Protein AF-A0A3D6DFX4-F1 (afdb_monomer)

Foldseek 3Di:
DDDDDDPPPPDDDPDDDQDDLVVLLVVLLVVVVVVVVVVPVNLCCLLVVLLVVLQVLLVVQQDFDPPDDTFLQRRQCVLVSLLVLLLVLLLSLQVLAQQVLLVCPVVCVVCVVVPRALLSNLVSVLVNSLVSSLSSLLSSLVNNCVSSLAADPSVLLSVLSSLSSSLSNLVSNVNNVPDNDPVVSVVVSVVLSVCLNAQLCRVAHQQRPDPVQRDLFAHTPSSLPRSSNLSSLLVLLCQQQVFPVNVLLVVLVLLLVVLCCLQPQVLVVLLVLLVVLQVVDPLSVLLNVVVVVVCVVVVLFDDPADDDRTAHPVSSVVSNVRSVVSSVVSVVSNVVSVVVNVVSCVVVVLVPPVNVVVCSSNRNHPSSQCSLQVVVDPDSQWDQDPSYIGGSGHQCSDDAEQLRPGGSNHQWHDDPPDIDGSSVSSSCSSVVSSVVSSVVSSVVVPPDPPPDDPDD

pLDDT: mean 88.02, std 13.43, range [30.34, 98.75]

Mean predicted aligned error: 7.62 Å

Nearest PDB structures (foldseek):
  7jr7-assembly1_B  TM=8.393E-01  e=8.675E-06  Homo sapiens
  6ffc-assembly1_A  TM=8.885E-01  e=1.510E-04  Homo sapiens
  8bht-assembly1_A  TM=8.818E-01  e=2.768E-04  Homo sapiens
  5njg-assembly1_B  TM=8.888E-01  e=3.291E-04  Homo sapiens
  7r8a-assembly1_B  TM=8.550E-01  e=2.538E-04  Homo sapiens

Radius of gyration: 28.62 Å; Cα contacts (8 Å, |Δi|>4): 619; chains: 1; bounding box: 65×38×113 Å

Solvent-accessible surface area (backbone atoms only — not comparable to full-atom values): 23968 Å² total; per-residue (Å²): 144,82,83,81,78,78,83,79,68,82,75,75,84,84,78,78,76,68,73,55,62,69,57,47,18,52,54,48,31,51,50,53,50,51,55,48,66,70,37,53,67,63,48,50,50,56,56,47,48,28,33,50,52,21,46,53,50,30,59,75,43,62,45,44,89,83,74,60,86,88,40,40,20,54,31,67,36,56,58,59,48,50,43,50,50,29,50,51,26,32,49,55,13,27,70,72,21,28,54,52,54,47,69,44,46,66,58,49,64,72,48,58,86,63,71,70,60,64,61,34,52,50,52,21,50,51,51,53,52,42,52,52,38,43,52,31,31,43,44,19,39,54,42,28,38,65,62,48,50,60,57,92,49,63,67,62,54,30,49,42,33,26,43,36,13,45,30,23,26,41,52,13,39,49,50,11,66,73,50,92,44,73,70,56,45,62,59,44,53,60,65,54,45,50,56,32,52,52,42,25,49,78,79,39,46,36,59,75,39,62,79,94,55,31,27,79,63,21,56,18,77,73,28,73,72,27,66,34,23,43,35,27,36,21,51,51,27,42,57,53,34,64,21,77,61,30,45,73,40,40,71,31,51,27,47,32,50,52,24,46,43,48,47,72,46,50,44,61,49,47,54,50,29,51,54,38,10,47,72,64,34,68,66,30,40,49,23,46,52,48,51,50,51,54,34,42,78,67,67,69,48,86,86,86,66,86,72,87,92,52,41,52,75,68,45,46,52,48,51,52,50,53,50,51,53,45,37,50,52,27,53,51,51,26,53,54,22,49,52,52,39,52,50,49,30,53,77,71,49,40,66,44,70,67,52,29,47,54,52,34,34,48,34,42,35,59,58,45,40,34,64,33,21,40,67,81,57,95,62,87,48,52,45,81,53,96,47,36,83,39,67,48,36,46,25,34,53,38,75,59,29,45,69,80,69,29,45,64,30,21,34,36,14,27,59,88,92,46,76,44,55,25,40,58,39,30,49,51,50,39,52,49,51,30,50,52,42,50,50,57,62,64,47,58,81,77,77,58,71,92,77,77,70,95,77,132

Secondary structure (DSSP, 8-state):
--------PPPP-TT-PPPPHHHHHHHHHHHHHHHHHH-HHHHHHHHHHHHHHHHHHHHHH--BTTS-S--GGGBTTHHHHHHHHHHHHHHHHHHHHTTHHHHTHHHHHHTGGG---HHHHHHHHHHHHHHHHHHHHHHHHHHHHHHTT--S-HHHHHHHHHHHHHHHHHHHHHHHHH-SSHHHHHHHHHHHHHHHHHTSSSSS-TTSS-TTT--SSS--TTGGG-HHHHHHHHHHHHHHHSSHHHHHHHHHHHHHHHHHHIIIIIHHHHHHHHHHHHTT-HHHHHHHHHHHHHHHHTTSS------SSS--HHHHHHHHHHHHHHHHHHHHHHHHHHHHHHHHHHHHT-SSHHHHHHHHHHH--HHHHHHHHTTTS-S-SEEEETTEEEE-S-GGGPPPB-TTTS-TT-SEEEETTEEEEHHHHHHHHHHHHHHHHHHHHHTTTTSS-TT-----

Structure (mmCIF, N/CA/C/O backbone):
data_AF-A0A3D6DFX4-F1
#
_entry.id   AF-A0A3D6DFX4-F1
#
loop_
_atom_site.group_PDB
_atom_site.id
_atom_site.type_symbol
_atom_site.label_atom_id
_atom_site.label_alt_id
_atom_site.label_comp_id
_atom_site.label_asym_id
_atom_site.label_entity_id
_atom_site.label_seq_id
_atom_site.pdbx_PDB_ins_code
_atom_site.Cartn_x
_atom_site.Cartn_y
_atom_site.Cartn_z
_atom_site.occupancy
_atom_site.B_iso_or_equiv
_atom_site.auth_seq_id
_atom_site.auth_comp_id
_atom_site.auth_asym_id
_atom_site.auth_atom_id
_atom_site.pdbx_PDB_model_num
ATOM 1 N N . SER A 1 1 ? 5.698 2.103 83.152 1.00 43.59 1 SER A N 1
ATOM 2 C CA . SER A 1 1 ? 4.818 2.672 82.112 1.00 43.59 1 SER A CA 1
ATOM 3 C C . SER A 1 1 ? 5.493 2.573 80.748 1.00 43.59 1 SER A C 1
ATOM 5 O O . SER A 1 1 ? 6.238 3.467 80.369 1.00 43.59 1 SER A O 1
ATOM 7 N N . ARG A 1 2 ? 5.315 1.446 80.047 1.00 37.97 2 ARG A N 1
ATOM 8 C CA . ARG A 1 2 ? 5.598 1.278 78.609 1.00 37.97 2 ARG A CA 1
ATOM 9 C C . ARG A 1 2 ? 4.638 0.204 78.108 1.00 37.97 2 ARG A C 1
ATOM 11 O O . ARG A 1 2 ? 4.894 -0.978 78.297 1.00 37.97 2 ARG A O 1
ATOM 18 N N . TYR A 1 3 ? 3.499 0.628 77.572 1.00 37.41 3 TYR A N 1
ATOM 19 C CA . TYR A 1 3 ? 2.576 -0.263 76.879 1.00 37.41 3 TYR A CA 1
ATOM 20 C C . TYR A 1 3 ? 3.058 -0.411 75.435 1.00 37.41 3 TYR A C 1
ATOM 22 O O . TYR A 1 3 ? 3.110 0.567 74.688 1.00 37.41 3 TYR A O 1
ATOM 30 N N . SER A 1 4 ? 3.448 -1.637 75.091 1.00 38.81 4 SER A N 1
ATOM 31 C CA . SER A 1 4 ? 3.591 -2.128 73.723 1.00 38.81 4 SER A CA 1
ATOM 32 C C . SER A 1 4 ? 2.264 -1.914 72.994 1.00 38.81 4 SER A C 1
ATOM 34 O O . SER A 1 4 ? 1.228 -2.374 73.470 1.00 38.81 4 SER A O 1
ATOM 36 N N . LYS A 1 5 ? 2.273 -1.173 71.883 1.00 42.34 5 LYS A N 1
ATOM 37 C CA . LYS A 1 5 ? 1.154 -1.166 70.939 1.00 42.34 5 LYS A CA 1
ATOM 38 C C . LYS A 1 5 ? 1.425 -2.278 69.943 1.00 42.34 5 LYS A C 1
ATOM 40 O O . LYS A 1 5 ? 2.327 -2.156 69.120 1.00 42.34 5 LYS A O 1
ATOM 45 N N . ASP A 1 6 ? 0.654 -3.345 70.086 1.00 37.56 6 ASP A N 1
ATOM 46 C CA . ASP A 1 6 ? 0.599 -4.471 69.170 1.00 37.56 6 ASP A CA 1
ATOM 47 C C . ASP A 1 6 ? 0.392 -3.987 67.735 1.00 37.56 6 ASP A C 1
ATOM 49 O O . ASP A 1 6 ? -0.601 -3.335 67.401 1.00 37.56 6 ASP A O 1
ATOM 53 N N . ASP A 1 7 ? 1.350 -4.339 66.886 1.00 42.38 7 ASP A N 1
ATOM 54 C CA . ASP A 1 7 ? 1.308 -4.175 65.441 1.00 42.38 7 ASP A CA 1
ATOM 55 C C . ASP A 1 7 ? 0.419 -5.284 64.850 1.00 42.38 7 ASP A C 1
ATOM 57 O O . ASP A 1 7 ? 0.868 -6.197 64.164 1.00 42.38 7 ASP A O 1
ATOM 61 N N . ASN A 1 8 ? -0.875 -5.254 65.183 1.00 41.25 8 ASN A N 1
ATOM 62 C CA . ASN A 1 8 ? -1.885 -6.138 64.602 1.00 41.25 8 ASN A CA 1
ATOM 63 C C . ASN A 1 8 ? -2.377 -5.549 63.272 1.00 41.25 8 ASN A C 1
ATOM 65 O O . ASN A 1 8 ? -3.530 -5.141 63.122 1.00 41.25 8 ASN A O 1
ATOM 69 N N . THR A 1 9 ? -1.492 -5.516 62.275 1.00 42.28 9 THR A N 1
ATOM 70 C CA . THR A 1 9 ? -1.946 -5.561 60.883 1.00 42.28 9 THR A CA 1
ATOM 71 C C . THR A 1 9 ? -2.288 -7.019 60.566 1.00 42.28 9 THR A C 1
ATOM 73 O O . THR A 1 9 ? -1.436 -7.891 60.738 1.00 42.28 9 THR A O 1
ATOM 76 N N . PRO A 1 10 ? -3.521 -7.347 60.133 1.00 42.38 10 PRO A N 1
ATOM 77 C CA . PRO A 1 10 ? -3.817 -8.708 59.722 1.00 42.38 10 PRO A CA 1
ATOM 78 C C . PRO A 1 10 ? -2.897 -9.066 58.553 1.00 42.38 10 PRO A C 1
ATOM 80 O O . PRO A 1 10 ? -2.954 -8.437 57.491 1.00 42.38 10 PRO A O 1
ATOM 83 N N . ALA A 1 11 ? -2.042 -10.069 58.752 1.00 49.56 11 ALA A N 1
ATOM 84 C CA . ALA A 1 11 ? -1.286 -10.680 57.674 1.00 49.56 11 ALA A CA 1
ATOM 85 C C . ALA A 1 11 ? -2.272 -11.098 56.572 1.00 49.56 11 ALA A C 1
ATOM 87 O O . ALA A 1 11 ? -3.276 -11.761 56.844 1.00 49.56 11 ALA A O 1
ATOM 88 N N . ALA A 1 12 ? -2.009 -10.672 55.333 1.00 47.56 12 ALA A N 1
ATOM 89 C CA . ALA A 1 12 ? -2.823 -11.049 54.183 1.00 47.56 12 ALA A CA 1
ATOM 90 C C . ALA A 1 12 ? -3.007 -12.579 54.171 1.00 47.56 12 ALA A C 1
ATOM 92 O O . ALA A 1 12 ? -2.013 -13.284 54.366 1.00 47.56 12 ALA A O 1
ATOM 93 N N . PRO A 1 13 ? -4.229 -13.105 53.954 1.00 50.72 13 PRO A N 1
ATOM 94 C CA . PRO A 1 13 ? -4.473 -14.540 54.010 1.00 50.72 13 PRO A CA 1
ATOM 95 C C . PRO A 1 13 ? -3.532 -15.258 53.038 1.00 50.72 13 PRO A C 1
ATOM 97 O O . PRO A 1 13 ? -3.630 -15.118 51.815 1.00 50.72 13 PRO A O 1
ATOM 100 N N . GLN A 1 14 ? -2.578 -16.000 53.599 1.00 49.84 14 GLN A N 1
ATOM 101 C CA . GLN A 1 14 ? -1.712 -16.901 52.856 1.00 49.84 14 GLN A CA 1
ATOM 102 C C . GLN A 1 14 ? -2.581 -18.047 52.332 1.00 49.84 14 GLN A C 1
ATOM 104 O O . GLN A 1 14 ? -3.219 -18.737 53.121 1.00 49.84 14 GLN A O 1
ATOM 109 N N . GLY A 1 15 ? -2.608 -18.270 51.013 1.00 50.59 15 GLY A N 1
ATOM 110 C CA . GLY A 1 15 ? -3.083 -19.562 50.499 1.00 50.59 15 GLY A CA 1
ATOM 111 C C . GLY A 1 15 ? -3.726 -19.609 49.117 1.00 50.59 15 GLY A C 1
ATOM 112 O O . GLY A 1 15 ? -3.823 -20.696 48.555 1.00 50.59 15 GLY A O 1
ATOM 113 N N . LEU A 1 16 ? -4.132 -18.496 48.506 1.00 60.72 16 LEU A N 1
ATOM 114 C CA . LEU A 1 16 ? -4.712 -18.564 47.159 1.00 60.72 16 LEU A CA 1
ATOM 115 C C . LEU A 1 16 ? -3.611 -18.449 46.101 1.00 60.72 16 LEU A C 1
ATOM 117 O O . LEU A 1 16 ? -3.102 -17.363 45.824 1.00 60.72 16 LEU A O 1
ATOM 121 N N . LYS A 1 17 ? -3.237 -19.589 45.499 1.00 67.00 17 LYS A N 1
ATOM 122 C CA . LYS A 1 17 ? -2.419 -19.596 44.277 1.00 67.00 17 LYS A CA 1
ATOM 123 C C . LYS A 1 17 ? -3.120 -18.719 43.230 1.00 67.00 17 LYS A C 1
ATOM 125 O O . LYS A 1 17 ? -4.325 -18.896 43.019 1.00 67.00 17 LYS A O 1
ATOM 130 N N . PRO A 1 18 ? -2.407 -17.788 42.571 1.00 71.81 18 PRO A N 1
ATOM 131 C CA . PRO A 1 18 ? -3.019 -16.983 41.530 1.00 71.81 18 PRO A CA 1
ATOM 132 C C . PRO A 1 18 ? -3.562 -17.914 40.433 1.00 71.81 18 PRO A C 1
ATOM 134 O O . PRO A 1 18 ? -2.917 -18.916 40.108 1.00 71.81 18 PRO A O 1
ATOM 137 N N . PRO A 1 19 ? -4.749 -17.624 39.871 1.00 79.56 19 PRO A N 1
ATOM 138 C CA . PRO A 1 19 ? -5.338 -18.458 38.830 1.00 79.56 19 PRO A CA 1
ATOM 139 C C . PRO A 1 19 ? -4.405 -18.570 37.618 1.00 79.56 19 PRO A C 1
ATOM 141 O O . PRO A 1 19 ? -3.579 -17.689 37.379 1.00 79.56 19 PRO A O 1
ATOM 144 N N . SER A 1 20 ? -4.541 -19.643 36.835 1.00 85.94 20 SER A N 1
ATOM 145 C CA . SER A 1 20 ? -3.740 -19.849 35.623 1.00 85.94 20 SER A CA 1
ATOM 146 C C . SER A 1 20 ? -3.906 -18.699 34.620 1.00 85.94 20 SER A C 1
ATOM 148 O O . SER A 1 20 ? -4.916 -17.990 34.626 1.00 85.94 20 SER A O 1
ATOM 150 N N . TRP A 1 21 ? -2.921 -18.529 33.731 1.00 87.62 21 TRP A N 1
ATOM 151 C CA . TRP A 1 21 ? -2.897 -17.451 32.733 1.00 87.62 21 TRP A CA 1
ATOM 152 C C . TRP A 1 21 ? -4.193 -17.379 31.906 1.00 87.62 21 TRP A C 1
ATOM 154 O O . TRP A 1 21 ? -4.809 -16.319 31.830 1.00 87.62 21 TRP A O 1
ATOM 164 N N . TRP A 1 22 ? -4.671 -18.517 31.391 1.00 87.81 22 TRP A N 1
ATOM 165 C CA . TRP A 1 22 ? -5.911 -18.606 30.606 1.00 87.81 22 TRP A CA 1
ATOM 166 C C . TRP A 1 22 ? -7.157 -18.207 31.396 1.00 87.81 22 TRP A C 1
ATOM 168 O O . TRP A 1 22 ? -8.027 -17.499 30.887 1.00 87.81 22 TRP A O 1
ATOM 178 N N . ARG A 1 23 ? -7.237 -18.615 32.667 1.00 86.81 23 ARG A N 1
ATOM 179 C CA . ARG A 1 23 ? -8.362 -18.258 33.535 1.00 86.81 23 ARG A CA 1
ATOM 180 C C . ARG A 1 23 ? -8.345 -16.765 33.858 1.00 86.81 23 ARG A C 1
ATOM 182 O O . ARG A 1 23 ? -9.390 -16.125 33.829 1.00 86.81 23 ARG A O 1
ATOM 189 N N . GLN A 1 24 ? -7.162 -16.198 34.101 1.00 86.69 24 GLN A N 1
ATOM 190 C CA . GLN A 1 24 ? -6.993 -14.754 34.267 1.00 86.69 24 GLN A CA 1
ATOM 191 C C . GLN A 1 24 ? -7.404 -13.986 33.012 1.00 86.69 24 GLN A C 1
ATOM 193 O O . GLN A 1 24 ? -8.120 -12.996 33.135 1.00 86.69 24 GLN A O 1
ATOM 198 N N . TRP A 1 25 ? -6.972 -14.435 31.835 1.00 91.06 25 TRP A N 1
ATOM 199 C CA . TRP A 1 25 ? -7.325 -13.831 30.553 1.00 91.06 25 TRP A CA 1
ATOM 200 C C . TRP A 1 25 ? -8.845 -13.832 30.343 1.00 91.06 25 TRP A C 1
ATOM 202 O O . TRP A 1 25 ? -9.441 -12.772 30.182 1.00 91.06 25 TRP A O 1
ATOM 212 N N . SER A 1 26 ? -9.497 -14.992 30.488 1.00 91.38 26 SER A N 1
ATOM 213 C CA . SER A 1 26 ? -10.946 -15.140 30.287 1.00 91.38 26 SER A CA 1
ATOM 214 C C . SER A 1 26 ? -11.768 -14.281 31.251 1.00 91.38 26 SER A C 1
ATOM 216 O O . SER A 1 26 ? -12.691 -13.585 30.821 1.00 91.38 26 SER A O 1
ATOM 218 N N . ILE A 1 27 ? -11.402 -14.248 32.540 1.00 88.94 27 ILE A N 1
ATOM 219 C CA . ILE A 1 27 ? -12.074 -13.403 33.539 1.00 88.94 27 ILE A CA 1
ATOM 220 C C . ILE A 1 27 ? -11.948 -11.926 33.154 1.00 88.94 27 ILE A C 1
ATOM 222 O O . ILE A 1 27 ? -12.917 -11.172 33.244 1.00 88.94 27 ILE A O 1
ATOM 226 N N . GLN A 1 28 ? -10.766 -11.501 32.713 1.00 88.06 28 GLN A N 1
ATOM 227 C CA . GLN A 1 28 ? -10.504 -10.106 32.376 1.00 88.06 28 GLN A CA 1
ATOM 228 C C . GLN A 1 28 ? -11.201 -9.681 31.086 1.00 88.06 28 GLN A C 1
ATOM 230 O O . GLN A 1 28 ? -11.843 -8.631 31.087 1.00 88.06 28 GLN A O 1
ATOM 235 N N . SER A 1 29 ? -11.163 -10.510 30.040 1.00 88.50 29 SER A N 1
ATOM 236 C CA . SER A 1 29 ? -11.912 -10.286 28.801 1.00 88.50 29 SER A CA 1
ATOM 237 C C . SER A 1 29 ? -13.413 -10.229 29.068 1.00 88.50 29 SER A C 1
ATOM 239 O O . SER A 1 29 ? -14.072 -9.280 28.654 1.00 88.50 29 SER A O 1
ATOM 241 N N . THR A 1 30 ? -13.953 -11.179 29.839 1.00 90.31 30 THR A N 1
ATOM 242 C CA . THR A 1 30 ? -15.380 -11.199 30.205 1.00 90.31 30 THR A CA 1
ATOM 243 C C . THR A 1 30 ? -15.769 -9.954 30.994 1.00 90.31 30 THR A C 1
ATOM 245 O O . THR A 1 30 ? -16.797 -9.336 30.716 1.00 90.31 30 THR A O 1
ATOM 248 N N . ARG A 1 31 ? -14.939 -9.540 31.961 1.00 88.62 31 ARG A N 1
ATOM 249 C CA . ARG A 1 31 ? -15.165 -8.327 32.758 1.00 88.62 31 ARG A CA 1
ATOM 250 C C . ARG A 1 31 ? -15.195 -7.080 31.883 1.00 88.62 31 ARG A C 1
ATOM 252 O O . ARG A 1 31 ? -16.083 -6.246 32.057 1.00 88.62 31 ARG A O 1
ATOM 259 N N . ASP A 1 32 ? -14.227 -6.942 30.984 1.00 87.62 32 ASP A N 1
ATOM 260 C CA . ASP A 1 32 ? -14.117 -5.774 30.114 1.00 87.62 32 ASP A CA 1
ATOM 261 C C . ASP A 1 32 ? -15.286 -5.707 29.127 1.00 87.62 32 ASP A C 1
ATOM 263 O O . ASP A 1 32 ? -15.969 -4.686 29.031 1.00 87.62 32 ASP A O 1
ATOM 267 N N . LEU A 1 33 ? -15.607 -6.841 28.499 1.00 88.81 33 LEU A N 1
ATOM 268 C CA . LEU A 1 33 ? -16.743 -6.959 27.596 1.00 88.81 33 LEU A CA 1
ATOM 269 C C . LEU A 1 33 ? -18.061 -6.645 28.313 1.00 88.81 33 LEU A C 1
ATOM 271 O O . LEU A 1 33 ? -18.831 -5.821 27.836 1.00 88.81 33 LEU A O 1
ATOM 275 N N . THR A 1 34 ? -18.291 -7.212 29.501 1.00 88.12 34 THR A N 1
ATOM 276 C CA . 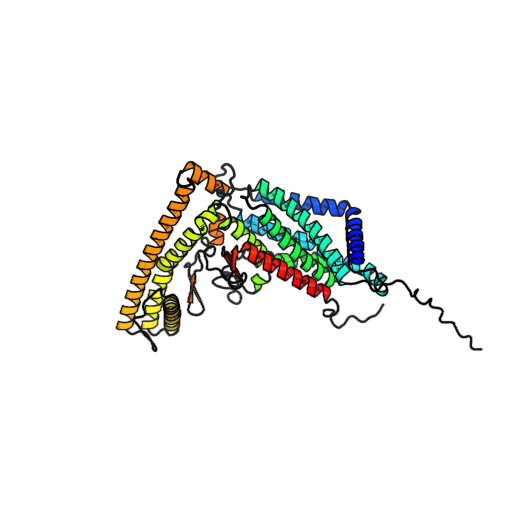THR A 1 34 ? -19.514 -6.971 30.287 1.00 88.12 34 THR A CA 1
ATOM 277 C C . THR A 1 34 ? -19.656 -5.500 30.682 1.00 88.12 34 THR A C 1
ATOM 279 O O . THR A 1 34 ? -20.758 -4.952 30.649 1.00 88.12 34 THR A O 1
ATOM 282 N N . ARG A 1 35 ? -18.554 -4.830 31.052 1.00 86.38 35 ARG A N 1
ATOM 283 C CA . ARG A 1 35 ? -18.563 -3.392 31.367 1.00 86.38 35 ARG A CA 1
ATOM 284 C C . ARG A 1 35 ? -18.973 -2.556 30.158 1.00 86.38 35 ARG A C 1
ATOM 286 O O . ARG A 1 35 ? -19.789 -1.650 30.310 1.00 86.38 35 ARG A O 1
ATOM 293 N N . LYS A 1 36 ? -18.437 -2.871 28.977 1.00 87.44 36 LYS A N 1
ATOM 294 C CA . LYS A 1 36 ? -18.776 -2.176 27.729 1.00 87.44 36 LYS A CA 1
ATOM 295 C C . LYS A 1 36 ? -20.212 -2.472 27.299 1.00 87.44 36 LYS A C 1
ATOM 297 O O . LYS A 1 36 ? -20.940 -1.542 26.985 1.00 87.44 36 LYS A O 1
ATOM 302 N N . TRP A 1 37 ? -20.658 -3.722 27.408 1.00 87.31 37 TRP A N 1
ATOM 303 C CA . TRP A 1 37 ? -22.020 -4.146 27.065 1.00 87.31 37 TRP A CA 1
ATOM 304 C C . TRP A 1 37 ? -23.105 -3.487 27.917 1.00 87.31 37 TRP A C 1
ATOM 306 O O . TRP A 1 37 ? -24.170 -3.128 27.418 1.00 87.31 37 TRP A O 1
ATOM 316 N N . LYS A 1 38 ? -22.814 -3.241 29.199 1.00 88.44 38 LYS A N 1
ATOM 317 C CA . LYS A 1 38 ? -23.701 -2.468 30.077 1.00 88.44 38 LYS A CA 1
ATOM 318 C C . LYS A 1 38 ? -23.763 -0.983 29.705 1.00 88.44 38 LYS A C 1
ATOM 320 O O . LYS A 1 38 ? -24.770 -0.339 29.983 1.00 88.44 38 LYS A O 1
ATOM 325 N N . ASN A 1 39 ? -22.735 -0.440 29.054 1.00 89.06 39 ASN A N 1
ATOM 326 C CA . ASN A 1 39 ? -22.734 0.933 28.561 1.00 89.06 39 ASN A CA 1
ATOM 327 C C . ASN A 1 39 ? -23.321 1.005 27.142 1.00 89.06 39 ASN A C 1
ATOM 329 O O . ASN A 1 39 ? -22.604 1.150 26.151 1.00 89.06 39 ASN A O 1
ATOM 333 N N . ARG A 1 40 ? -24.654 0.901 27.059 1.00 84.19 40 ARG A N 1
ATOM 334 C CA . ARG A 1 40 ? -25.385 0.895 25.782 1.00 84.19 40 ARG A CA 1
ATOM 335 C C . ARG A 1 40 ? -25.128 2.144 24.940 1.00 84.19 40 ARG A C 1
ATOM 337 O O . ARG A 1 40 ? -24.983 2.014 23.734 1.00 84.19 40 ARG A O 1
ATOM 344 N N . GLN A 1 41 ? -25.025 3.323 25.557 1.00 86.50 41 GLN A N 1
ATOM 345 C CA . GLN A 1 41 ? -24.772 4.574 24.835 1.00 86.50 41 GLN A CA 1
ATOM 346 C C . GLN A 1 41 ? -23.404 4.554 24.143 1.00 86.50 41 GLN A C 1
ATOM 348 O O . GLN A 1 41 ? -23.316 4.861 22.960 1.00 86.50 41 GLN A O 1
ATOM 353 N N . TYR A 1 42 ? -22.355 4.127 24.851 1.00 83.31 42 TYR A N 1
ATOM 354 C CA . TYR A 1 42 ? -21.017 3.989 24.269 1.00 83.31 42 TYR A CA 1
ATOM 355 C C . TYR A 1 42 ? -20.991 2.985 23.111 1.00 83.31 42 TYR A C 1
ATOM 357 O O . TYR A 1 42 ? -20.405 3.269 22.071 1.00 83.31 42 TYR A O 1
ATOM 365 N N . LEU A 1 43 ? -21.628 1.819 23.269 1.00 83.06 43 LEU A N 1
ATOM 366 C CA . LEU A 1 43 ? -21.674 0.828 22.193 1.00 83.06 43 LEU A CA 1
ATOM 367 C C . LEU A 1 43 ? -22.486 1.300 20.990 1.00 83.06 43 LEU A C 1
ATOM 369 O O . LEU A 1 43 ? -22.039 1.100 19.868 1.00 83.06 43 LEU A O 1
ATOM 373 N N . LEU A 1 44 ? -23.642 1.930 21.209 1.00 87.44 44 LEU A N 1
ATOM 374 C CA . LEU A 1 44 ? -24.474 2.454 20.128 1.00 87.44 44 LEU A CA 1
ATOM 375 C C . LEU A 1 44 ? -23.738 3.527 19.334 1.00 87.44 44 LEU A C 1
ATOM 377 O O . LEU A 1 44 ? -23.709 3.440 18.114 1.00 87.44 44 LEU A O 1
ATOM 381 N N . ILE A 1 45 ? -23.102 4.487 20.013 1.00 87.81 45 ILE A N 1
ATOM 382 C CA . ILE A 1 45 ? -22.322 5.534 19.344 1.00 87.81 45 ILE A CA 1
ATOM 383 C C . ILE A 1 45 ? -21.214 4.896 18.503 1.00 87.81 45 ILE A C 1
ATOM 385 O O . ILE A 1 45 ? -21.180 5.116 17.301 1.00 87.81 45 ILE A O 1
ATOM 389 N N . ASN A 1 46 ? -20.390 4.024 19.091 1.00 83.88 46 ASN A N 1
ATOM 390 C CA . ASN A 1 46 ? -19.281 3.387 18.375 1.00 83.88 46 ASN A CA 1
ATOM 391 C C . ASN A 1 46 ? -19.731 2.505 17.199 1.00 83.88 46 ASN A C 1
ATOM 393 O O . ASN A 1 46 ? -19.035 2.432 16.187 1.00 83.88 46 ASN A O 1
ATOM 397 N N . LEU A 1 47 ? -20.857 1.797 17.329 1.00 86.69 47 LEU A N 1
ATOM 398 C CA . LEU A 1 47 ? -21.371 0.921 16.273 1.00 86.69 47 LEU A CA 1
ATOM 399 C C . LEU A 1 47 ? -22.078 1.691 15.156 1.00 86.69 47 LEU A C 1
ATOM 401 O O . LEU A 1 47 ? -22.037 1.227 14.025 1.00 86.69 47 LEU A O 1
ATOM 405 N N . ILE A 1 48 ? -22.720 2.825 15.454 1.00 91.69 48 ILE A N 1
ATOM 406 C CA . ILE A 1 48 ? -23.425 3.661 14.465 1.00 91.69 48 ILE A CA 1
ATOM 407 C C . ILE A 1 48 ? -22.468 4.631 13.771 1.00 91.69 48 ILE A C 1
ATOM 409 O O . ILE A 1 48 ? -22.634 4.908 12.587 1.00 91.69 48 ILE A O 1
ATOM 413 N N . GLU A 1 49 ? -21.448 5.119 14.475 1.00 92.00 49 GLU A N 1
ATOM 414 C CA . GLU A 1 49 ? -20.438 6.030 13.932 1.00 92.00 49 GLU A CA 1
ATOM 415 C C . GLU A 1 49 ? -19.801 5.467 12.656 1.00 92.00 49 GLU A C 1
ATOM 417 O O . GLU A 1 49 ? -19.717 6.163 11.648 1.00 92.00 49 GLU A O 1
ATOM 422 N N . ALA A 1 50 ? -19.418 4.188 12.668 1.00 92.62 50 ALA A N 1
ATOM 423 C CA . ALA A 1 50 ? -18.769 3.547 11.531 1.00 92.62 50 ALA A CA 1
ATOM 424 C C . ALA A 1 50 ? -19.614 3.480 10.245 1.00 92.62 50 ALA A C 1
ATOM 426 O O . ALA A 1 50 ? -19.157 3.994 9.221 1.00 92.62 50 ALA A O 1
ATOM 427 N N . PRO A 1 51 ? -20.830 2.908 10.247 1.00 93.75 51 PRO A N 1
ATOM 428 C CA . PRO A 1 51 ? -21.690 2.915 9.072 1.00 93.75 51 PRO A CA 1
ATOM 429 C C . PRO A 1 51 ? -22.130 4.331 8.686 1.00 93.75 51 PRO A C 1
ATOM 431 O O . PRO A 1 51 ? -22.221 4.613 7.497 1.00 93.75 51 PRO A O 1
ATOM 434 N N . LEU A 1 52 ? -22.346 5.243 9.642 1.00 95.38 52 LEU A N 1
ATOM 435 C CA . LEU A 1 52 ? -22.700 6.630 9.328 1.00 95.38 52 LEU A CA 1
ATOM 436 C C . LEU A 1 52 ? -21.583 7.333 8.545 1.00 95.38 52 LEU A C 1
ATOM 438 O O . LEU A 1 52 ? -21.854 7.946 7.514 1.00 95.38 52 LEU A O 1
ATOM 442 N N . LEU A 1 53 ? -20.332 7.212 8.999 1.00 94.69 53 LEU A N 1
ATOM 443 C CA . LEU A 1 53 ? -19.172 7.761 8.293 1.00 94.69 53 LEU A CA 1
ATOM 444 C C . LEU A 1 53 ? -18.974 7.101 6.927 1.00 94.69 53 LEU A C 1
ATOM 446 O O . LEU A 1 53 ? -18.662 7.798 5.965 1.00 94.69 53 LEU A O 1
ATOM 450 N N . ALA A 1 54 ? -19.182 5.786 6.824 1.00 95.56 54 ALA A N 1
ATOM 451 C CA . ALA A 1 54 ? -19.098 5.073 5.553 1.00 95.56 54 ALA A CA 1
ATOM 452 C C . ALA A 1 54 ? -20.136 5.579 4.548 1.00 95.56 54 ALA A C 1
ATOM 454 O O . ALA A 1 54 ? -19.773 5.899 3.421 1.00 95.56 54 ALA A O 1
ATOM 455 N N . VAL A 1 55 ? -21.402 5.693 4.961 1.00 96.38 55 VAL A N 1
ATOM 456 C CA . VAL A 1 55 ? -22.494 6.200 4.117 1.00 96.38 55 VAL A CA 1
ATOM 457 C C . VAL A 1 55 ? -22.216 7.634 3.690 1.00 96.38 55 VAL A C 1
ATOM 459 O O . VAL A 1 55 ? -22.302 7.934 2.505 1.00 96.38 55 VAL A O 1
ATOM 462 N N . LEU A 1 56 ? -21.842 8.506 4.630 1.00 95.88 56 LEU A N 1
ATOM 463 C CA . LEU A 1 56 ? -21.540 9.907 4.343 1.00 95.88 56 LEU A CA 1
ATOM 464 C C . LEU A 1 56 ? -20.404 10.034 3.322 1.00 95.88 56 LEU A C 1
ATOM 466 O O . LEU A 1 56 ? -20.545 10.729 2.320 1.00 95.88 56 LEU A O 1
ATOM 470 N N . LEU A 1 57 ? -19.286 9.349 3.566 1.00 94.81 57 LEU A N 1
ATOM 471 C CA . LEU A 1 57 ? -18.107 9.430 2.713 1.00 94.81 57 LEU A CA 1
ATOM 472 C C . LEU A 1 57 ? -18.363 8.818 1.335 1.00 94.81 57 LEU A C 1
ATOM 474 O O . LEU A 1 57 ? -18.015 9.419 0.323 1.00 94.81 57 LEU A O 1
ATOM 478 N N . ALA A 1 58 ? -18.980 7.637 1.296 1.00 93.38 58 ALA A N 1
ATOM 479 C CA . ALA A 1 58 ? -19.295 6.960 0.051 1.00 93.38 58 ALA A CA 1
ATOM 480 C C . ALA A 1 58 ? -20.292 7.775 -0.779 1.00 93.38 58 ALA A C 1
ATOM 482 O O . ALA A 1 58 ? -20.091 7.915 -1.975 1.00 93.38 58 ALA A O 1
ATOM 483 N N . PHE A 1 59 ? -21.303 8.385 -0.154 1.00 93.19 59 PHE A N 1
ATOM 484 C CA . PHE A 1 59 ? -22.248 9.262 -0.842 1.00 93.19 59 PHE A CA 1
ATOM 485 C C . PHE A 1 59 ? -21.569 10.507 -1.428 1.00 93.19 59 PHE A C 1
ATOM 487 O O . PHE A 1 59 ? -21.784 10.819 -2.593 1.00 93.19 59 PHE A O 1
ATOM 494 N N . ILE A 1 60 ? -20.719 11.190 -0.652 1.00 93.19 60 ILE A N 1
ATOM 495 C CA . ILE A 1 60 ? -20.008 12.396 -1.112 1.00 93.19 60 ILE A CA 1
ATOM 496 C C . ILE A 1 60 ? -19.047 12.077 -2.264 1.00 93.19 60 ILE A C 1
ATOM 498 O O . ILE A 1 60 ? -18.892 12.881 -3.180 1.00 93.19 60 ILE A O 1
ATOM 502 N N . LEU A 1 61 ? -18.383 10.919 -2.218 1.00 93.12 61 LEU A N 1
ATOM 503 C CA . LEU A 1 61 ? -17.360 10.547 -3.196 1.00 93.12 61 LEU A CA 1
ATOM 504 C C . LEU A 1 61 ? -17.900 9.721 -4.373 1.00 93.12 61 LEU A C 1
ATOM 506 O O . LEU A 1 61 ? -17.167 9.515 -5.340 1.00 93.12 61 LEU A O 1
ATOM 510 N N . ARG A 1 62 ? -19.165 9.283 -4.347 1.00 92.56 62 ARG A N 1
ATOM 511 C CA . ARG A 1 62 ? -19.823 8.594 -5.467 1.00 92.56 62 ARG A CA 1
ATOM 512 C C . ARG A 1 62 ? -20.092 9.593 -6.599 1.00 92.56 62 ARG A C 1
ATOM 514 O O . ARG A 1 62 ? -21.160 10.189 -6.671 1.00 92.56 62 ARG A O 1
ATOM 521 N N . SER A 1 63 ? -19.103 9.773 -7.473 1.00 90.00 63 SER A N 1
ATOM 522 C CA . SER A 1 63 ? -19.145 10.706 -8.603 1.00 90.00 63 SER A CA 1
ATOM 523 C C . SER A 1 63 ? -18.458 10.127 -9.843 1.00 90.00 63 SER A C 1
ATOM 525 O O . SER A 1 63 ? -17.495 9.366 -9.721 1.00 90.00 63 SER A O 1
ATOM 527 N N . THR A 1 64 ? -18.959 10.509 -11.016 1.00 88.50 64 THR A N 1
ATOM 528 C CA . THR A 1 64 ? -18.470 10.174 -12.365 1.00 88.50 64 THR A CA 1
ATOM 529 C C . THR A 1 64 ? -18.398 11.458 -13.198 1.00 88.50 64 THR A C 1
ATOM 531 O O . THR A 1 64 ? -19.190 12.369 -12.961 1.00 88.50 64 THR A O 1
ATOM 534 N N . GLU A 1 65 ? -17.489 11.548 -14.174 1.00 79.25 65 GLU A N 1
ATOM 535 C CA . GLU A 1 65 ? -17.256 12.789 -14.947 1.00 79.25 65 GLU A CA 1
ATOM 536 C C . GLU A 1 65 ? -18.491 13.269 -15.729 1.00 79.25 65 GLU A C 1
ATOM 538 O O . GLU A 1 65 ? -18.833 14.448 -15.672 1.00 79.25 65 GLU A O 1
ATOM 543 N N . ASP A 1 66 ? -19.211 12.352 -16.380 1.00 76.06 66 ASP A N 1
ATOM 544 C CA . ASP A 1 66 ? -20.289 12.695 -17.321 1.00 76.06 66 ASP A CA 1
ATOM 545 C C . ASP A 1 66 ? -21.692 12.745 -16.685 1.00 76.06 66 ASP A C 1
ATOM 547 O O . ASP A 1 66 ? -22.697 12.889 -17.382 1.00 76.06 66 ASP A O 1
ATOM 551 N N . GLY A 1 67 ? -21.802 12.568 -15.362 1.00 67.81 67 GLY A N 1
ATOM 552 C CA . GLY A 1 67 ? -23.101 12.462 -14.675 1.00 67.81 67 GLY A CA 1
ATOM 553 C C . GLY A 1 67 ? -23.973 11.272 -15.122 1.00 67.81 67 GLY A C 1
ATOM 554 O O . GLY A 1 67 ? -25.161 11.224 -14.801 1.00 67.81 67 GLY A O 1
ATOM 555 N N . SER A 1 68 ? -23.400 10.320 -15.865 1.00 71.44 68 SER A N 1
ATOM 556 C CA . SER A 1 68 ? -24.012 9.049 -16.256 1.00 71.44 68 SER A CA 1
ATOM 557 C C . SER A 1 68 ? -24.224 8.115 -15.055 1.00 71.44 68 SER A C 1
ATOM 559 O O . SER A 1 68 ? -23.869 8.427 -13.919 1.00 71.44 68 SER A O 1
ATOM 561 N N . GLY A 1 69 ? -24.828 6.943 -15.293 1.00 83.00 69 GLY A N 1
ATOM 562 C CA . GLY A 1 69 ? -24.937 5.902 -14.269 1.00 83.00 69 GLY A CA 1
ATOM 563 C C . GLY A 1 69 ? -23.575 5.588 -13.641 1.00 83.00 69 GLY A C 1
ATOM 564 O O . GLY A 1 69 ? -22.569 5.493 -14.341 1.00 83.00 69 GLY A O 1
ATOM 565 N N . TYR A 1 70 ? -23.547 5.446 -12.316 1.00 92.06 70 TYR A N 1
ATOM 566 C CA . TYR A 1 70 ? -22.315 5.162 -11.587 1.00 92.06 70 TYR A CA 1
ATOM 567 C C . TYR A 1 70 ? -21.777 3.772 -11.936 1.00 92.06 70 TYR A C 1
ATOM 569 O O . TYR A 1 70 ? -22.530 2.802 -11.958 1.00 92.06 70 TYR A O 1
ATOM 577 N N . SER A 1 71 ? -20.467 3.687 -12.146 1.00 92.94 71 SER A N 1
ATOM 578 C CA . SER A 1 71 ? -19.717 2.435 -12.197 1.00 92.94 71 SER A CA 1
ATOM 579 C C . SER A 1 71 ? -18.358 2.639 -11.538 1.00 92.94 71 SER A C 1
ATOM 581 O O . SER A 1 71 ? -17.806 3.745 -11.562 1.00 92.94 71 SER A O 1
ATOM 583 N N . PHE A 1 72 ? -17.794 1.573 -10.968 1.00 94.56 72 PHE A N 1
ATOM 584 C CA . PHE A 1 72 ? -16.470 1.623 -10.349 1.00 94.56 72 PHE A CA 1
ATOM 585 C C . PHE A 1 72 ? -15.404 2.152 -11.318 1.00 94.56 72 PHE A C 1
ATOM 587 O O . PHE A 1 72 ? -14.563 2.955 -10.926 1.00 94.56 72 PHE A O 1
ATOM 594 N N . GLY A 1 73 ? -15.442 1.744 -12.587 1.00 93.00 73 GLY A N 1
ATOM 595 C CA . GLY A 1 73 ? -14.420 2.101 -13.567 1.00 93.00 73 GLY A CA 1
ATOM 596 C C . GLY A 1 73 ? -14.430 3.567 -13.998 1.00 93.00 73 GLY A C 1
ATOM 597 O O . GLY A 1 73 ? -13.372 4.107 -14.314 1.00 93.00 73 GLY A O 1
ATOM 598 N N . GLN A 1 74 ? -15.592 4.224 -13.946 1.00 92.38 74 GLN A N 1
ATOM 599 C CA . GLN A 1 74 ? -15.753 5.651 -14.258 1.00 92.38 74 GLN A CA 1
ATOM 600 C C . GLN A 1 74 ? -15.667 6.553 -13.015 1.00 92.38 74 GLN A C 1
ATOM 602 O O . GLN A 1 74 ? -15.744 7.777 -13.123 1.00 92.38 74 GLN A O 1
ATOM 607 N N . ALA A 1 75 ? -15.550 5.971 -11.819 1.00 93.88 75 ALA A N 1
ATOM 608 C CA . ALA A 1 75 ? -15.568 6.728 -10.576 1.00 93.88 75 ALA A CA 1
ATOM 609 C C . ALA A 1 75 ? -14.283 7.554 -10.392 1.00 93.88 75 ALA A C 1
ATOM 611 O O . ALA A 1 75 ? -13.178 7.016 -10.353 1.00 93.88 75 ALA A O 1
ATOM 612 N N . THR A 1 76 ? -14.413 8.863 -10.196 1.00 93.31 76 THR A N 1
ATOM 613 C CA . THR A 1 76 ? -13.251 9.772 -10.147 1.00 93.31 76 THR A CA 1
ATOM 614 C C . THR A 1 76 ? -12.557 9.811 -8.787 1.00 93.31 76 THR A C 1
ATOM 616 O O . THR A 1 76 ? -11.368 10.095 -8.690 1.00 93.31 76 THR A O 1
ATOM 619 N N . ASN A 1 77 ? -13.279 9.481 -7.714 1.00 95.12 77 ASN A N 1
ATOM 620 C CA . ASN A 1 77 ? -12.813 9.699 -6.342 1.00 95.12 77 ASN A CA 1
ATOM 621 C C . ASN A 1 77 ? -12.367 8.427 -5.605 1.00 95.12 77 ASN A C 1
ATOM 623 O O . ASN A 1 77 ? -12.172 8.467 -4.387 1.00 95.12 77 ASN A O 1
ATOM 627 N N . ILE A 1 78 ? -12.207 7.290 -6.294 1.00 95.94 78 ILE A N 1
ATOM 628 C CA . ILE A 1 78 ? -11.839 6.019 -5.646 1.00 95.94 78 ILE A CA 1
ATOM 629 C C . ILE A 1 78 ? -10.524 6.125 -4.855 1.00 95.94 78 ILE A C 1
ATOM 631 O O . ILE A 1 78 ? -10.533 5.746 -3.682 1.00 95.94 78 ILE A O 1
ATOM 635 N N . PRO A 1 79 ? -9.414 6.678 -5.388 1.00 95.12 79 PRO A N 1
ATOM 636 C CA . PRO A 1 79 ? -8.170 6.771 -4.617 1.00 95.12 79 PRO A CA 1
ATOM 637 C C . PRO A 1 79 ? -8.324 7.613 -3.345 1.00 95.12 79 PRO A C 1
ATOM 639 O O . PRO A 1 79 ? -7.881 7.210 -2.267 1.00 95.12 79 PRO A O 1
ATOM 642 N N . HIS A 1 80 ? -9.039 8.738 -3.439 1.00 95.38 80 HIS A N 1
ATOM 643 C CA . HIS A 1 80 ? -9.351 9.591 -2.292 1.00 95.38 80 HIS A CA 1
ATOM 644 C C . HIS A 1 80 ? -10.189 8.857 -1.243 1.00 95.38 80 HIS A C 1
ATOM 646 O O . HIS A 1 80 ? -9.883 8.928 -0.051 1.00 95.38 80 HIS A O 1
ATOM 652 N N . PHE A 1 81 ? -11.206 8.108 -1.675 1.00 97.31 81 PHE A N 1
ATOM 653 C CA . PHE A 1 81 ? -12.013 7.284 -0.785 1.00 97.31 81 PHE A CA 1
ATOM 654 C C . PHE A 1 81 ? -11.155 6.252 -0.043 1.00 97.31 81 PHE A C 1
ATOM 656 O O . PHE A 1 81 ? -11.243 6.160 1.182 1.00 97.31 81 PHE A O 1
ATOM 663 N N . LEU A 1 82 ? -10.306 5.503 -0.758 1.00 97.62 82 LEU A N 1
ATOM 664 C CA . LEU A 1 82 ? -9.444 4.481 -0.154 1.00 97.62 82 LEU A CA 1
ATOM 665 C C . LEU A 1 82 ? -8.508 5.092 0.893 1.00 97.62 82 LEU A C 1
ATOM 667 O O . LEU A 1 82 ? -8.340 4.524 1.973 1.00 97.62 82 LEU A O 1
ATOM 671 N N . PHE A 1 83 ? -7.947 6.272 0.616 1.00 97.44 83 PHE A N 1
ATOM 672 C CA . PHE A 1 83 ? -7.114 6.981 1.582 1.00 97.44 83 PHE A CA 1
ATOM 673 C C . PHE A 1 83 ? -7.900 7.402 2.826 1.00 97.44 83 PHE A C 1
ATOM 675 O O . PHE A 1 83 ? -7.500 7.095 3.950 1.00 97.44 83 PHE A O 1
ATOM 682 N N . ILE A 1 84 ? -9.044 8.065 2.648 1.00 96.88 84 ILE A N 1
ATOM 683 C CA . ILE A 1 84 ? -9.854 8.544 3.773 1.00 96.88 84 ILE A CA 1
ATOM 684 C C . ILE A 1 84 ? -10.391 7.362 4.593 1.00 96.88 84 ILE A C 1
ATOM 686 O O . ILE A 1 84 ? -10.396 7.436 5.819 1.00 96.88 84 ILE A O 1
ATOM 690 N N . ALA A 1 85 ? -10.755 6.241 3.966 1.00 98.19 85 ALA A N 1
ATOM 691 C CA . ALA A 1 85 ? -11.168 5.021 4.662 1.00 98.19 85 ALA A CA 1
ATOM 692 C C . ALA A 1 85 ? -10.085 4.504 5.628 1.00 98.19 85 ALA A C 1
ATOM 694 O O . ALA A 1 85 ? -10.392 4.118 6.758 1.00 98.19 85 ALA A O 1
ATOM 695 N N . VAL A 1 86 ? -8.811 4.553 5.226 1.00 98.44 86 VAL A N 1
ATOM 696 C CA . VAL A 1 86 ? -7.675 4.202 6.095 1.00 98.44 86 VAL A CA 1
ATOM 697 C C . VAL A 1 86 ? -7.565 5.172 7.271 1.00 98.44 86 VAL A C 1
ATOM 699 O O . VAL A 1 86 ? -7.387 4.739 8.408 1.00 98.44 86 VAL A O 1
ATOM 702 N N . ILE A 1 87 ? -7.720 6.477 7.036 1.00 97.88 87 ILE A N 1
ATOM 703 C CA . ILE A 1 87 ? -7.687 7.491 8.102 1.00 97.88 87 ILE A CA 1
ATOM 704 C C . ILE A 1 87 ? -8.837 7.294 9.093 1.00 97.88 87 ILE A C 1
ATOM 706 O O . ILE A 1 87 ? -8.624 7.367 10.304 1.00 97.88 87 ILE A O 1
ATOM 710 N N . VAL A 1 88 ? -10.036 6.987 8.600 1.00 97.19 88 VAL A N 1
ATOM 711 C CA . VAL A 1 88 ? -11.202 6.673 9.431 1.00 97.19 88 VAL A CA 1
ATOM 712 C C . VAL A 1 88 ? -10.939 5.428 10.286 1.00 97.19 88 VAL A C 1
ATOM 714 O O . VAL A 1 88 ? -11.210 5.449 11.485 1.00 97.19 88 VAL A O 1
ATOM 717 N N . ALA A 1 89 ? -10.328 4.380 9.726 1.00 98.12 89 ALA A N 1
ATOM 718 C CA . ALA A 1 89 ? -9.938 3.192 10.488 1.00 98.12 89 ALA A CA 1
ATOM 719 C C . ALA A 1 89 ? -8.900 3.501 11.587 1.00 98.12 89 ALA A C 1
ATOM 721 O O . ALA A 1 89 ? -9.009 2.980 12.701 1.00 98.12 89 ALA A O 1
ATOM 722 N N . ILE A 1 90 ? -7.926 4.383 11.317 1.00 98.12 90 ILE A N 1
ATOM 723 C CA . ILE A 1 90 ? -6.983 4.875 12.338 1.00 98.12 90 ILE A CA 1
ATOM 724 C C . ILE A 1 90 ? -7.739 5.624 13.436 1.00 98.12 90 ILE A C 1
ATOM 726 O O . ILE A 1 90 ? -7.537 5.339 14.616 1.00 98.12 90 ILE A O 1
ATOM 730 N N . PHE A 1 91 ? -8.615 6.562 13.065 1.00 96.06 91 PHE A N 1
ATOM 731 C CA . PHE A 1 91 ? -9.393 7.356 14.014 1.00 96.06 91 PHE A CA 1
ATOM 732 C C . PHE A 1 91 ? -10.225 6.464 14.940 1.00 96.06 91 PHE A C 1
ATOM 734 O O . PHE A 1 91 ? -10.091 6.585 16.155 1.00 96.06 91 PHE A O 1
ATOM 741 N N . MET A 1 92 ? -10.976 5.503 14.390 1.00 94.38 92 MET A N 1
ATOM 742 C CA . MET A 1 92 ? -11.759 4.531 15.168 1.00 94.38 92 MET A CA 1
ATOM 743 C C . MET A 1 92 ? -10.895 3.707 16.129 1.00 94.38 92 MET A C 1
ATOM 745 O O . MET A 1 92 ? -11.249 3.524 17.293 1.00 94.38 92 MET A O 1
ATOM 749 N N . GLY A 1 93 ? -9.737 3.218 15.670 1.00 95.75 93 GLY A N 1
ATOM 750 C CA . GLY A 1 93 ? -8.813 2.482 16.535 1.00 95.75 93 GLY A CA 1
ATOM 751 C C . GLY A 1 93 ? -8.280 3.344 17.685 1.00 95.75 93 GLY A C 1
ATOM 752 O O . GLY A 1 93 ? -8.192 2.889 18.827 1.00 95.75 93 GLY A O 1
ATOM 753 N N . LEU A 1 94 ? -7.965 4.616 17.430 1.00 95.19 94 LEU A N 1
ATOM 754 C CA . LEU A 1 94 ? -7.492 5.531 18.471 1.00 95.19 94 LEU A CA 1
ATOM 755 C C . LEU A 1 94 ? -8.592 5.897 19.466 1.00 95.19 94 LEU A C 1
ATOM 757 O O . LEU A 1 94 ? -8.349 5.838 20.670 1.00 95.19 94 LEU A O 1
ATOM 761 N N . THR A 1 95 ? -9.796 6.239 19.008 1.00 91.75 95 THR A N 1
ATOM 762 C CA . THR A 1 95 ? -10.893 6.664 19.893 1.00 91.75 95 THR A CA 1
ATOM 763 C C . THR A 1 95 ? -11.327 5.552 20.846 1.00 91.75 95 THR A C 1
ATOM 765 O O . THR A 1 95 ? -11.557 5.812 22.029 1.00 91.75 95 THR A O 1
ATOM 768 N N . VAL A 1 96 ? -11.359 4.298 20.382 1.00 92.06 96 VAL A N 1
ATOM 769 C CA . VAL A 1 96 ? -11.771 3.147 21.201 1.00 92.06 96 VAL A CA 1
ATOM 770 C C . VAL A 1 96 ? -10.710 2.740 22.231 1.00 92.06 96 VAL A C 1
ATOM 772 O O . VAL A 1 96 ? -11.060 2.212 23.289 1.00 92.06 96 VAL A O 1
ATOM 775 N N . SER A 1 97 ? -9.424 2.989 21.967 1.00 94.38 97 SER A N 1
ATOM 776 C CA . SER A 1 97 ? -8.315 2.477 22.788 1.00 94.38 97 SER A CA 1
ATOM 777 C C . SER A 1 97 ? -7.598 3.529 23.643 1.00 94.38 97 SER A C 1
ATOM 779 O O . SER A 1 97 ? -7.054 3.190 24.699 1.00 94.38 97 SER A O 1
ATOM 781 N N . ALA A 1 98 ? -7.604 4.805 23.243 1.00 92.00 98 ALA A N 1
ATOM 782 C CA . ALA A 1 98 ? -6.750 5.834 23.838 1.00 92.00 98 ALA A CA 1
ATOM 783 C C . ALA A 1 98 ? -7.063 6.153 25.309 1.00 92.00 98 ALA A C 1
ATOM 785 O O . ALA A 1 98 ? -6.180 6.578 26.055 1.00 92.00 98 ALA A O 1
ATOM 786 N N . GLU A 1 99 ? -8.280 5.899 25.786 1.00 90.69 99 GLU A N 1
ATOM 787 C CA . GLU A 1 99 ? -8.654 6.128 27.190 1.00 90.69 99 GLU A CA 1
ATOM 788 C C . GLU A 1 99 ? -8.562 4.863 28.064 1.00 90.69 99 GLU A C 1
ATOM 790 O O . GLU A 1 99 ? -8.554 4.930 29.294 1.00 90.69 99 GLU A O 1
ATOM 795 N N . GLU A 1 100 ? -8.456 3.688 27.453 1.00 91.25 100 GLU A N 1
ATOM 796 C CA . GLU A 1 100 ? -8.725 2.421 28.133 1.00 91.25 100 GLU A CA 1
ATOM 797 C C . GLU A 1 100 ? -7.768 2.152 29.295 1.00 91.25 100 GLU A C 1
ATOM 799 O O . GLU A 1 100 ? -8.179 1.809 30.409 1.00 91.25 100 GLU A O 1
ATOM 804 N N . LEU A 1 101 ? -6.472 2.356 29.067 1.00 88.06 101 LEU A N 1
ATOM 805 C CA . LEU A 1 101 ? -5.458 2.063 30.069 1.00 88.06 101 LEU A CA 1
ATOM 806 C C . LEU A 1 101 ? -5.348 3.152 31.137 1.00 88.06 101 LEU A C 1
ATOM 808 O O . LEU A 1 101 ? -4.938 2.863 32.270 1.00 88.06 101 LEU A O 1
ATOM 812 N N . PHE A 1 102 ? -5.723 4.381 30.781 1.00 87.38 102 PHE A N 1
ATOM 813 C CA . PHE A 1 102 ? -5.887 5.513 31.680 1.00 87.38 102 PHE A CA 1
ATOM 814 C C . PHE A 1 102 ? -7.022 5.253 32.676 1.00 87.38 102 PHE A C 1
ATOM 816 O O . PHE A 1 102 ? -6.802 5.332 33.888 1.00 87.38 102 PHE A O 1
ATOM 823 N N . ARG A 1 103 ? -8.196 4.843 32.187 1.00 86.25 103 ARG A N 1
ATOM 824 C CA . ARG A 1 103 ? -9.377 4.551 33.011 1.00 86.25 103 ARG A CA 1
ATOM 825 C C . ARG A 1 103 ? -9.146 3.391 33.984 1.00 86.25 103 ARG A C 1
ATOM 827 O O . ARG A 1 103 ? -9.578 3.439 35.135 1.00 86.25 103 ARG A O 1
ATOM 834 N N . ASP A 1 104 ? -8.366 2.394 33.572 1.00 86.69 104 ASP A N 1
ATOM 835 C CA . ASP A 1 104 ? -8.022 1.232 34.398 1.00 86.69 104 ASP A CA 1
ATOM 836 C C . ASP A 1 104 ? -6.915 1.501 35.445 1.00 86.69 104 ASP A C 1
ATOM 838 O O . ASP A 1 104 ? -6.542 0.596 36.201 1.00 86.69 104 ASP A O 1
ATOM 842 N N . ARG A 1 105 ? -6.345 2.716 35.534 1.00 84.75 105 ARG A N 1
ATOM 843 C CA . ARG A 1 105 ? -5.249 3.029 36.483 1.00 84.75 105 ARG A CA 1
ATOM 844 C C . ARG A 1 105 ? -5.644 2.812 37.945 1.00 84.75 105 ARG A C 1
ATOM 846 O O . ARG A 1 105 ? -4.897 2.161 38.674 1.00 84.75 105 ARG A O 1
ATOM 853 N N . LEU A 1 106 ? -6.807 3.314 38.369 1.00 83.88 106 LEU A N 1
ATOM 854 C CA . LEU A 1 106 ? -7.261 3.214 39.765 1.00 83.88 106 LEU A CA 1
ATOM 855 C C . LEU A 1 106 ? -7.557 1.768 40.170 1.00 83.88 106 LEU A C 1
ATOM 857 O O . LEU A 1 106 ? -7.142 1.326 41.240 1.00 83.88 106 LEU A O 1
ATOM 861 N N . MET A 1 107 ? -8.224 1.017 39.291 1.00 84.38 107 MET A N 1
ATOM 862 C CA . MET A 1 107 ? -8.506 -0.405 39.496 1.00 84.38 107 MET A CA 1
ATOM 863 C C . MET A 1 107 ? -7.208 -1.198 39.674 1.00 84.38 107 MET A C 1
ATOM 865 O O . MET A 1 107 ? -7.059 -1.929 40.648 1.00 84.38 107 MET A O 1
ATOM 869 N N . ARG A 1 108 ? -6.222 -0.988 38.796 1.00 80.00 108 ARG A N 1
ATOM 870 C CA . ARG A 1 108 ? -4.934 -1.690 38.883 1.00 80.00 108 ARG A CA 1
ATOM 871 C C . ARG A 1 108 ? -4.112 -1.303 40.111 1.00 80.00 108 ARG A C 1
ATOM 873 O O . ARG A 1 108 ? -3.361 -2.140 40.598 1.00 80.00 108 ARG A O 1
ATOM 880 N N . LYS A 1 109 ? -4.249 -0.074 40.629 1.00 81.44 109 LYS A N 1
ATOM 881 C CA . LYS A 1 109 ? -3.618 0.322 41.902 1.00 81.44 109 LYS A CA 1
ATOM 882 C C . LYS A 1 109 ? -4.177 -0.503 43.069 1.00 81.44 109 LYS A C 1
ATOM 884 O O . LYS A 1 109 ? -3.407 -0.935 43.916 1.00 81.44 109 LYS A O 1
ATOM 889 N N . ARG A 1 110 ? -5.487 -0.782 43.071 1.00 83.00 110 ARG A N 1
ATOM 890 C CA . ARG A 1 110 ? -6.150 -1.626 44.085 1.00 83.00 110 ARG A CA 1
ATOM 891 C C . ARG A 1 110 ? -5.781 -3.106 43.954 1.00 83.00 110 ARG A C 1
ATOM 893 O O . ARG A 1 110 ? -5.599 -3.783 44.954 1.00 83.00 110 ARG A O 1
ATOM 900 N N . GLU A 1 111 ? -5.635 -3.595 42.724 1.00 81.19 111 GLU A N 1
ATOM 901 C CA . GLU A 1 111 ? -5.323 -5.002 42.428 1.00 81.19 111 GLU A CA 1
ATOM 902 C C . GLU A 1 111 ? -3.811 -5.317 42.446 1.00 81.19 111 GLU A C 1
ATOM 904 O O . GLU A 1 111 ? -3.418 -6.455 42.196 1.00 81.19 111 GLU A O 1
ATOM 909 N N . HIS A 1 112 ? -2.945 -4.340 42.752 1.00 75.50 112 HIS A N 1
ATOM 910 C CA . HIS A 1 112 ? -1.487 -4.507 42.681 1.00 75.50 112 HIS A CA 1
ATOM 911 C C . HIS A 1 112 ? -0.969 -5.654 43.565 1.00 75.50 112 HIS A C 1
ATOM 913 O O . HIS A 1 112 ? -0.081 -6.401 43.154 1.00 75.50 112 HIS A O 1
ATOM 919 N N . ASN A 1 113 ? -1.583 -5.842 44.736 1.00 74.56 113 ASN A N 1
ATOM 920 C CA . ASN A 1 113 ? -1.181 -6.851 45.717 1.00 74.56 113 ASN A CA 1
ATOM 921 C C . ASN A 1 113 ? -1.628 -8.279 45.344 1.00 74.56 113 ASN A C 1
ATOM 923 O O . ASN A 1 113 ? -1.171 -9.239 45.957 1.00 74.56 113 ASN A O 1
ATOM 927 N N . LEU A 1 114 ? -2.478 -8.444 44.320 1.00 72.62 114 LEU A N 1
ATOM 928 C CA . LEU A 1 114 ? -3.066 -9.734 43.930 1.00 72.62 114 LEU A CA 1
ATOM 929 C C . LEU A 1 114 ? -2.180 -10.571 42.982 1.00 72.62 114 LEU A C 1
ATOM 931 O O . LEU A 1 114 ? -2.624 -11.609 42.499 1.00 72.62 114 LEU A O 1
ATOM 935 N N . ARG A 1 115 ? -0.936 -10.140 42.697 1.00 70.56 115 ARG A N 1
ATOM 936 C CA . ARG A 1 115 ? 0.035 -10.832 41.810 1.00 70.56 115 ARG A CA 1
ATOM 937 C C . ARG A 1 115 ? -0.562 -11.284 40.458 1.00 70.56 115 ARG A C 1
ATOM 939 O O . ARG A 1 115 ? -0.240 -12.357 39.950 1.00 70.56 115 ARG A O 1
ATOM 946 N N . LEU A 1 116 ? -1.435 -10.464 39.868 1.00 77.12 116 LEU A N 1
ATOM 947 C CA . LEU A 1 116 ? -2.041 -10.731 38.558 1.00 77.12 116 LEU A CA 1
ATOM 948 C C . LEU A 1 116 ? -1.005 -10.624 37.431 1.00 77.12 116 LEU A C 1
ATOM 950 O O . LEU A 1 116 ? -0.115 -9.772 37.458 1.00 77.12 116 LEU A O 1
ATOM 954 N N . ASN A 1 117 ? -1.140 -11.472 36.412 1.00 81.94 117 ASN A N 1
ATOM 955 C CA . ASN A 1 117 ? -0.230 -11.498 35.276 1.00 81.94 117 ASN A CA 1
ATOM 956 C C . ASN A 1 117 ? -0.534 -10.334 34.312 1.00 81.94 117 ASN A C 1
ATOM 958 O O . ASN A 1 117 ? -1.609 -10.257 33.715 1.00 81.94 117 ASN A O 1
ATOM 962 N N . TRP A 1 118 ? 0.445 -9.442 34.135 1.00 82.88 118 TRP A N 1
ATOM 963 C CA . TRP A 1 118 ? 0.345 -8.275 33.252 1.00 82.88 118 TRP A CA 1
ATOM 964 C C . TRP A 1 118 ? 0.108 -8.644 31.783 1.00 82.88 118 TRP A C 1
ATOM 966 O O . TRP A 1 118 ? -0.705 -8.004 31.118 1.00 82.88 118 TRP A O 1
ATOM 976 N N . ALA A 1 119 ? 0.780 -9.683 31.286 1.00 85.38 119 ALA A N 1
ATOM 977 C CA . ALA A 1 119 ? 0.617 -10.137 29.911 1.00 85.38 119 ALA A CA 1
ATOM 978 C C . ALA A 1 119 ? -0.787 -10.713 29.679 1.00 85.38 119 ALA A C 1
ATOM 980 O O . ALA A 1 119 ? -1.385 -10.437 28.642 1.00 85.38 119 ALA A O 1
ATOM 981 N N . ALA A 1 120 ? -1.348 -11.441 30.655 1.00 85.81 120 ALA A N 1
ATOM 982 C CA . ALA A 1 120 ? -2.731 -11.925 30.585 1.00 85.81 120 ALA A CA 1
ATOM 983 C C . ALA A 1 120 ? -3.734 -10.762 30.517 1.00 85.81 120 ALA A C 1
ATOM 985 O O . ALA A 1 120 ? -4.648 -10.792 29.701 1.00 85.81 120 ALA A O 1
ATOM 986 N N . TYR A 1 121 ? -3.531 -9.713 31.325 1.00 88.94 121 TYR A N 1
ATOM 987 C CA . TYR A 1 121 ? -4.349 -8.495 31.275 1.00 88.94 121 TYR A CA 1
ATOM 988 C C . TYR A 1 121 ? -4.261 -7.798 29.920 1.00 88.94 121 TYR A C 1
ATOM 990 O O . TYR A 1 121 ? -5.284 -7.483 29.315 1.00 88.94 121 TYR A O 1
ATOM 998 N N . LEU A 1 122 ? -3.038 -7.548 29.447 1.00 88.56 122 LEU A N 1
ATOM 999 C CA . LEU A 1 122 ? -2.816 -6.782 28.229 1.00 88.56 122 LEU A CA 1
ATOM 1000 C C . LEU A 1 122 ? -3.389 -7.517 27.016 1.00 88.56 122 LEU A C 1
ATOM 1002 O O . LEU A 1 122 ? -4.143 -6.928 26.256 1.00 88.56 122 LEU A O 1
ATOM 1006 N N . THR A 1 123 ? -3.105 -8.811 26.873 1.00 90.31 123 THR A N 1
ATOM 1007 C CA . THR A 1 123 ? -3.629 -9.620 25.761 1.00 90.31 123 THR A CA 1
ATOM 1008 C C . THR A 1 123 ? -5.149 -9.775 25.818 1.00 90.31 123 THR A C 1
ATOM 1010 O O . THR A 1 123 ? -5.798 -9.702 24.774 1.00 90.31 123 THR A O 1
ATOM 1013 N N . ALA A 1 124 ? -5.744 -9.915 27.010 1.00 91.62 124 ALA A N 1
ATOM 1014 C CA . ALA A 1 124 ? -7.199 -9.904 27.192 1.00 91.62 124 ALA A CA 1
ATOM 1015 C C . ALA A 1 124 ? -7.806 -8.584 26.712 1.00 91.62 124 ALA A C 1
ATOM 1017 O O . ALA A 1 124 ? -8.786 -8.585 25.966 1.00 91.62 124 ALA A O 1
ATOM 1018 N N . LYS A 1 125 ? -7.177 -7.466 27.087 1.00 92.94 125 LYS A N 1
ATOM 1019 C CA . LYS A 1 125 ? -7.586 -6.122 26.685 1.00 92.94 125 LYS A CA 1
ATOM 1020 C C . LYS A 1 125 ? -7.474 -5.919 25.176 1.00 92.94 125 LYS A C 1
ATOM 1022 O O . LYS A 1 125 ? -8.445 -5.512 24.547 1.00 92.94 125 LYS A O 1
ATOM 1027 N N . CYS A 1 126 ? -6.325 -6.249 24.588 1.00 94.44 126 CYS A N 1
ATOM 1028 C CA . CYS A 1 126 ? -6.107 -6.147 23.147 1.00 94.44 126 CYS A CA 1
ATOM 1029 C C . CYS A 1 126 ? -7.137 -6.971 22.368 1.00 94.44 126 CYS A C 1
ATOM 1031 O O . CYS A 1 126 ? -7.675 -6.479 21.386 1.00 94.44 126 CYS A O 1
ATOM 1033 N N . SER A 1 127 ? -7.473 -8.176 22.842 1.00 94.56 127 SER A N 1
ATOM 1034 C CA . SER A 1 127 ? -8.467 -9.041 22.191 1.00 94.56 127 SER A CA 1
ATOM 1035 C C . SER A 1 127 ? -9.857 -8.397 22.147 1.00 94.56 127 SER A C 1
ATOM 1037 O O . SER A 1 127 ? -10.526 -8.450 21.118 1.00 94.56 127 SER A O 1
ATOM 1039 N N . VAL A 1 128 ? -10.285 -7.743 23.235 1.00 94.19 128 VAL A N 1
ATOM 1040 C CA . VAL A 1 128 ? -11.573 -7.027 23.278 1.00 94.19 128 VAL A CA 1
ATOM 1041 C C . VAL A 1 128 ? -11.564 -5.819 22.338 1.00 94.19 128 VAL A C 1
ATOM 1043 O O . VAL A 1 128 ? -12.529 -5.619 21.604 1.00 94.19 128 VAL A O 1
ATOM 1046 N N . LEU A 1 129 ? -10.476 -5.041 22.312 1.00 94.88 129 LEU A N 1
ATOM 1047 C CA . LEU A 1 129 ? -10.348 -3.885 21.414 1.00 94.88 129 LEU A CA 1
ATOM 1048 C C . LEU A 1 129 ? -10.326 -4.302 19.942 1.00 94.88 129 LEU A C 1
ATOM 1050 O O . LEU A 1 129 ? -11.028 -3.709 19.129 1.00 94.88 129 LEU A O 1
ATOM 1054 N N . PHE A 1 130 ? -9.598 -5.367 19.611 1.00 96.75 130 PHE A N 1
ATOM 1055 C CA . PHE A 1 130 ? -9.589 -5.935 18.266 1.00 96.75 130 PHE A CA 1
ATOM 1056 C C . PHE A 1 130 ? -10.968 -6.436 17.857 1.00 96.75 130 PHE A C 1
ATOM 1058 O O . PHE A 1 130 ? -11.387 -6.155 16.743 1.00 96.75 130 PHE A O 1
ATOM 1065 N N . GLY A 1 131 ? -11.708 -7.095 18.753 1.00 95.25 131 GLY A N 1
ATOM 1066 C CA . GLY A 1 131 ? -13.085 -7.506 18.479 1.00 95.25 131 GLY A CA 1
ATOM 1067 C C . GLY A 1 131 ? -14.001 -6.323 18.145 1.00 95.25 131 GLY A C 1
ATOM 1068 O O . GLY A 1 131 ? -14.740 -6.376 17.166 1.00 95.25 131 GLY A O 1
ATOM 1069 N N . ILE A 1 132 ? -13.919 -5.231 18.913 1.00 93.62 132 ILE A N 1
ATOM 1070 C CA . ILE A 1 132 ? -14.716 -4.019 18.660 1.00 93.62 132 ILE A CA 1
ATOM 1071 C C . ILE A 1 132 ? -14.334 -3.389 17.317 1.00 93.62 132 ILE A C 1
ATOM 1073 O O . ILE A 1 132 ? -15.212 -3.142 16.490 1.00 93.62 132 ILE A O 1
ATOM 1077 N N . SER A 1 133 ? -13.040 -3.183 17.060 1.00 96.31 133 SER A N 1
ATOM 1078 C CA . SER A 1 133 ? -12.582 -2.591 15.801 1.00 96.31 133 SER A CA 1
ATOM 1079 C C . SER A 1 133 ? -12.847 -3.486 14.592 1.00 96.31 133 SER A C 1
ATOM 1081 O O . SER A 1 133 ? -13.133 -2.963 13.520 1.00 96.31 133 SER A O 1
ATOM 1083 N N . ALA A 1 134 ? -12.811 -4.813 14.740 1.00 97.62 134 ALA A N 1
ATOM 1084 C CA . ALA A 1 134 ? -13.186 -5.751 13.683 1.00 97.62 134 ALA A CA 1
ATOM 1085 C C . ALA A 1 134 ? -14.645 -5.548 13.262 1.00 97.62 134 ALA A C 1
ATOM 1087 O O . ALA A 1 134 ? -14.921 -5.434 12.072 1.00 97.62 134 ALA A O 1
ATOM 1088 N N . VAL A 1 135 ? -15.563 -5.429 14.228 1.00 96.69 135 VAL A N 1
ATOM 1089 C CA . VAL A 1 135 ? -16.983 -5.166 13.950 1.00 96.69 135 VAL A CA 1
ATOM 1090 C C . VAL A 1 135 ? -17.184 -3.774 13.347 1.00 96.69 135 VAL A C 1
ATOM 1092 O O . VAL A 1 135 ? -17.883 -3.652 12.347 1.00 96.69 135 VAL A O 1
ATOM 1095 N N . GLN A 1 136 ? -16.556 -2.728 13.896 1.00 96.62 136 GLN A N 1
ATOM 1096 C CA . GLN A 1 136 ? -16.679 -1.365 13.356 1.00 96.62 136 GLN A CA 1
ATOM 1097 C C . GLN A 1 136 ? -16.175 -1.267 11.913 1.00 96.62 136 GLN A C 1
ATOM 1099 O O . GLN A 1 136 ? -16.880 -0.764 11.042 1.00 96.62 136 GLN A O 1
ATOM 1104 N N . THR A 1 137 ? -14.976 -1.787 11.646 1.00 98.12 137 THR A N 1
ATOM 1105 C CA . THR A 1 137 ? -14.401 -1.784 10.294 1.00 98.12 137 THR A CA 1
ATOM 1106 C C . THR A 1 137 ? -15.184 -2.679 9.341 1.00 98.12 137 THR A C 1
ATOM 1108 O O . THR A 1 137 ? -15.267 -2.350 8.165 1.00 98.12 137 THR A O 1
ATOM 1111 N N . LEU A 1 138 ? -15.816 -3.758 9.822 1.00 98.25 138 LEU A N 1
ATOM 1112 C CA . LEU A 1 138 ? -16.716 -4.582 9.012 1.00 98.25 138 LEU A CA 1
ATOM 1113 C C . LEU A 1 138 ? -17.970 -3.811 8.605 1.00 98.25 138 LEU A C 1
ATOM 1115 O O . LEU A 1 138 ? -18.327 -3.814 7.433 1.00 98.25 138 LEU A O 1
ATOM 1119 N N . LEU A 1 139 ? -18.617 -3.123 9.548 1.00 97.56 139 LEU A N 1
ATOM 1120 C CA . LEU A 1 139 ? -19.790 -2.290 9.269 1.00 97.56 139 LEU A CA 1
ATOM 1121 C C . LEU A 1 139 ? -19.455 -1.156 8.296 1.00 97.56 139 LEU A C 1
ATOM 1123 O O . LEU A 1 139 ? -20.198 -0.937 7.340 1.00 97.56 139 LEU A O 1
ATOM 1127 N N . PHE A 1 140 ? -18.319 -0.483 8.510 1.00 98.00 140 PHE A N 1
ATOM 1128 C CA . PHE A 1 140 ? -17.813 0.530 7.587 1.00 98.00 140 PHE A CA 1
ATOM 1129 C C . PHE A 1 140 ? -17.593 -0.068 6.194 1.00 98.00 140 PHE A C 1
ATOM 1131 O O . PHE A 1 140 ? -18.128 0.447 5.217 1.00 98.00 140 PHE A O 1
ATOM 1138 N N . ALA A 1 141 ? -16.853 -1.180 6.116 1.00 98.12 141 ALA A N 1
ATOM 1139 C CA . ALA A 1 141 ? -16.505 -1.825 4.860 1.00 98.12 141 ALA A CA 1
ATOM 1140 C C . ALA A 1 141 ? -17.742 -2.306 4.099 1.00 98.12 141 ALA A C 1
ATOM 1142 O O . ALA A 1 141 ? -17.802 -2.124 2.895 1.00 98.12 141 ALA A O 1
ATOM 1143 N N . MET A 1 142 ? -18.735 -2.904 4.766 1.00 97.81 142 MET A N 1
ATOM 1144 C CA . MET A 1 142 ? -19.965 -3.355 4.104 1.00 97.81 142 MET A CA 1
ATOM 1145 C C . MET A 1 142 ? -20.726 -2.185 3.482 1.00 97.81 142 MET A C 1
ATOM 1147 O O . MET A 1 142 ? -21.116 -2.259 2.319 1.00 97.81 142 MET A O 1
ATOM 1151 N N . ALA A 1 143 ? -20.916 -1.102 4.240 1.00 97.50 143 ALA A N 1
ATOM 1152 C CA . ALA A 1 143 ? -21.640 0.067 3.756 1.00 97.50 143 ALA A CA 1
ATOM 1153 C C . ALA A 1 143 ? -20.922 0.716 2.563 1.00 97.50 143 ALA A C 1
ATOM 1155 O O . ALA A 1 143 ? -21.541 0.947 1.527 1.00 97.50 143 ALA A O 1
ATOM 1156 N N . SER A 1 144 ? -19.614 0.958 2.669 1.00 97.38 144 SER A N 1
ATOM 1157 C CA . SER A 1 144 ? -18.855 1.569 1.577 1.00 97.38 144 SER A CA 1
ATOM 1158 C C . SER A 1 144 ? -18.707 0.661 0.359 1.00 97.38 144 SER A C 1
ATOM 1160 O O . SER A 1 144 ? -18.788 1.146 -0.763 1.00 97.38 144 SER A O 1
ATOM 1162 N N . TYR A 1 145 ? -18.522 -0.646 0.557 1.00 96.94 145 TYR A N 1
ATOM 1163 C CA . TYR A 1 145 ? -18.367 -1.617 -0.526 1.00 96.94 145 TYR A CA 1
ATOM 1164 C C . TYR A 1 145 ? -19.613 -1.683 -1.408 1.00 96.94 145 TYR A C 1
ATOM 1166 O O . TYR A 1 145 ? -19.493 -1.701 -2.629 1.00 96.94 145 TYR A O 1
ATOM 1174 N N . VAL A 1 146 ? -20.802 -1.656 -0.796 1.00 95.56 146 VAL A N 1
ATOM 1175 C CA . VAL A 1 146 ? -22.078 -1.632 -1.524 1.00 95.56 146 VAL A CA 1
ATOM 1176 C C . VAL A 1 146 ? -22.302 -0.278 -2.202 1.00 95.56 146 VAL A C 1
ATOM 1178 O O . VAL A 1 146 ? -22.666 -0.240 -3.372 1.00 95.56 146 VAL A O 1
ATOM 1181 N N . ILE A 1 147 ? -22.057 0.837 -1.504 1.00 95.94 147 ILE A N 1
ATOM 1182 C CA . ILE A 1 147 ? -22.315 2.184 -2.044 1.00 95.94 147 ILE A CA 1
ATOM 1183 C C . ILE A 1 147 ? -21.290 2.594 -3.111 1.00 95.94 147 ILE A C 1
ATOM 1185 O O . ILE A 1 147 ? -21.599 3.449 -3.927 1.00 95.94 147 ILE A O 1
ATOM 1189 N N . LEU A 1 148 ? -20.085 2.027 -3.145 1.00 95.69 148 LEU A N 1
ATOM 1190 C CA . LEU A 1 148 ? -19.077 2.325 -4.177 1.00 95.69 148 LEU A CA 1
ATOM 1191 C C . LEU A 1 148 ? -18.858 1.173 -5.161 1.00 95.69 148 LEU A C 1
ATOM 1193 O O . LEU A 1 148 ? -17.949 1.245 -5.981 1.00 95.69 148 LEU A O 1
ATOM 1197 N N . GLU A 1 149 ? -19.672 0.116 -5.077 1.00 95.44 149 GLU A N 1
ATOM 1198 C CA . GLU A 1 149 ? -19.629 -1.041 -5.985 1.00 95.44 149 GLU A CA 1
ATOM 1199 C C . GLU A 1 149 ? -18.202 -1.591 -6.175 1.00 95.44 149 GLU A C 1
ATOM 1201 O O . GLU A 1 149 ? -17.759 -1.882 -7.285 1.00 95.44 149 GLU A O 1
ATOM 1206 N N . LEU A 1 150 ? -17.451 -1.703 -5.072 1.00 96.38 150 LEU A N 1
ATOM 1207 C CA . LEU A 1 150 ? -16.043 -2.098 -5.121 1.00 96.38 150 LEU A CA 1
ATOM 1208 C C . LEU A 1 150 ? -15.898 -3.558 -5.610 1.00 96.38 150 LEU A C 1
ATOM 1210 O O . LEU A 1 150 ? -16.641 -4.439 -5.171 1.00 96.38 150 LEU A O 1
ATOM 1214 N N . PRO A 1 151 ? -14.914 -3.880 -6.466 1.00 95.06 151 PRO A N 1
ATOM 1215 C CA . PRO A 1 151 ? -14.848 -5.195 -7.102 1.00 95.06 151 PRO A CA 1
ATOM 1216 C C . PRO A 1 151 ? -14.253 -6.302 -6.216 1.00 95.06 151 PRO A C 1
ATOM 1218 O O . PRO A 1 151 ? -13.126 -6.187 -5.743 1.00 95.06 151 PRO A O 1
ATOM 1221 N N . GLY A 1 152 ? -14.992 -7.414 -6.056 1.00 85.88 152 GLY A N 1
ATOM 1222 C CA . GLY A 1 152 ? -14.542 -8.795 -5.752 1.00 85.88 152 GLY A CA 1
ATOM 1223 C C . GLY A 1 152 ? -13.803 -9.106 -4.435 1.00 85.88 152 GLY A C 1
ATOM 1224 O O . GLY A 1 152 ? -13.938 -10.200 -3.895 1.00 85.88 152 GLY A O 1
ATOM 1225 N N . GLN A 1 153 ? -13.033 -8.173 -3.881 1.00 91.19 153 GLN A N 1
ATOM 1226 C CA . GLN A 1 153 ? -12.031 -8.434 -2.843 1.00 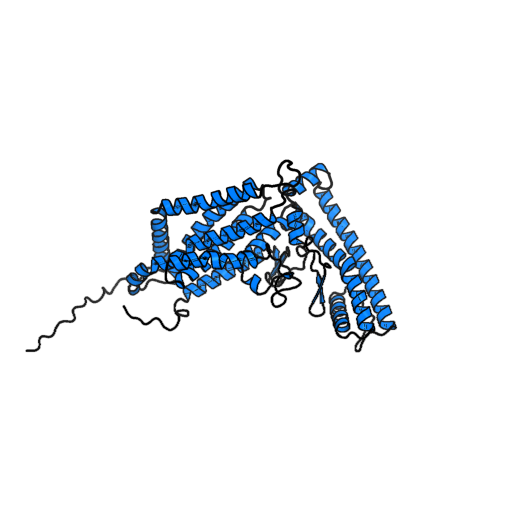91.19 153 GLN A CA 1
ATOM 1227 C C . GLN A 1 153 ? -12.452 -7.926 -1.459 1.00 91.19 153 GLN A C 1
ATOM 1229 O O . GLN A 1 153 ? -11.644 -7.392 -0.697 1.00 91.19 153 GLN A O 1
ATOM 1234 N N . PHE A 1 154 ? -13.728 -8.114 -1.109 1.00 97.31 154 PHE A N 1
ATOM 1235 C CA . PHE A 1 154 ? -14.309 -7.595 0.133 1.00 97.31 154 PHE A CA 1
ATOM 1236 C C . PHE A 1 154 ? -13.519 -7.996 1.389 1.00 97.31 154 PHE A C 1
ATOM 1238 O O . PHE A 1 154 ? -13.236 -7.153 2.239 1.00 97.31 154 PHE A O 1
ATOM 1245 N N . LEU A 1 155 ? -13.125 -9.271 1.504 1.00 97.81 155 LEU A N 1
ATOM 1246 C CA . LEU A 1 155 ? -12.400 -9.764 2.679 1.00 97.81 155 LEU A CA 1
ATOM 1247 C C . LEU A 1 155 ? -11.028 -9.103 2.838 1.00 97.81 155 LEU A C 1
ATOM 1249 O O . LEU A 1 155 ? -10.667 -8.734 3.950 1.00 97.81 155 LEU A O 1
ATOM 1253 N N . ALA A 1 156 ? -10.284 -8.922 1.746 1.00 97.75 156 ALA A N 1
ATOM 1254 C CA . ALA A 1 156 ? -8.982 -8.263 1.775 1.00 97.75 156 ALA A CA 1
ATOM 1255 C C . ALA A 1 156 ? -9.115 -6.756 2.061 1.00 97.75 156 ALA A C 1
ATOM 1257 O O . ALA A 1 156 ? -8.336 -6.197 2.837 1.00 97.75 156 ALA A O 1
ATOM 1258 N N . TYR A 1 157 ? -10.150 -6.112 1.513 1.00 98.44 157 TYR A N 1
ATOM 1259 C CA . TYR A 1 157 ? -10.502 -4.725 1.815 1.00 98.44 157 TYR A CA 1
ATOM 1260 C C . TYR A 1 157 ? -10.807 -4.529 3.305 1.00 98.44 157 TYR A C 1
ATOM 1262 O O . TYR A 1 157 ? -10.162 -3.718 3.976 1.00 98.44 157 TYR A O 1
ATOM 1270 N N . TRP A 1 158 ? -11.729 -5.326 3.849 1.00 98.62 158 TRP A N 1
ATOM 1271 C CA . TRP A 1 158 ? -12.068 -5.305 5.268 1.00 98.62 158 TRP A CA 1
ATOM 1272 C C . TRP A 1 158 ? -10.854 -5.616 6.148 1.00 98.62 158 TRP A C 1
ATOM 1274 O O . TRP A 1 158 ? -10.578 -4.884 7.097 1.00 98.62 158 TRP A O 1
ATOM 1284 N N . PHE A 1 159 ? -10.096 -6.666 5.821 1.00 98.62 159 PHE A N 1
ATOM 1285 C CA . PHE A 1 159 ? -8.938 -7.078 6.608 1.00 98.62 159 PHE A CA 1
ATOM 1286 C C . PHE A 1 159 ? -7.841 -6.008 6.634 1.00 98.62 159 PHE A C 1
ATOM 1288 O O . PHE A 1 159 ? -7.174 -5.835 7.656 1.00 98.62 159 PHE A O 1
ATOM 1295 N N . THR A 1 160 ? -7.690 -5.236 5.556 1.00 98.69 160 THR A N 1
ATOM 1296 C CA . THR A 1 160 ? -6.783 -4.082 5.524 1.00 98.69 160 THR A CA 1
ATOM 1297 C C . THR A 1 160 ? -7.225 -3.008 6.515 1.00 98.69 160 THR A C 1
ATOM 1299 O O . THR A 1 160 ? -6.425 -2.592 7.355 1.00 98.69 160 THR A O 1
ATOM 1302 N N . LEU A 1 161 ? -8.501 -2.605 6.487 1.00 98.75 161 LEU A N 1
ATOM 1303 C CA . LEU A 1 161 ? -9.046 -1.621 7.432 1.00 98.75 161 LEU A CA 1
ATOM 1304 C C . LEU A 1 161 ? -8.961 -2.116 8.879 1.00 98.75 161 LEU A C 1
ATOM 1306 O O . LEU A 1 161 ? -8.569 -1.366 9.773 1.00 98.75 161 LEU A O 1
ATOM 1310 N N . PHE A 1 162 ? -9.263 -3.393 9.110 1.00 98.69 162 PHE A N 1
ATOM 1311 C CA . PHE A 1 162 ? -9.119 -4.025 10.415 1.00 98.69 162 PHE A CA 1
ATOM 1312 C C . PHE A 1 162 ? -7.665 -4.011 10.900 1.00 98.69 162 PHE A C 1
ATOM 1314 O O . PHE A 1 162 ? -7.415 -3.639 12.044 1.00 98.69 162 PHE A O 1
ATOM 1321 N N . SER A 1 163 ? -6.699 -4.357 10.045 1.00 98.69 163 SER A N 1
ATOM 1322 C CA . SER A 1 163 ? -5.270 -4.366 10.393 1.00 98.69 163 SER A CA 1
ATOM 1323 C C . SER A 1 163 ? -4.764 -2.963 10.746 1.00 98.69 163 SER A C 1
ATOM 1325 O O . SER A 1 163 ? -4.028 -2.788 11.718 1.00 98.69 163 SER A O 1
ATOM 1327 N N . VAL A 1 164 ? -5.214 -1.947 10.005 1.00 98.69 164 VAL A N 1
ATOM 1328 C CA . VAL A 1 164 ? -4.950 -0.532 10.303 1.00 98.69 164 VAL A CA 1
ATOM 1329 C C . VAL A 1 164 ? -5.533 -0.143 11.665 1.00 98.69 164 VAL A C 1
ATOM 1331 O O . VAL A 1 164 ? -4.813 0.392 12.512 1.00 98.69 164 VAL A O 1
ATOM 1334 N N . ALA A 1 165 ? -6.807 -0.460 11.916 1.00 98.44 165 ALA A N 1
ATOM 1335 C CA . ALA A 1 165 ? -7.469 -0.164 13.186 1.00 98.44 165 ALA A CA 1
ATOM 1336 C C . ALA A 1 165 ? -6.837 -0.927 14.366 1.00 98.44 165 ALA A C 1
ATOM 1338 O O . ALA A 1 165 ? -6.708 -0.384 15.461 1.00 98.44 165 ALA A O 1
ATOM 1339 N N . ALA A 1 166 ? -6.383 -2.166 14.160 1.00 98.25 166 ALA A N 1
ATOM 1340 C CA . ALA A 1 166 ? -5.670 -2.965 15.155 1.00 98.25 166 ALA A CA 1
ATOM 1341 C C . ALA A 1 166 ? -4.307 -2.351 15.517 1.00 98.25 166 ALA A C 1
ATOM 1343 O O . ALA A 1 166 ? -3.975 -2.230 16.700 1.00 98.25 166 ALA A O 1
ATOM 1344 N N . CYS A 1 167 ? -3.548 -1.881 14.526 1.00 98.19 167 CYS A N 1
ATOM 1345 C CA . CYS A 1 167 ? -2.305 -1.155 14.771 1.00 98.19 167 CYS A CA 1
ATOM 1346 C C . CYS A 1 167 ? -2.571 0.165 15.522 1.00 98.19 167 CYS A C 1
ATOM 1348 O O . CYS A 1 167 ? -1.896 0.476 16.509 1.00 98.19 167 CYS A O 1
ATOM 1350 N N . ALA A 1 168 ? -3.611 0.904 15.122 1.00 98.06 168 ALA A N 1
ATOM 1351 C CA . ALA A 1 168 ? -4.039 2.134 15.784 1.00 98.06 168 ALA A CA 1
ATOM 1352 C C . ALA A 1 168 ? -4.529 1.898 17.225 1.00 98.06 168 ALA A C 1
ATOM 1354 O O . ALA A 1 168 ? -4.218 2.699 18.103 1.00 98.06 168 ALA A O 1
ATOM 1355 N N . ASN A 1 169 ? -5.194 0.773 17.511 1.00 97.75 169 ASN A N 1
ATOM 1356 C CA . ASN A 1 169 ? -5.560 0.374 18.873 1.00 97.75 169 ASN A CA 1
ATOM 1357 C C . ASN A 1 169 ? -4.330 0.275 19.782 1.00 97.75 169 ASN A C 1
ATOM 1359 O O . ASN A 1 169 ? -4.344 0.723 20.929 1.00 97.75 169 ASN A O 1
ATOM 1363 N N . MET A 1 170 ? -3.247 -0.328 19.287 1.00 96.75 170 MET A N 1
ATOM 1364 C CA . MET A 1 170 ? -2.019 -0.461 20.071 1.00 96.75 170 MET A CA 1
ATOM 1365 C C . MET A 1 170 ? -1.338 0.887 20.282 1.00 96.75 170 MET A C 1
ATOM 1367 O O . MET A 1 170 ? -0.881 1.176 21.390 1.00 96.75 170 MET A O 1
ATOM 1371 N N . PHE A 1 171 ? -1.339 1.744 19.261 1.00 96.06 171 PHE A N 1
ATOM 1372 C CA . PHE A 1 171 ? -0.849 3.111 19.398 1.00 96.06 171 PHE A CA 1
ATOM 1373 C C . PHE A 1 171 ? -1.680 3.919 20.413 1.00 96.06 171 PHE A C 1
ATOM 1375 O O . PHE A 1 171 ? -1.122 4.580 21.290 1.00 96.06 171 PHE A O 1
ATOM 1382 N N . GLY A 1 172 ? -3.008 3.786 20.394 1.00 95.75 172 GLY A N 1
ATOM 1383 C CA . GLY A 1 172 ? -3.891 4.405 21.380 1.00 95.75 172 GLY A CA 1
ATOM 1384 C C . GLY A 1 172 ? -3.652 3.886 22.801 1.00 95.75 172 GLY A C 1
ATOM 1385 O O . GLY A 1 172 ? -3.570 4.680 23.738 1.00 95.75 172 GLY A O 1
ATOM 1386 N N . LEU A 1 173 ? -3.406 2.588 22.999 1.00 94.50 173 LEU A N 1
ATOM 1387 C CA . LEU A 1 173 ? -3.002 2.066 24.313 1.00 94.50 173 LEU A CA 1
ATOM 1388 C C . LEU A 1 173 ? -1.684 2.676 24.824 1.00 94.50 173 LEU A C 1
ATOM 1390 O O . LEU A 1 173 ? -1.554 2.920 26.029 1.00 94.50 173 LEU A O 1
ATOM 1394 N N . ILE A 1 174 ? -0.724 2.949 23.934 1.00 93.56 174 ILE A N 1
ATOM 1395 C CA . ILE A 1 174 ? 0.518 3.660 24.278 1.00 93.56 174 ILE A CA 1
ATOM 1396 C C . ILE A 1 174 ? 0.199 5.097 24.715 1.00 93.56 174 ILE A C 1
ATOM 1398 O O . ILE A 1 174 ? 0.611 5.503 25.804 1.00 93.56 174 ILE A O 1
ATOM 1402 N N . ILE A 1 175 ? -0.605 5.837 23.943 1.00 92.19 175 ILE A N 1
ATOM 1403 C CA . ILE A 1 175 ? -1.104 7.183 24.300 1.00 92.19 175 ILE A CA 1
ATOM 1404 C C . ILE A 1 175 ? -1.753 7.159 25.695 1.00 92.19 175 ILE A C 1
ATOM 1406 O O . ILE A 1 175 ? -1.436 7.979 26.562 1.00 92.19 175 ILE A O 1
ATOM 1410 N N . SER A 1 176 ? -2.584 6.153 25.957 1.00 91.25 176 SER A N 1
ATOM 1411 C CA . SER A 1 176 ? -3.282 5.952 27.228 1.00 91.25 176 SER A CA 1
ATOM 1412 C C . SER A 1 176 ? -2.345 5.794 28.438 1.00 91.25 176 SER A C 1
ATOM 1414 O O . SER A 1 176 ? -2.700 6.121 29.580 1.00 91.25 176 SER A O 1
ATOM 1416 N N . LEU A 1 177 ? -1.119 5.302 28.227 1.00 88.31 177 LEU A N 1
ATOM 1417 C CA . LEU A 1 177 ? -0.076 5.240 29.257 1.00 88.31 177 LEU A CA 1
ATOM 1418 C C . LEU A 1 177 ? 0.723 6.530 29.395 1.00 88.31 177 LEU A C 1
ATOM 1420 O O . LEU A 1 177 ? 1.100 6.871 30.519 1.00 88.31 177 LEU A O 1
ATOM 1424 N N . LEU A 1 178 ? 0.999 7.211 28.285 1.00 87.81 178 LEU A N 1
ATOM 1425 C CA . LEU A 1 178 ? 1.869 8.384 28.253 1.00 87.81 178 LEU A CA 1
ATOM 1426 C C . LEU A 1 178 ? 1.211 9.605 28.902 1.00 87.81 178 LEU A C 1
ATOM 1428 O O . LEU A 1 178 ? 1.841 10.299 29.701 1.00 87.81 178 LEU A O 1
ATOM 1432 N N . PHE A 1 179 ? -0.069 9.845 28.621 1.00 87.25 179 PHE A N 1
ATOM 1433 C CA . PHE A 1 179 ? -0.752 11.057 29.073 1.00 87.25 179 PHE A CA 1
ATOM 1434 C C . PHE A 1 179 ? -1.410 10.904 30.450 1.00 87.25 179 PHE A C 1
ATOM 1436 O O . PHE A 1 179 ? -1.741 9.807 30.901 1.00 87.25 179 PHE A O 1
ATOM 1443 N N . ASN A 1 180 ? -1.582 12.023 31.162 1.00 85.62 180 ASN A N 1
ATOM 1444 C CA . ASN A 1 180 ? -2.066 12.046 32.552 1.00 85.62 180 ASN A CA 1
ATOM 1445 C C . ASN A 1 180 ? -3.469 12.643 32.726 1.00 85.62 180 ASN A C 1
ATOM 1447 O O . ASN A 1 180 ? -3.940 12.751 33.854 1.00 85.62 180 ASN A O 1
ATOM 1451 N N . SER A 1 181 ? -4.149 13.001 31.639 1.00 91.00 181 SER A N 1
ATOM 1452 C CA . SER A 1 181 ? -5.513 13.527 31.673 1.00 91.00 181 SER A CA 1
ATOM 1453 C C . SER A 1 181 ? -6.268 13.116 30.417 1.00 91.00 181 SER A C 1
ATOM 1455 O O . SER A 1 181 ? -5.696 13.133 29.327 1.00 91.00 181 SER A O 1
ATOM 1457 N N . VAL A 1 182 ? -7.559 12.812 30.572 1.00 89.38 182 VAL A N 1
ATOM 1458 C CA . VAL A 1 182 ? -8.478 12.503 29.463 1.00 89.38 182 VAL A CA 1
ATOM 1459 C C . VAL A 1 182 ? -8.515 13.648 28.447 1.00 89.38 182 VAL A C 1
ATOM 1461 O O . VAL A 1 182 ? -8.455 13.409 27.247 1.00 89.38 182 VAL A O 1
ATOM 1464 N N . ARG A 1 183 ? -8.492 14.905 28.915 1.00 91.50 183 ARG A N 1
ATOM 1465 C CA . ARG A 1 183 ? -8.453 16.081 28.031 1.00 91.50 183 ARG A CA 1
ATOM 1466 C C . ARG A 1 183 ? -7.223 16.068 27.123 1.00 91.50 183 ARG A C 1
ATOM 1468 O O . ARG A 1 183 ? -7.335 16.348 25.938 1.00 91.50 183 ARG A O 1
ATOM 1475 N N . VAL A 1 184 ? -6.056 15.734 27.675 1.00 91.94 184 VAL A N 1
ATOM 1476 C CA . VAL A 1 184 ? -4.801 15.700 26.908 1.00 91.94 184 VAL A CA 1
ATOM 1477 C C . VAL A 1 184 ? -4.804 14.537 25.916 1.00 91.94 184 VAL A C 1
ATOM 1479 O O . VAL A 1 184 ? -4.336 14.703 24.797 1.00 91.94 184 VAL A O 1
ATOM 1482 N N . ILE A 1 185 ? -5.384 13.392 26.291 1.00 91.12 185 ILE A N 1
ATOM 1483 C CA . ILE A 1 185 ? -5.553 12.247 25.386 1.00 91.12 185 ILE A CA 1
ATOM 1484 C C . ILE A 1 185 ? -6.369 12.656 24.152 1.00 91.12 185 ILE A C 1
ATOM 1486 O O . ILE A 1 185 ? -5.932 12.407 23.033 1.00 91.12 185 ILE A O 1
ATOM 1490 N N . TYR A 1 186 ? -7.504 13.337 24.334 1.00 90.75 186 TYR A N 1
ATOM 1491 C CA . TYR A 1 186 ? -8.327 13.771 23.201 1.00 90.75 186 TYR A CA 1
ATOM 1492 C C . TYR A 1 186 ? -7.664 14.856 22.347 1.00 90.75 186 TYR A C 1
ATOM 1494 O O . TYR A 1 186 ? -7.833 14.839 21.134 1.00 90.75 186 TYR A O 1
ATOM 1502 N N . LEU A 1 187 ? -6.862 15.751 22.936 1.00 91.88 187 LEU A N 1
ATOM 1503 C CA . LEU A 1 187 ? -6.058 16.713 22.168 1.00 91.88 187 LEU A CA 1
ATOM 1504 C C . LEU A 1 187 ? -4.947 16.035 21.351 1.00 91.88 187 LEU A C 1
ATOM 1506 O O . LEU A 1 187 ? -4.564 16.536 20.297 1.00 91.88 187 LEU A O 1
ATOM 1510 N N . ALA A 1 188 ? -4.433 14.896 21.819 1.00 90.94 188 ALA A N 1
ATOM 1511 C CA . ALA A 1 188 ? -3.369 14.173 21.137 1.00 90.94 188 ALA A CA 1
ATOM 1512 C C . ALA A 1 188 ? -3.860 13.445 19.875 1.00 90.94 188 ALA A C 1
ATOM 1514 O O . ALA A 1 188 ? -3.108 13.348 18.910 1.00 90.94 188 ALA A O 1
ATOM 1515 N N . ILE A 1 189 ? -5.107 12.953 19.849 1.00 92.00 189 ILE A N 1
ATOM 1516 C CA . ILE A 1 189 ? -5.629 12.168 18.716 1.00 92.00 189 ILE A CA 1
ATOM 1517 C C . ILE A 1 189 ? -5.554 12.958 17.389 1.00 92.00 189 ILE A C 1
ATOM 1519 O O . ILE A 1 189 ? -4.898 12.465 16.469 1.00 92.00 189 ILE A O 1
ATOM 1523 N N . PRO A 1 190 ? -6.113 14.183 17.261 1.00 93.00 190 PRO A N 1
ATOM 1524 C CA . PRO A 1 190 ? -5.989 14.964 16.028 1.00 93.00 190 PRO A CA 1
ATOM 1525 C C . PRO A 1 190 ? -4.540 15.318 15.682 1.00 93.00 190 PRO A C 1
ATOM 1527 O O . PRO A 1 190 ? -4.159 15.267 14.514 1.00 93.00 190 PRO A O 1
ATOM 1530 N N . LEU A 1 191 ? -3.713 15.619 16.693 1.00 93.69 191 LEU A N 1
ATOM 1531 C CA . LEU A 1 191 ? -2.297 15.938 16.498 1.00 93.69 191 LEU A CA 1
ATOM 1532 C C . LEU A 1 191 ? -1.532 14.776 15.856 1.00 93.69 191 LEU A C 1
ATOM 1534 O O . LEU A 1 191 ? -0.622 15.017 15.072 1.00 93.69 191 LEU A O 1
ATOM 1538 N N . PHE A 1 192 ? -1.905 13.528 16.150 1.00 93.00 192 PHE A N 1
ATOM 1539 C CA . PHE A 1 192 ? -1.329 12.359 15.489 1.00 93.00 192 PHE A CA 1
ATOM 1540 C C . PHE A 1 192 ? -1.936 12.080 14.116 1.00 93.00 192 PHE A C 1
ATOM 1542 O O . PHE A 1 192 ? -1.236 11.558 13.254 1.00 93.00 192 PHE A O 1
ATOM 1549 N N . ILE A 1 193 ? -3.198 12.437 13.881 1.00 94.25 193 ILE A N 1
ATOM 1550 C CA . ILE A 1 193 ? -3.860 12.222 12.587 1.00 94.25 193 ILE A CA 1
ATOM 1551 C C . ILE A 1 193 ? -3.317 13.156 11.505 1.00 94.25 193 ILE A C 1
ATOM 1553 O O . ILE A 1 193 ? -3.151 12.717 10.371 1.00 94.25 193 ILE A O 1
ATOM 1557 N N . ILE A 1 194 ? -2.980 14.407 11.835 1.00 93.94 194 ILE A N 1
ATOM 1558 C CA . ILE A 1 194 ? -2.435 15.364 10.855 1.00 93.94 194 ILE A CA 1
ATOM 1559 C C . ILE A 1 194 ? -1.159 14.820 10.166 1.00 93.94 194 ILE A C 1
ATOM 1561 O O . ILE A 1 194 ? -1.129 14.785 8.935 1.00 93.94 194 ILE A O 1
ATOM 1565 N N . PRO A 1 195 ? -0.134 14.314 10.885 1.00 92.75 195 PRO A N 1
ATOM 1566 C CA . PRO A 1 195 ? 1.004 13.638 10.265 1.00 92.75 195 PRO A CA 1
ATOM 1567 C C . PRO A 1 195 ? 0.616 12.420 9.423 1.00 92.75 195 PRO A C 1
ATOM 1569 O O . PRO A 1 195 ? 1.172 12.242 8.346 1.00 92.75 195 PRO A O 1
ATOM 1572 N N . GLN A 1 196 ? -0.351 11.608 9.868 1.00 95.44 196 GLN A N 1
ATOM 1573 C CA . GLN A 1 196 ? -0.822 10.448 9.094 1.00 95.44 196 GLN A CA 1
ATOM 1574 C C . GLN A 1 196 ? -1.467 10.881 7.767 1.00 95.44 196 GLN A C 1
ATOM 1576 O O . GLN A 1 196 ? -1.321 10.186 6.763 1.00 95.44 196 GLN A O 1
ATOM 1581 N N . LEU A 1 197 ? -2.144 12.033 7.741 1.00 93.44 197 LEU A N 1
ATOM 1582 C CA . LEU A 1 197 ? -2.716 12.618 6.527 1.00 93.44 197 LEU A CA 1
ATOM 1583 C C . LEU A 1 197 ? -1.633 13.132 5.568 1.00 93.44 197 LEU A C 1
ATOM 1585 O O . LEU A 1 197 ? -1.669 12.830 4.379 1.00 93.44 197 LEU A O 1
ATOM 1589 N N . MET A 1 198 ? -0.661 13.885 6.084 1.00 91.00 198 MET A N 1
ATOM 1590 C CA . MET A 1 198 ? 0.380 14.520 5.262 1.00 91.00 198 MET A CA 1
ATOM 1591 C C . MET A 1 198 ? 1.430 13.534 4.749 1.00 91.00 198 MET A C 1
ATOM 1593 O O . MET A 1 198 ? 1.919 13.678 3.636 1.00 91.00 198 MET A O 1
ATOM 1597 N N . LEU A 1 199 ? 1.776 12.524 5.546 1.00 90.94 199 LEU A N 1
ATOM 1598 C CA . LEU A 1 199 ? 2.880 11.598 5.272 1.00 90.94 199 LEU A CA 1
ATOM 1599 C C . LEU A 1 199 ? 2.394 10.207 4.832 1.00 90.94 199 LEU A C 1
ATOM 1601 O O . LEU A 1 199 ? 3.168 9.252 4.814 1.00 90.94 199 LEU A O 1
ATOM 1605 N N . GLY A 1 200 ? 1.108 10.089 4.486 1.00 88.75 200 GLY A N 1
ATOM 1606 C CA . GLY A 1 200 ? 0.501 8.862 3.970 1.00 88.75 200 GLY A CA 1
ATOM 1607 C C . GLY A 1 200 ? 0.697 8.635 2.465 1.00 88.75 200 GLY A C 1
ATOM 1608 O O . GLY A 1 200 ? 0.370 7.555 1.986 1.00 88.75 200 GLY A O 1
ATOM 1609 N N . GLY A 1 201 ? 1.216 9.626 1.728 1.00 87.25 201 GLY A N 1
ATOM 1610 C CA . GLY A 1 201 ? 1.524 9.532 0.293 1.00 87.25 201 GLY A CA 1
ATOM 1611 C C . GLY A 1 201 ? 0.367 9.848 -0.663 1.00 87.25 201 GLY A C 1
ATOM 1612 O O . GLY A 1 201 ? 0.576 9.829 -1.869 1.00 87.25 201 GLY A O 1
ATOM 1613 N N . ALA A 1 202 ? -0.836 10.133 -0.148 1.00 88.31 202 ALA A N 1
ATOM 1614 C CA . ALA A 1 202 ? -2.020 10.438 -0.961 1.00 88.31 202 ALA A CA 1
ATOM 1615 C C . ALA A 1 202 ? -2.240 11.939 -1.210 1.00 88.31 202 ALA A C 1
ATOM 1617 O O . ALA A 1 202 ? -2.612 12.329 -2.308 1.00 88.31 202 ALA A O 1
ATOM 1618 N N . ILE A 1 203 ? -2.065 12.780 -0.180 1.00 87.44 203 ILE A N 1
ATOM 1619 C CA . ILE A 1 203 ? -2.248 14.241 -0.296 1.00 87.44 203 ILE A CA 1
ATOM 1620 C C . ILE A 1 203 ? -0.968 14.902 -0.810 1.00 87.44 203 ILE A C 1
ATOM 1622 O O . ILE A 1 203 ? -1.022 15.799 -1.644 1.00 87.44 203 ILE A O 1
ATOM 1626 N N . VAL A 1 204 ? 0.179 14.456 -0.295 1.00 84.25 204 VAL A N 1
ATOM 1627 C CA . VAL A 1 204 ? 1.507 14.896 -0.724 1.00 84.25 204 VAL A CA 1
ATOM 1628 C C . VAL A 1 204 ? 2.293 13.650 -1.103 1.00 84.25 204 VAL A C 1
ATOM 1630 O O . VAL A 1 204 ? 2.455 12.745 -0.277 1.00 84.25 204 VAL A O 1
ATOM 1633 N N . THR A 1 205 ? 2.745 13.584 -2.352 1.00 83.62 205 THR A N 1
ATOM 1634 C CA . THR A 1 205 ? 3.548 12.465 -2.849 1.00 83.62 205 THR A CA 1
ATOM 1635 C C . THR A 1 205 ? 4.971 12.537 -2.281 1.00 83.62 205 THR A C 1
ATOM 1637 O O . THR A 1 205 ? 5.472 13.606 -1.923 1.00 83.62 205 THR A O 1
ATOM 1640 N N . PHE A 1 206 ? 5.634 11.387 -2.126 1.00 84.00 206 PHE A N 1
ATOM 1641 C CA . PHE A 1 206 ? 6.915 11.310 -1.405 1.00 84.00 206 PHE A CA 1
ATOM 1642 C C . PHE A 1 206 ? 8.090 11.999 -2.118 1.00 84.00 206 PHE A C 1
ATOM 1644 O O . PHE A 1 206 ? 9.054 12.390 -1.454 1.00 84.00 206 PHE A O 1
ATOM 1651 N N . ASP A 1 207 ? 7.996 12.174 -3.432 1.00 76.69 207 ASP A N 1
ATOM 1652 C CA . ASP A 1 207 ? 8.932 12.917 -4.280 1.00 76.69 207 ASP A CA 1
ATOM 1653 C C . ASP A 1 207 ? 8.796 14.441 -4.116 1.00 76.69 207 ASP A C 1
ATOM 1655 O O . ASP A 1 207 ? 9.767 15.166 -4.303 1.00 76.69 207 ASP A O 1
ATOM 1659 N N . GLN A 1 208 ? 7.622 14.923 -3.694 1.00 81.38 208 GLN A N 1
ATOM 1660 C CA . GLN A 1 208 ? 7.333 16.346 -3.471 1.00 81.38 208 GLN A CA 1
ATOM 1661 C C . GLN A 1 208 ? 7.567 16.798 -2.023 1.00 81.38 208 GLN A C 1
ATOM 1663 O O . GLN A 1 208 ? 7.340 17.959 -1.673 1.00 81.38 208 GLN A O 1
ATOM 1668 N N . LEU A 1 209 ? 8.010 15.890 -1.149 1.00 82.44 209 LEU A N 1
ATOM 1669 C CA . LEU A 1 209 ? 8.413 16.255 0.204 1.00 82.44 209 LEU A CA 1
ATOM 1670 C C . LEU A 1 209 ? 9.678 17.120 0.188 1.00 82.44 209 LEU A C 1
ATOM 1672 O O . LEU A 1 209 ? 10.378 17.240 -0.814 1.00 82.44 209 LEU A O 1
ATOM 1676 N N . ASN A 1 210 ? 10.004 17.706 1.342 1.00 82.94 210 ASN A N 1
ATOM 1677 C CA . ASN A 1 210 ? 11.253 18.443 1.504 1.00 82.94 210 ASN A CA 1
ATOM 1678 C C . ASN A 1 210 ? 12.447 17.580 1.024 1.00 82.94 210 ASN A C 1
ATOM 1680 O O . ASN A 1 210 ? 12.544 16.429 1.464 1.00 82.94 210 ASN A O 1
ATOM 1684 N N . PRO A 1 211 ? 13.371 18.115 0.196 1.00 80.25 211 PRO A N 1
ATOM 1685 C CA . PRO A 1 211 ? 14.491 17.360 -0.370 1.00 80.25 211 PRO A CA 1
ATOM 1686 C C . PRO A 1 211 ? 15.306 16.553 0.648 1.00 80.25 211 PRO A C 1
ATOM 1688 O O . PRO A 1 211 ? 15.769 15.461 0.337 1.00 80.25 211 PRO A O 1
ATOM 1691 N N . SER A 1 212 ? 15.419 17.040 1.891 1.00 82.50 212 SER A N 1
ATOM 1692 C CA . SER A 1 212 ? 16.118 16.350 2.989 1.00 82.50 212 SER A CA 1
ATOM 1693 C C . SER A 1 212 ? 15.480 15.023 3.427 1.00 82.50 212 SER A C 1
ATOM 1695 O O . SER A 1 212 ? 16.147 14.202 4.054 1.00 82.50 212 SER A O 1
ATOM 1697 N N . ILE A 1 213 ? 14.199 14.807 3.119 1.00 79.75 213 ILE A N 1
ATOM 1698 C CA . ILE A 1 213 ? 13.434 13.604 3.485 1.00 79.75 213 ILE A CA 1
ATOM 1699 C C . ILE A 1 213 ? 12.735 12.943 2.289 1.00 79.75 213 ILE A C 1
ATOM 1701 O O . ILE A 1 213 ? 12.149 11.873 2.451 1.00 79.75 213 ILE A O 1
ATOM 1705 N N . SER A 1 214 ? 12.767 13.569 1.112 1.00 79.19 214 SER A N 1
ATOM 1706 C CA . SER A 1 214 ? 12.186 13.039 -0.122 1.00 79.19 214 SER A CA 1
ATOM 1707 C C . SER A 1 214 ? 12.974 11.841 -0.654 1.00 79.19 214 SER A C 1
ATOM 1709 O O . SER A 1 214 ? 14.159 11.668 -0.354 1.00 79.19 214 SER A O 1
ATOM 1711 N N . ARG A 1 215 ? 12.318 11.013 -1.468 1.00 75.31 215 ARG A N 1
ATOM 1712 C CA . ARG A 1 215 ? 12.985 10.003 -2.296 1.00 75.31 215 ARG A CA 1
ATOM 1713 C C . ARG A 1 215 ? 12.428 10.078 -3.718 1.00 75.31 215 ARG A C 1
ATOM 1715 O O . ARG A 1 215 ? 11.208 10.134 -3.842 1.00 75.31 215 ARG A O 1
ATOM 1722 N N . PRO A 1 216 ? 13.277 10.049 -4.766 1.00 70.94 216 PRO A N 1
ATOM 1723 C CA . PRO A 1 216 ? 12.803 10.119 -6.151 1.00 70.94 216 PRO A CA 1
ATOM 1724 C C . PRO A 1 216 ? 11.914 8.938 -6.546 1.00 70.94 216 PRO A C 1
ATOM 1726 O O . PRO A 1 216 ? 10.972 9.096 -7.312 1.00 70.94 216 PRO A O 1
ATOM 1729 N N . SER A 1 217 ? 12.206 7.755 -6.001 1.00 70.56 217 SER A N 1
ATOM 1730 C CA . SER A 1 217 ? 11.380 6.560 -6.141 1.00 70.56 217 SER A CA 1
ATOM 1731 C C . SER A 1 217 ? 11.230 5.881 -4.781 1.00 70.56 217 SER A C 1
ATOM 1733 O O . SER A 1 217 ? 12.183 5.791 -4.000 1.00 70.56 217 SER A O 1
ATOM 1735 N N . GLY A 1 218 ? 10.011 5.439 -4.477 1.00 79.88 218 GLY A N 1
ATOM 1736 C CA . GLY A 1 218 ? 9.678 4.791 -3.210 1.00 79.88 218 GLY A CA 1
ATOM 1737 C C . GLY A 1 218 ? 9.302 5.750 -2.082 1.00 79.88 218 GLY A C 1
ATOM 1738 O O . GLY A 1 218 ? 8.942 6.907 -2.282 1.00 79.88 218 GLY A O 1
ATOM 1739 N N . VAL A 1 219 ? 9.307 5.216 -0.863 1.00 83.19 219 VAL A N 1
ATOM 1740 C CA . VAL A 1 219 ? 8.713 5.879 0.305 1.00 83.19 219 VAL A CA 1
ATOM 1741 C C . VAL A 1 219 ? 9.770 6.528 1.174 1.00 83.19 219 VAL A C 1
ATOM 1743 O O . VAL A 1 219 ? 10.795 5.915 1.488 1.00 83.19 219 VAL A O 1
ATOM 1746 N N . SER A 1 220 ? 9.497 7.761 1.606 1.00 85.94 220 SER A N 1
ATOM 1747 C CA . SER A 1 220 ? 10.379 8.488 2.517 1.00 85.94 220 SER A CA 1
ATOM 1748 C C . SER A 1 220 ? 10.586 7.717 3.828 1.00 85.94 220 SER A C 1
ATOM 1750 O O . SER A 1 220 ? 9.659 7.060 4.311 1.00 85.94 220 SER A O 1
ATOM 1752 N N . PRO A 1 221 ? 11.761 7.824 4.476 1.00 86.19 221 PRO A N 1
ATOM 1753 C CA . PRO A 1 221 ? 12.005 7.159 5.758 1.00 86.19 221 PRO A CA 1
ATOM 1754 C C . PRO A 1 221 ? 10.950 7.493 6.824 1.00 86.19 221 PRO A C 1
ATOM 1756 O O . PRO A 1 221 ? 10.550 6.630 7.600 1.00 86.19 221 PRO A O 1
ATOM 1759 N N . VAL A 1 222 ? 10.449 8.733 6.830 1.00 87.12 222 VAL A N 1
ATOM 1760 C CA . VAL A 1 222 ? 9.398 9.172 7.762 1.00 87.12 222 VAL A CA 1
ATOM 1761 C C . VAL A 1 222 ? 8.039 8.559 7.400 1.00 87.12 222 VAL A C 1
ATOM 1763 O O . VAL A 1 222 ? 7.288 8.161 8.290 1.00 87.12 222 VAL A O 1
ATOM 1766 N N . GLY A 1 223 ? 7.738 8.415 6.105 1.00 88.81 223 GLY A N 1
ATOM 1767 C CA . GLY A 1 223 ? 6.528 7.751 5.616 1.00 88.81 223 GLY A CA 1
ATOM 1768 C C . GLY A 1 223 ? 6.449 6.273 6.009 1.00 88.81 223 GLY A C 1
ATOM 1769 O O . GLY A 1 223 ? 5.358 5.763 6.250 1.00 88.81 223 GLY A O 1
ATOM 1770 N N . GLN A 1 224 ? 7.588 5.588 6.174 1.00 90.94 224 GLN A N 1
ATOM 1771 C CA . GLN A 1 224 ? 7.620 4.178 6.596 1.00 90.94 224 GLN A CA 1
ATOM 1772 C C . GLN A 1 224 ? 7.059 3.948 8.011 1.00 90.94 224 GLN A C 1
ATOM 1774 O O . GLN A 1 224 ? 6.619 2.842 8.322 1.00 90.94 224 GLN A O 1
ATOM 1779 N N . VAL A 1 225 ? 7.035 4.982 8.858 1.00 92.38 225 VAL A N 1
ATOM 1780 C CA . VAL A 1 225 ? 6.485 4.918 10.225 1.00 92.38 225 VAL A CA 1
ATOM 1781 C C . VAL A 1 225 ? 4.963 5.122 10.242 1.00 92.38 225 VAL A C 1
ATOM 1783 O O . VAL A 1 225 ? 4.293 4.768 11.213 1.00 92.38 225 VAL A O 1
ATOM 1786 N N . MET A 1 226 ? 4.388 5.692 9.181 1.00 95.56 226 MET A N 1
ATOM 1787 C CA . MET A 1 226 ? 2.971 6.049 9.143 1.00 95.56 226 MET A CA 1
ATOM 1788 C C . MET A 1 226 ? 2.095 4.821 8.906 1.00 95.56 226 MET A C 1
ATOM 1790 O O . MET A 1 226 ? 2.254 4.107 7.920 1.00 95.56 226 MET A O 1
ATOM 1794 N N . ILE A 1 227 ? 1.112 4.604 9.782 1.00 97.38 227 ILE A N 1
ATOM 1795 C CA . ILE A 1 227 ? 0.117 3.532 9.642 1.00 97.38 227 ILE A CA 1
ATOM 1796 C C . ILE A 1 227 ? -0.707 3.765 8.367 1.00 97.38 227 ILE A C 1
ATOM 1798 O O . ILE A 1 227 ? -1.006 2.816 7.639 1.00 97.38 227 ILE A O 1
ATOM 1802 N N . SER A 1 228 ? -1.029 5.031 8.074 1.00 97.00 228 SER A N 1
ATOM 1803 C CA . SER A 1 228 ? -1.809 5.421 6.898 1.00 97.00 228 SER A CA 1
ATOM 1804 C C . SER A 1 228 ? -1.142 5.009 5.591 1.00 97.00 228 SER A C 1
ATOM 1806 O O . SER A 1 228 ? -1.823 4.496 4.710 1.00 97.00 228 SER A O 1
ATOM 1808 N N . ARG A 1 229 ? 0.185 5.151 5.494 1.00 95.31 229 ARG A N 1
ATOM 1809 C CA . ARG A 1 229 ? 0.979 4.766 4.321 1.00 95.31 229 ARG A CA 1
ATOM 1810 C C . ARG A 1 229 ? 0.759 3.297 3.962 1.00 95.31 229 ARG A C 1
ATOM 1812 O O . ARG A 1 229 ? 0.456 2.983 2.815 1.00 95.31 229 ARG A O 1
ATOM 1819 N N . TRP A 1 230 ? 0.892 2.400 4.941 1.00 96.94 230 TRP A N 1
ATOM 1820 C CA . TRP A 1 230 ? 0.785 0.952 4.724 1.00 96.94 230 TRP A CA 1
ATOM 1821 C C . TRP A 1 230 ? -0.643 0.520 4.397 1.00 96.94 230 TRP A C 1
ATOM 1823 O O . TRP A 1 230 ? -0.851 -0.320 3.524 1.00 96.94 230 TRP A O 1
ATOM 1833 N N . GLY A 1 231 ? -1.630 1.107 5.081 1.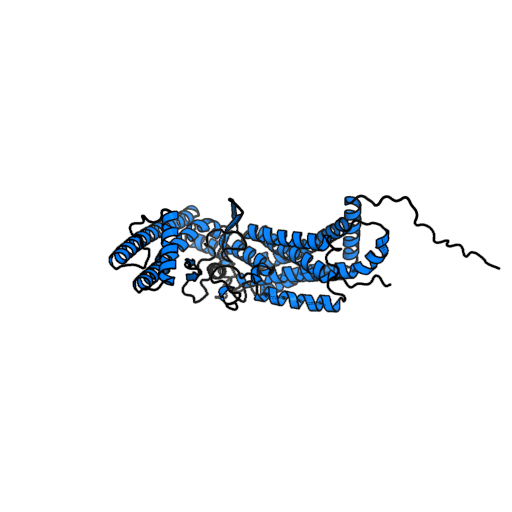00 97.81 231 GLY A N 1
ATOM 1834 C CA . GLY A 1 231 ? -3.041 0.860 4.791 1.00 97.81 231 GLY A CA 1
ATOM 1835 C C . GLY A 1 231 ? -3.435 1.343 3.397 1.00 97.81 231 GLY A C 1
ATOM 1836 O O . GLY A 1 231 ? -4.125 0.632 2.674 1.00 97.81 231 GLY A O 1
ATOM 1837 N N . PHE A 1 232 ? -2.967 2.529 3.006 1.00 97.19 232 PHE A N 1
ATOM 1838 C CA . PHE A 1 232 ? -3.306 3.124 1.721 1.00 97.19 232 PHE A CA 1
ATOM 1839 C C . PHE A 1 232 ? -2.694 2.349 0.555 1.00 97.19 232 PHE A C 1
ATOM 1841 O O . PHE A 1 232 ? -3.426 1.944 -0.339 1.00 97.19 232 PHE A O 1
ATOM 1848 N N . GLU A 1 233 ? -1.394 2.048 0.609 1.00 95.88 233 GLU A N 1
ATOM 1849 C CA . GLU A 1 233 ? -0.728 1.219 -0.403 1.00 95.88 233 GLU A CA 1
ATOM 1850 C C . GLU A 1 233 ? -1.350 -0.174 -0.512 1.00 95.88 233 GLU A C 1
ATOM 1852 O O . GLU A 1 233 ? -1.495 -0.692 -1.615 1.00 95.88 233 GLU A O 1
ATOM 1857 N N . ALA A 1 234 ? -1.753 -0.785 0.609 1.00 97.31 234 ALA A N 1
ATOM 1858 C CA . ALA A 1 234 ? -2.446 -2.070 0.577 1.00 97.31 234 ALA A CA 1
ATOM 1859 C C . ALA A 1 234 ? -3.771 -1.977 -0.191 1.00 97.31 234 ALA A C 1
ATOM 1861 O O . ALA A 1 234 ? -4.047 -2.847 -1.005 1.00 97.31 234 ALA A O 1
ATOM 1862 N N . LEU A 1 235 ? -4.567 -0.926 0.025 1.00 97.94 235 LEU A N 1
ATOM 1863 C CA . LEU A 1 235 ? -5.843 -0.759 -0.670 1.00 97.94 235 LEU A CA 1
ATOM 1864 C C . LEU A 1 235 ? -5.695 -0.361 -2.137 1.00 97.94 235 LEU A C 1
ATOM 1866 O O . LEU A 1 235 ? -6.448 -0.863 -2.969 1.00 97.94 235 LEU A O 1
ATOM 1870 N N . THR A 1 236 ? -4.760 0.531 -2.470 1.00 96.25 236 THR A N 1
ATOM 1871 C CA . THR A 1 236 ? -4.568 0.938 -3.866 1.00 96.25 236 THR A CA 1
ATOM 1872 C C . THR A 1 236 ? -4.081 -0.234 -4.701 1.00 96.25 236 THR A C 1
ATOM 1874 O O . THR A 1 236 ? -4.681 -0.507 -5.733 1.00 96.25 236 THR A O 1
ATOM 1877 N N . THR A 1 237 ? -3.086 -0.985 -4.217 1.00 95.38 237 THR A N 1
ATOM 1878 C CA . THR A 1 237 ? -2.569 -2.176 -4.915 1.00 95.38 237 THR A CA 1
ATOM 1879 C C . THR A 1 237 ? -3.596 -3.302 -5.013 1.00 95.38 237 THR A C 1
ATOM 1881 O O . THR A 1 237 ? -3.679 -3.953 -6.052 1.00 95.38 237 THR A O 1
ATOM 1884 N N . LEU A 1 238 ? -4.447 -3.481 -3.996 1.00 97.00 238 LEU A N 1
ATOM 1885 C CA . LEU A 1 238 ? -5.551 -4.442 -4.041 1.00 97.00 238 LEU A CA 1
ATOM 1886 C C . LEU A 1 238 ? -6.469 -4.185 -5.245 1.00 97.00 238 LEU A C 1
ATOM 1888 O O . LEU A 1 238 ? -6.764 -5.092 -6.022 1.00 97.00 238 LEU A O 1
ATOM 1892 N N . TYR A 1 239 ? -6.897 -2.936 -5.430 1.00 97.00 239 TYR A N 1
ATOM 1893 C CA . TYR A 1 239 ? -7.847 -2.575 -6.482 1.00 97.00 239 TYR A CA 1
ATOM 1894 C C . TYR A 1 239 ? -7.197 -2.245 -7.835 1.00 97.00 239 TYR A C 1
ATOM 1896 O O . TYR A 1 239 ? -7.891 -2.270 -8.849 1.00 97.00 239 TYR A O 1
ATOM 1904 N N . SER A 1 240 ? -5.889 -1.978 -7.884 1.00 95.94 240 SER A N 1
ATOM 1905 C CA . SER A 1 240 ? -5.165 -1.713 -9.134 1.00 95.94 240 SER A CA 1
ATOM 1906 C C . SER A 1 240 ? -4.456 -2.937 -9.720 1.00 95.94 240 SER A C 1
ATOM 1908 O O . SER A 1 240 ? -4.213 -2.955 -10.925 1.00 95.94 240 SER A O 1
ATOM 1910 N N . ALA A 1 241 ? -4.132 -3.955 -8.913 1.00 95.94 241 ALA A N 1
ATOM 1911 C CA . ALA A 1 241 ? -3.373 -5.131 -9.354 1.00 95.94 241 ALA A CA 1
ATOM 1912 C C . ALA A 1 241 ? -4.076 -6.475 -9.122 1.00 95.94 241 ALA A C 1
ATOM 1914 O O . ALA A 1 241 ? -3.791 -7.424 -9.850 1.00 95.94 241 ALA A O 1
ATOM 1915 N N . GLU A 1 242 ? -4.960 -6.584 -8.126 1.00 95.31 242 GLU A N 1
ATOM 1916 C CA . GLU A 1 242 ? -5.514 -7.881 -7.701 1.00 95.31 242 GLU A CA 1
ATOM 1917 C C . GLU A 1 242 ? -6.965 -8.120 -8.171 1.00 95.31 242 GLU A C 1
ATOM 1919 O O . GLU A 1 242 ? -7.521 -9.193 -7.936 1.00 95.31 242 GLU A O 1
ATOM 1924 N N . THR A 1 243 ? -7.599 -7.159 -8.864 1.00 95.88 243 THR A N 1
ATOM 1925 C CA . THR A 1 243 ? -8.934 -7.371 -9.467 1.00 95.88 243 THR A CA 1
ATOM 1926 C C . THR A 1 243 ? -8.864 -8.404 -10.588 1.00 95.88 243 THR A C 1
ATOM 1928 O O . THR A 1 243 ? -7.796 -8.619 -11.160 1.00 95.88 243 THR A O 1
ATOM 1931 N N . GLU A 1 244 ? -9.986 -9.041 -10.948 1.00 94.75 244 GLU A N 1
ATOM 1932 C CA . GLU A 1 244 ? -9.961 -10.099 -11.973 1.00 94.75 244 GLU A CA 1
ATOM 1933 C C . GLU A 1 244 ? -9.343 -9.595 -13.287 1.00 94.75 244 GLU A C 1
ATOM 1935 O O . GLU A 1 244 ? -8.502 -10.264 -13.893 1.00 94.75 244 GLU A O 1
ATOM 1940 N N . TYR A 1 245 ? -9.732 -8.387 -13.697 1.00 95.62 245 TYR A N 1
ATOM 1941 C CA . TYR A 1 245 ? -9.229 -7.758 -14.909 1.00 95.62 245 TYR A CA 1
ATOM 1942 C C . TYR A 1 245 ? -7.754 -7.355 -14.785 1.00 95.62 245 TYR A C 1
ATOM 1944 O O . TYR A 1 245 ? -6.949 -7.680 -15.662 1.00 95.62 245 TYR A O 1
ATOM 1952 N N . ALA A 1 246 ? -7.378 -6.675 -13.696 1.00 95.44 246 ALA A N 1
ATOM 1953 C CA . ALA A 1 246 ? -6.009 -6.208 -13.508 1.00 95.44 246 ALA A CA 1
ATOM 1954 C C . ALA A 1 246 ? -5.021 -7.372 -13.357 1.00 95.44 246 ALA A C 1
ATOM 1956 O O . ALA A 1 246 ? -4.006 -7.402 -14.051 1.00 95.44 246 ALA A O 1
ATOM 1957 N N . ALA A 1 247 ? -5.349 -8.368 -12.532 1.00 95.44 247 ALA A N 1
ATOM 1958 C CA . ALA A 1 247 ? -4.496 -9.521 -12.267 1.00 95.44 247 ALA A CA 1
ATOM 1959 C C . ALA A 1 247 ? -4.232 -10.348 -13.533 1.00 95.44 247 ALA A C 1
ATOM 1961 O O . ALA A 1 247 ? -3.108 -10.800 -13.757 1.00 95.44 247 ALA A O 1
ATOM 1962 N N . ALA A 1 248 ? -5.242 -10.507 -14.398 1.00 96.25 248 ALA A N 1
ATOM 1963 C CA . ALA A 1 248 ? -5.098 -11.229 -15.660 1.00 96.25 248 ALA A CA 1
ATOM 1964 C C . ALA A 1 248 ? -4.101 -10.555 -16.620 1.00 96.25 248 ALA A C 1
ATOM 1966 O O . ALA A 1 248 ? -3.395 -11.241 -17.359 1.00 96.25 248 ALA A O 1
ATOM 1967 N N . LEU A 1 249 ? -4.027 -9.221 -16.602 1.00 96.75 249 LEU A N 1
ATOM 1968 C CA . LEU A 1 249 ? -3.177 -8.437 -17.503 1.00 96.75 249 LEU A CA 1
ATOM 1969 C C . LEU A 1 249 ? -1.872 -7.961 -16.850 1.00 96.75 249 LEU A C 1
ATOM 1971 O O . LEU A 1 249 ? -1.014 -7.428 -17.552 1.00 96.75 249 LEU A O 1
ATOM 1975 N N . LEU A 1 250 ? -1.697 -8.172 -15.541 1.00 95.44 250 LEU A N 1
ATOM 1976 C CA . LEU A 1 250 ? -0.621 -7.591 -14.736 1.00 95.44 250 LEU A CA 1
ATOM 1977 C C . LEU A 1 250 ? 0.766 -7.886 -15.309 1.00 95.44 250 LEU A C 1
ATOM 1979 O O . LEU A 1 250 ? 1.511 -6.959 -15.596 1.00 95.44 250 LEU A O 1
ATOM 1983 N N . ASN A 1 251 ? 1.092 -9.160 -15.549 1.00 95.25 251 ASN A N 1
ATOM 1984 C CA . ASN A 1 251 ? 2.416 -9.547 -16.053 1.00 95.25 251 ASN A CA 1
ATOM 1985 C C . ASN A 1 251 ? 2.691 -8.993 -17.463 1.00 95.25 251 ASN A C 1
ATOM 1987 O O . ASN A 1 251 ? 3.818 -8.622 -17.775 1.00 95.25 251 ASN A O 1
ATOM 1991 N N . ALA A 1 252 ? 1.668 -8.934 -18.325 1.00 96.44 252 ALA A N 1
ATOM 1992 C CA . ALA A 1 252 ? 1.825 -8.394 -19.673 1.00 96.44 252 ALA A CA 1
ATOM 1993 C C . ALA A 1 252 ? 2.016 -6.870 -19.641 1.00 96.44 252 ALA A C 1
ATOM 1995 O O . ALA A 1 252 ? 2.878 -6.346 -20.343 1.00 96.44 252 ALA A O 1
ATOM 1996 N N . ASN A 1 253 ? 1.248 -6.168 -18.802 1.00 96.62 253 ASN A N 1
ATOM 1997 C CA . ASN A 1 253 ? 1.401 -4.731 -18.589 1.00 96.62 253 ASN A CA 1
ATOM 1998 C C . ASN A 1 253 ? 2.746 -4.392 -17.929 1.00 96.62 253 ASN A C 1
ATOM 2000 O O . ASN A 1 253 ? 3.361 -3.409 -18.321 1.00 96.62 253 ASN A O 1
ATOM 2004 N N . GLU A 1 254 ? 3.234 -5.225 -17.007 1.00 95.50 254 GLU A N 1
ATOM 2005 C CA . GLU A 1 254 ? 4.539 -5.061 -16.360 1.00 95.50 254 GLU A CA 1
ATOM 2006 C C . GLU A 1 254 ? 5.676 -5.093 -17.386 1.00 95.50 254 GLU A C 1
ATOM 2008 O O . GLU A 1 254 ? 6.459 -4.149 -17.480 1.00 95.50 254 GLU A O 1
ATOM 2013 N N . SER A 1 255 ? 5.708 -6.120 -18.243 1.00 95.56 255 SER A N 1
ATOM 2014 C CA . SER A 1 255 ? 6.702 -6.198 -19.320 1.00 95.56 255 SER A CA 1
ATOM 2015 C C . SER A 1 255 ? 6.553 -5.066 -20.345 1.00 95.56 255 SER A C 1
ATOM 2017 O O . SER A 1 255 ? 7.552 -4.556 -20.847 1.00 95.56 255 SER A O 1
ATOM 2019 N N . LEU A 1 256 ? 5.321 -4.636 -20.648 1.00 96.19 256 LEU A N 1
ATOM 2020 C CA . LEU A 1 256 ? 5.075 -3.494 -21.536 1.00 96.19 256 LEU A CA 1
ATOM 2021 C C . LEU A 1 256 ? 5.631 -2.189 -20.960 1.00 96.19 256 LEU A C 1
ATOM 2023 O O . LEU A 1 256 ? 6.311 -1.463 -21.685 1.00 96.19 256 LEU A O 1
ATOM 2027 N N . ALA A 1 257 ? 5.349 -1.904 -19.687 1.00 94.44 257 ALA A N 1
ATOM 2028 C CA . ALA A 1 257 ? 5.816 -0.711 -18.992 1.00 94.44 257 ALA A CA 1
ATOM 2029 C C . ALA A 1 257 ? 7.347 -0.695 -18.896 1.00 94.44 257 ALA A C 1
ATOM 2031 O O . ALA A 1 257 ? 7.977 0.300 -19.253 1.00 94.44 257 ALA A O 1
ATOM 2032 N N . GLN A 1 258 ? 7.958 -1.825 -18.528 1.00 94.44 258 GLN A N 1
ATOM 2033 C CA . GLN A 1 258 ? 9.411 -1.954 -18.446 1.00 94.44 258 GLN A CA 1
ATOM 2034 C C . GLN A 1 258 ? 10.088 -1.719 -19.804 1.00 94.44 258 GLN A C 1
ATOM 2036 O O . GLN A 1 258 ? 10.992 -0.891 -19.908 1.00 94.44 258 GLN A O 1
ATOM 2041 N N . SER A 1 259 ? 9.638 -2.392 -20.869 1.00 95.44 259 SER A N 1
ATOM 2042 C CA . SER A 1 259 ? 10.221 -2.198 -22.202 1.00 95.44 259 SER A CA 1
ATOM 2043 C C . SER A 1 259 ? 9.976 -0.790 -22.753 1.00 95.44 259 SER A C 1
ATOM 2045 O O . SER A 1 259 ? 10.837 -0.258 -23.452 1.00 95.44 259 SER A O 1
ATOM 2047 N N . ALA A 1 260 ? 8.831 -0.168 -22.448 1.00 95.12 260 ALA A N 1
ATOM 2048 C CA . ALA A 1 260 ? 8.558 1.216 -22.834 1.00 95.12 260 ALA A CA 1
ATOM 2049 C C . ALA A 1 260 ? 9.494 2.195 -22.111 1.00 95.12 260 ALA A C 1
ATOM 2051 O O . ALA A 1 260 ? 10.113 3.032 -22.761 1.00 95.12 260 ALA A O 1
ATOM 2052 N N . PHE A 1 261 ? 9.667 2.047 -20.794 1.00 94.50 261 PHE A N 1
ATOM 2053 C CA . PHE A 1 261 ? 10.610 2.848 -20.015 1.00 94.50 261 PHE A CA 1
ATOM 2054 C C . PHE A 1 261 ? 12.035 2.750 -20.571 1.00 94.50 261 PHE A C 1
ATOM 2056 O O . PHE A 1 261 ? 12.658 3.776 -20.853 1.00 94.50 261 PHE A O 1
ATOM 2063 N N . LEU A 1 262 ? 12.521 1.523 -20.791 1.00 94.62 262 LEU A N 1
ATOM 2064 C CA . LEU A 1 262 ? 13.879 1.287 -21.276 1.00 94.62 262 LEU A CA 1
ATOM 2065 C C . LEU A 1 262 ? 14.109 1.904 -22.665 1.00 94.62 262 LEU A C 1
ATOM 2067 O O . LEU A 1 262 ? 15.137 2.529 -22.916 1.00 94.62 262 LEU A O 1
ATOM 2071 N N . ARG A 1 263 ? 13.121 1.780 -23.557 1.00 94.81 263 ARG A N 1
ATOM 2072 C CA . ARG A 1 263 ? 13.189 2.269 -24.940 1.00 94.81 263 ARG A CA 1
ATOM 2073 C C . ARG A 1 263 ? 13.041 3.787 -25.065 1.00 94.81 263 ARG A C 1
ATOM 2075 O O . ARG A 1 263 ? 13.702 4.384 -25.916 1.00 94.81 263 ARG A O 1
ATOM 2082 N N . ASP A 1 264 ? 12.135 4.379 -24.289 1.00 93.69 264 ASP A N 1
ATOM 2083 C CA . ASP A 1 264 ? 11.650 5.747 -24.516 1.00 93.69 264 ASP A CA 1
ATOM 2084 C C . ASP A 1 264 ? 12.214 6.766 -23.523 1.00 93.69 264 ASP A C 1
ATOM 2086 O O . ASP A 1 264 ? 12.220 7.956 -23.828 1.00 93.69 264 ASP A O 1
ATOM 2090 N N . ARG A 1 265 ? 12.683 6.327 -22.346 1.00 93.12 265 ARG A N 1
ATOM 2091 C CA . ARG A 1 265 ? 13.195 7.215 -21.287 1.00 93.12 265 ARG A CA 1
ATOM 2092 C C . ARG A 1 265 ? 14.639 6.905 -20.922 1.00 93.12 265 ARG A C 1
ATOM 2094 O O . ARG A 1 265 ? 15.491 7.778 -21.045 1.00 93.12 265 ARG A O 1
ATOM 2101 N N . TRP A 1 266 ? 14.921 5.659 -20.546 1.00 95.31 266 TRP A N 1
ATOM 2102 C CA . TRP A 1 266 ? 16.264 5.242 -20.137 1.00 95.31 266 TRP A CA 1
ATOM 2103 C C . TRP A 1 266 ? 17.266 5.353 -21.290 1.00 95.31 266 TRP A C 1
ATOM 2105 O O . TRP A 1 266 ? 18.327 5.933 -21.109 1.00 95.31 266 TRP A O 1
ATOM 2115 N N . HIS A 1 267 ? 16.918 4.890 -22.496 1.00 96.12 267 HIS A N 1
ATOM 2116 C CA . HIS A 1 267 ? 17.823 4.958 -23.645 1.00 96.12 267 HIS A CA 1
ATOM 2117 C C . HIS A 1 267 ? 18.249 6.398 -24.000 1.00 96.12 267 HIS A C 1
ATOM 2119 O O . HIS A 1 267 ? 19.451 6.649 -24.061 1.00 96.12 267 HIS A O 1
ATOM 2125 N N . PRO A 1 268 ? 17.336 7.371 -24.229 1.00 95.94 268 PRO A N 1
ATOM 2126 C CA . PRO A 1 268 ? 17.743 8.759 -24.468 1.00 95.94 268 PRO A CA 1
ATOM 2127 C C . PRO A 1 268 ? 18.584 9.356 -23.335 1.00 95.94 268 PRO A C 1
ATOM 2129 O O . PRO A 1 268 ? 19.529 10.097 -23.600 1.00 95.94 268 PRO A O 1
ATOM 2132 N N . GLU A 1 269 ? 18.266 9.019 -22.084 1.00 95.69 269 GLU A N 1
ATOM 2133 C CA . GLU A 1 269 ? 19.050 9.467 -20.935 1.00 95.69 269 GLU A CA 1
ATOM 2134 C C . GLU A 1 269 ? 20.452 8.845 -20.930 1.00 95.69 269 GLU A C 1
ATOM 2136 O O . GLU A 1 269 ? 21.427 9.551 -20.701 1.00 95.69 269 GLU A O 1
ATOM 2141 N N . MET A 1 270 ? 20.600 7.568 -21.278 1.00 96.00 270 MET A N 1
ATOM 2142 C CA . MET A 1 270 ? 21.912 6.934 -21.406 1.00 96.00 270 MET A CA 1
ATOM 2143 C C . MET A 1 270 ? 22.754 7.543 -22.521 1.00 96.00 270 MET A C 1
ATOM 2145 O O . MET A 1 270 ? 23.935 7.794 -22.307 1.00 96.00 270 MET A O 1
ATOM 2149 N N . VAL A 1 271 ? 22.157 7.881 -23.670 1.00 96.75 271 VAL A N 1
ATOM 2150 C CA . VAL A 1 271 ? 22.855 8.640 -24.724 1.00 96.75 271 VAL A CA 1
ATOM 2151 C C . VAL A 1 271 ? 23.384 9.967 -24.169 1.00 96.75 271 VAL A C 1
ATOM 2153 O O . VAL A 1 271 ? 24.530 10.344 -24.431 1.00 96.75 271 VAL A O 1
ATOM 2156 N N . ARG A 1 272 ? 22.579 10.670 -23.359 1.00 96.69 272 ARG A N 1
ATOM 2157 C CA . ARG A 1 272 ? 22.991 11.909 -22.685 1.00 96.69 272 ARG A CA 1
ATOM 2158 C C . ARG A 1 272 ? 24.154 11.667 -21.717 1.00 96.69 272 ARG A C 1
ATOM 2160 O O . ARG A 1 272 ? 25.112 12.436 -21.741 1.00 96.69 272 ARG A O 1
ATOM 2167 N N . GLN A 1 273 ? 24.092 10.616 -20.900 1.00 96.12 273 GLN A N 1
ATOM 2168 C CA . GLN A 1 273 ? 25.139 10.267 -19.932 1.00 96.12 273 GLN A CA 1
ATOM 2169 C C . GLN A 1 273 ? 26.454 9.879 -20.624 1.00 96.12 273 GLN A C 1
ATOM 2171 O O . GLN A 1 273 ? 27.503 10.392 -20.247 1.00 96.12 273 GLN A O 1
ATOM 2176 N N . ILE A 1 274 ? 26.406 9.073 -21.690 1.00 95.69 274 ILE A N 1
ATOM 2177 C CA . ILE A 1 274 ? 27.581 8.720 -22.509 1.00 95.69 274 ILE A CA 1
ATOM 2178 C C . ILE A 1 274 ? 28.210 9.981 -23.107 1.00 95.69 274 ILE A C 1
ATOM 2180 O O . ILE A 1 274 ? 29.416 10.184 -23.004 1.00 95.69 274 ILE A O 1
ATOM 2184 N N . THR A 1 275 ? 27.389 10.876 -23.662 1.00 96.44 275 THR A N 1
ATOM 2185 C CA . THR A 1 275 ? 27.871 12.135 -24.251 1.00 96.44 275 THR A CA 1
ATOM 2186 C C . THR A 1 275 ? 28.552 13.019 -23.201 1.00 96.44 275 THR A C 1
ATOM 2188 O O . THR A 1 275 ? 29.595 13.611 -23.466 1.00 96.44 275 THR A O 1
ATOM 2191 N N . GLN A 1 276 ? 27.999 13.103 -21.988 1.00 95.81 276 GLN A N 1
ATOM 2192 C CA . GLN A 1 276 ? 28.604 13.872 -20.897 1.00 95.81 276 GLN A CA 1
ATOM 2193 C C . GLN A 1 276 ? 29.881 13.227 -20.357 1.00 95.81 276 GLN A C 1
ATOM 2195 O O . GLN A 1 276 ? 30.830 13.939 -20.034 1.00 95.81 276 GLN A O 1
ATOM 2200 N N . ALA A 1 277 ? 29.920 11.899 -20.267 1.00 95.06 277 ALA A N 1
ATOM 2201 C CA . ALA A 1 277 ? 31.106 11.153 -19.871 1.00 95.06 277 ALA A CA 1
ATOM 2202 C C . ALA A 1 277 ? 32.251 11.349 -20.879 1.00 95.06 277 ALA A C 1
ATOM 2204 O O . ALA A 1 277 ? 33.373 11.633 -20.466 1.00 95.06 277 ALA A O 1
ATOM 2205 N N . HIS A 1 278 ? 31.951 11.322 -22.182 1.00 94.94 278 HIS A N 1
ATOM 2206 C CA . HIS A 1 278 ? 32.899 11.665 -23.248 1.00 94.94 278 HIS A CA 1
ATOM 2207 C C . HIS A 1 278 ? 33.414 13.113 -23.133 1.00 94.94 278 HIS A C 1
ATOM 2209 O O . HIS A 1 278 ? 34.591 13.388 -23.345 1.00 94.94 278 HIS A O 1
ATOM 2215 N N . GLN A 1 279 ? 32.560 14.047 -22.701 1.00 95.19 279 GLN A N 1
ATOM 2216 C CA . GLN A 1 279 ? 32.938 15.440 -22.412 1.00 95.19 279 GLN A CA 1
ATOM 2217 C C . GLN A 1 279 ? 33.721 15.620 -21.093 1.00 95.19 279 GLN A C 1
ATOM 2219 O O . GLN A 1 279 ? 33.997 16.753 -20.696 1.00 95.19 279 GLN A O 1
ATOM 2224 N N . GLY A 1 280 ? 34.073 14.536 -20.394 1.00 93.44 280 GLY A N 1
ATOM 2225 C CA . GLY A 1 280 ? 34.870 14.567 -19.165 1.00 93.44 280 GLY A CA 1
ATOM 2226 C C . GLY A 1 280 ? 34.066 14.710 -17.867 1.00 93.44 280 GLY A C 1
ATOM 2227 O O . GLY A 1 280 ? 34.643 15.008 -16.820 1.00 93.44 280 GLY A O 1
ATOM 2228 N N . ASN A 1 281 ? 32.743 14.505 -17.884 1.00 94.75 281 ASN A N 1
ATOM 2229 C CA . ASN A 1 281 ? 31.944 14.507 -16.657 1.00 94.75 281 ASN A CA 1
ATOM 2230 C C . ASN A 1 281 ? 32.109 13.185 -15.883 1.00 94.75 281 ASN A C 1
ATOM 2232 O O . ASN A 1 281 ? 31.549 12.151 -16.250 1.00 94.75 281 ASN A O 1
ATOM 2236 N N . ALA A 1 282 ? 32.822 13.245 -14.756 1.00 93.06 282 ALA A N 1
ATOM 2237 C CA . ALA A 1 282 ? 33.088 12.089 -13.901 1.00 93.06 282 ALA A CA 1
ATOM 2238 C C . ALA A 1 282 ? 31.828 11.463 -13.263 1.00 93.06 282 ALA A C 1
ATOM 2240 O O . ALA A 1 282 ? 31.809 10.262 -13.001 1.00 93.06 282 ALA A O 1
ATOM 2241 N N . GLU A 1 283 ? 30.775 12.240 -12.989 1.00 93.00 283 GLU A N 1
ATOM 2242 C CA . GLU A 1 283 ? 29.516 11.707 -12.441 1.00 93.00 283 GLU A CA 1
ATOM 2243 C C . GLU A 1 283 ? 28.736 10.928 -13.506 1.00 93.00 283 GLU A C 1
ATOM 2245 O O . GLU A 1 283 ? 28.230 9.832 -13.246 1.00 93.00 283 GLU A O 1
ATOM 2250 N N . ALA A 1 284 ? 28.720 11.452 -14.733 1.00 93.62 284 ALA A N 1
ATOM 2251 C CA . ALA A 1 284 ? 28.131 10.765 -15.873 1.00 93.62 284 ALA A CA 1
ATOM 2252 C C . ALA A 1 284 ? 28.880 9.460 -16.177 1.00 93.62 284 ALA A C 1
ATOM 2254 O O . ALA A 1 284 ? 28.248 8.420 -16.326 1.00 93.62 284 ALA A O 1
ATOM 2255 N N . LEU A 1 285 ? 30.219 9.477 -16.149 1.00 94.00 285 LEU A N 1
ATOM 2256 C CA . LEU A 1 285 ? 31.049 8.280 -16.329 1.00 94.00 285 LEU A CA 1
ATOM 2257 C C . LEU A 1 285 ? 30.702 7.179 -15.316 1.00 94.00 285 LEU A C 1
ATOM 2259 O O . LEU A 1 285 ? 30.524 6.022 -15.690 1.00 94.00 285 LEU A O 1
ATOM 2263 N N . ARG A 1 286 ? 30.547 7.538 -14.034 1.00 93.75 286 ARG A N 1
ATOM 2264 C CA . ARG A 1 286 ? 30.139 6.593 -12.979 1.00 93.75 286 ARG A CA 1
ATOM 2265 C C . ARG A 1 286 ? 28.747 6.021 -13.219 1.00 93.75 286 ARG A C 1
ATOM 2267 O O . ARG A 1 286 ? 28.532 4.843 -12.950 1.00 93.75 286 ARG A O 1
ATOM 2274 N N . THR A 1 287 ? 27.822 6.845 -13.708 1.00 94.50 287 THR A N 1
ATOM 2275 C CA . THR A 1 287 ? 26.461 6.414 -14.056 1.00 94.50 287 THR A CA 1
ATOM 2276 C C . THR A 1 287 ? 26.487 5.439 -15.229 1.00 94.50 287 THR A C 1
ATOM 227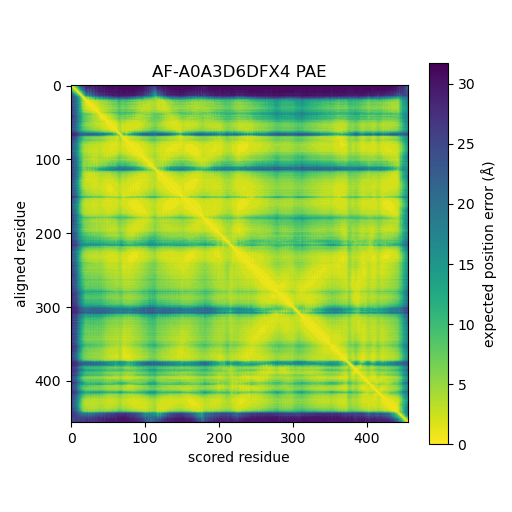8 O O . THR A 1 287 ? 25.902 4.364 -15.135 1.00 94.50 287 THR A O 1
ATOM 2281 N N . VAL A 1 288 ? 27.238 5.753 -16.291 1.00 94.25 288 VAL A N 1
ATOM 2282 C CA . VAL A 1 288 ? 27.402 4.858 -17.445 1.00 94.25 288 VAL A CA 1
ATOM 2283 C C . VAL A 1 288 ? 28.006 3.525 -17.012 1.00 94.25 288 VAL A C 1
ATOM 2285 O O . VAL A 1 288 ? 27.432 2.485 -17.315 1.00 94.25 288 VAL A O 1
ATOM 2288 N N . ALA A 1 289 ? 29.096 3.544 -16.240 1.00 92.38 289 ALA A N 1
ATOM 2289 C CA . ALA A 1 289 ? 29.737 2.331 -15.735 1.00 92.38 289 ALA A CA 1
ATOM 2290 C C . ALA A 1 289 ? 28.784 1.466 -14.893 1.00 92.38 289 ALA A C 1
ATOM 2292 O O . ALA A 1 289 ? 28.728 0.250 -15.070 1.00 92.38 289 ALA A O 1
ATOM 2293 N N . ALA A 1 290 ? 28.024 2.079 -13.980 1.00 92.81 290 ALA A N 1
ATOM 2294 C CA . ALA A 1 290 ? 27.085 1.362 -13.121 1.00 92.81 290 ALA A CA 1
ATOM 2295 C C . ALA A 1 290 ? 25.959 0.693 -13.927 1.00 92.81 290 ALA A C 1
ATOM 2297 O O . ALA A 1 290 ? 25.662 -0.482 -13.711 1.00 92.81 290 ALA A O 1
ATOM 2298 N N . GLU A 1 291 ? 25.365 1.418 -14.875 1.00 92.31 291 GLU A N 1
ATOM 2299 C CA . GLU A 1 291 ? 24.285 0.913 -15.728 1.00 92.31 291 GLU A CA 1
ATOM 2300 C C . GLU A 1 291 ? 24.774 -0.178 -16.696 1.00 92.31 291 GLU A C 1
ATOM 2302 O O . GLU A 1 291 ? 24.117 -1.213 -16.827 1.00 92.31 291 GLU A O 1
ATOM 2307 N N . TRP A 1 292 ? 25.951 -0.011 -17.317 1.00 91.69 292 TRP A N 1
ATOM 2308 C CA . TRP A 1 292 ? 26.535 -1.026 -18.208 1.00 91.69 292 TRP A CA 1
ATOM 2309 C C . TRP A 1 292 ? 26.869 -2.314 -17.462 1.00 91.69 292 TRP A C 1
ATOM 2311 O O . TRP A 1 292 ? 26.501 -3.399 -17.912 1.00 91.69 292 TRP A O 1
ATOM 2321 N N . ASN A 1 293 ? 27.496 -2.205 -16.285 1.00 90.19 293 ASN A N 1
ATOM 2322 C CA . ASN A 1 293 ? 27.773 -3.364 -15.437 1.00 90.19 293 ASN A CA 1
ATOM 2323 C C . ASN A 1 293 ? 26.478 -4.089 -15.057 1.00 90.19 293 ASN A C 1
ATOM 2325 O O . ASN A 1 293 ? 26.410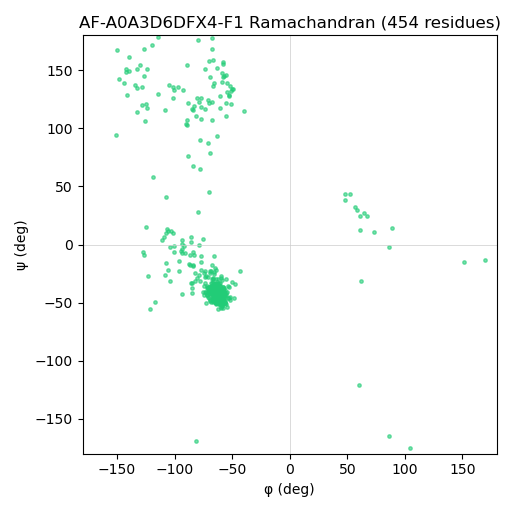 -5.313 -15.146 1.00 90.19 293 ASN A O 1
ATOM 2329 N N . ALA A 1 294 ? 25.420 -3.350 -14.710 1.00 89.75 294 ALA A N 1
ATOM 2330 C CA . ALA A 1 294 ? 24.128 -3.945 -14.389 1.00 89.75 294 ALA A CA 1
ATOM 2331 C C . ALA A 1 294 ? 23.488 -4.664 -15.590 1.00 89.75 294 ALA A C 1
ATOM 2333 O O . ALA A 1 294 ? 22.817 -5.679 -15.401 1.00 89.75 294 ALA A O 1
ATOM 2334 N N . LEU A 1 295 ? 23.635 -4.154 -16.817 1.00 89.94 295 LEU A N 1
ATOM 2335 C CA . LEU A 1 295 ? 23.161 -4.841 -18.026 1.00 89.94 295 LEU A CA 1
ATOM 2336 C C . LEU A 1 295 ? 23.983 -6.098 -18.332 1.00 89.94 295 LEU A C 1
ATOM 2338 O O . LEU A 1 295 ? 23.409 -7.139 -18.657 1.00 89.94 295 LEU A O 1
ATOM 2342 N N . PHE A 1 296 ? 25.303 -6.026 -18.170 1.00 89.50 296 PHE A N 1
ATOM 2343 C CA . PHE A 1 296 ? 26.205 -7.158 -18.364 1.00 89.50 296 PHE A CA 1
ATOM 2344 C C . PHE A 1 296 ? 25.942 -8.291 -17.366 1.00 89.50 296 PHE A C 1
ATOM 2346 O O . PHE A 1 296 ? 25.797 -9.443 -17.766 1.00 89.50 296 PHE A O 1
ATOM 2353 N N . GLU A 1 297 ? 25.794 -7.980 -16.075 1.00 89.25 297 GLU A N 1
ATOM 2354 C CA . GLU A 1 297 ? 25.467 -8.969 -15.036 1.00 89.25 297 GLU A CA 1
ATOM 2355 C C . GLU A 1 297 ? 24.130 -9.678 -15.297 1.00 89.25 297 GLU A C 1
ATOM 2357 O O . GLU A 1 297 ? 23.942 -10.833 -14.908 1.00 89.25 297 GLU A O 1
ATOM 2362 N N . ARG A 1 298 ? 23.200 -9.000 -15.979 1.00 87.56 298 ARG A N 1
ATOM 2363 C CA . ARG A 1 298 ? 21.914 -9.567 -16.406 1.00 87.56 298 ARG A CA 1
ATOM 2364 C C . ARG A 1 298 ? 21.993 -10.335 -17.729 1.00 87.56 298 ARG A C 1
ATOM 2366 O O . ARG A 1 298 ? 21.004 -10.960 -18.105 1.00 87.56 298 ARG A O 1
ATOM 2373 N N . GLY A 1 299 ? 23.138 -10.314 -18.415 1.00 85.81 299 GLY A N 1
ATOM 2374 C CA . GLY A 1 299 ? 23.316 -10.911 -19.741 1.00 85.81 299 GLY A CA 1
ATOM 2375 C C . GLY A 1 299 ? 22.466 -10.232 -20.816 1.00 85.81 299 GLY A C 1
ATOM 2376 O O . GLY A 1 299 ? 22.037 -10.882 -21.765 1.00 85.81 299 GLY A O 1
ATOM 2377 N N . GLU A 1 300 ? 22.149 -8.948 -20.630 1.00 85.94 300 GLU A N 1
ATOM 2378 C CA . GLU A 1 300 ? 21.309 -8.173 -21.549 1.00 85.94 300 GLU A CA 1
ATOM 2379 C C . GLU A 1 300 ? 22.113 -7.534 -22.694 1.00 85.94 300 GLU A C 1
ATOM 2381 O O . GLU A 1 300 ? 21.523 -7.148 -23.705 1.00 85.94 300 GLU A O 1
ATOM 2386 N N . ILE A 1 301 ? 23.436 -7.433 -22.534 1.00 85.25 301 ILE A N 1
ATOM 2387 C CA . ILE A 1 301 ? 24.387 -6.922 -23.525 1.00 85.25 301 ILE A CA 1
ATOM 2388 C C . ILE A 1 301 ? 25.664 -7.771 -23.517 1.00 85.25 301 ILE A C 1
ATOM 2390 O O . ILE A 1 301 ? 26.076 -8.266 -22.463 1.00 85.25 301 ILE A O 1
ATOM 2394 N N . ASP A 1 302 ? 26.311 -7.880 -24.674 1.00 78.88 302 ASP A N 1
ATOM 2395 C CA . ASP A 1 302 ? 27.697 -8.332 -24.781 1.00 78.88 302 ASP A CA 1
ATOM 2396 C C . ASP A 1 302 ? 28.602 -7.100 -24.649 1.00 78.88 302 ASP A C 1
ATOM 2398 O O . ASP A 1 302 ? 28.447 -6.148 -25.407 1.00 78.88 302 ASP A O 1
ATOM 2402 N N . VAL A 1 303 ? 29.511 -7.083 -23.669 1.00 76.50 303 VAL A N 1
ATOM 2403 C CA . VAL A 1 303 ? 30.381 -5.919 -23.417 1.00 76.50 303 VAL A CA 1
ATOM 2404 C C . VAL A 1 303 ? 31.564 -5.935 -24.377 1.00 76.50 303 VAL A C 1
ATOM 2406 O O . VAL A 1 303 ? 32.476 -6.753 -24.221 1.00 76.50 303 VAL A O 1
ATOM 2409 N N . ASN A 1 304 ? 31.584 -4.996 -25.322 1.00 80.31 304 ASN A N 1
ATOM 2410 C CA . ASN A 1 304 ? 32.677 -4.828 -26.282 1.00 80.31 304 ASN A CA 1
ATOM 2411 C C . ASN A 1 304 ? 33.536 -3.584 -26.005 1.00 80.31 304 ASN A C 1
ATOM 2413 O O . ASN A 1 304 ? 34.660 -3.509 -26.499 1.00 80.31 304 ASN A O 1
ATOM 2417 N N . ALA A 1 305 ? 33.058 -2.644 -25.184 1.00 77.06 305 ALA A N 1
ATOM 2418 C CA . ALA A 1 305 ? 33.818 -1.479 -24.728 1.00 77.06 305 ALA A CA 1
ATOM 2419 C C . ALA A 1 305 ? 34.274 -1.631 -23.265 1.00 77.06 305 ALA A C 1
ATOM 2421 O O . ALA A 1 305 ? 33.505 -2.049 -22.399 1.00 77.06 305 ALA A O 1
ATOM 2422 N N . ARG A 1 306 ? 35.527 -1.264 -22.973 1.00 80.88 306 ARG A N 1
ATOM 2423 C CA . ARG A 1 306 ? 36.070 -1.169 -21.609 1.00 80.88 306 ARG A CA 1
ATOM 2424 C C . ARG A 1 306 ? 36.703 0.195 -21.436 1.00 80.88 306 ARG A C 1
ATOM 2426 O O . ARG A 1 306 ? 37.653 0.488 -22.142 1.00 80.88 306 ARG A O 1
ATOM 2433 N N . PHE A 1 307 ? 36.206 0.957 -20.475 1.00 83.38 307 PHE A N 1
ATOM 2434 C CA . PHE A 1 307 ? 36.648 2.316 -20.206 1.00 83.38 307 PHE A CA 1
ATOM 2435 C C . PHE A 1 307 ? 36.989 2.467 -18.717 1.00 83.38 307 PHE A C 1
ATOM 2437 O O . PHE A 1 307 ? 36.250 1.986 -17.854 1.00 83.38 307 PHE A O 1
ATOM 2444 N N . GLU A 1 308 ? 38.120 3.109 -18.413 1.00 75.88 308 GLU A N 1
ATOM 2445 C CA . GLU A 1 308 ? 38.599 3.343 -17.037 1.00 75.88 308 GLU A CA 1
ATOM 2446 C C . GLU A 1 308 ? 38.672 4.846 -16.712 1.00 75.88 308 GLU A C 1
ATOM 2448 O O . GLU A 1 308 ? 38.083 5.283 -15.723 1.00 75.88 308 GLU A O 1
ATOM 2453 N N . ASP A 1 309 ? 39.297 5.648 -17.585 1.00 80.62 309 ASP A N 1
ATOM 2454 C CA . ASP A 1 309 ? 39.576 7.079 -17.375 1.00 80.62 309 ASP A CA 1
ATOM 2455 C C . ASP A 1 309 ? 38.884 7.981 -18.420 1.00 80.62 309 ASP A C 1
ATOM 2457 O O . ASP A 1 309 ? 39.515 8.762 -19.133 1.00 80.62 309 ASP A O 1
ATOM 2461 N N . GLY A 1 310 ? 37.555 7.891 -18.498 1.00 86.75 310 GLY A N 1
ATOM 2462 C CA . GLY A 1 310 ? 36.740 8.627 -19.475 1.00 86.75 310 GLY A CA 1
ATOM 2463 C C . GLY A 1 310 ? 36.259 7.733 -20.612 1.00 86.75 310 GLY A C 1
ATOM 2464 O O . GLY A 1 310 ? 36.431 6.527 -20.540 1.00 86.75 310 GLY A O 1
ATOM 2465 N N . ILE A 1 311 ? 35.601 8.319 -21.613 1.00 91.12 311 ILE A N 1
ATOM 2466 C CA . ILE A 1 311 ? 35.117 7.599 -22.800 1.00 91.12 311 ILE A CA 1
ATOM 2467 C C . ILE A 1 311 ? 35.702 8.288 -24.030 1.00 91.12 311 ILE A C 1
ATOM 2469 O O . ILE A 1 311 ? 35.410 9.465 -24.255 1.00 91.12 311 ILE A O 1
ATOM 2473 N N . ASP A 1 312 ? 36.518 7.593 -24.816 1.00 93.06 312 ASP A N 1
ATOM 2474 C CA . ASP A 1 312 ? 37.049 8.127 -26.074 1.00 93.06 312 ASP A CA 1
ATOM 2475 C C . ASP A 1 312 ? 36.027 8.049 -27.231 1.00 93.06 312 ASP A C 1
ATOM 2477 O O . ASP A 1 312 ? 34.900 7.578 -27.073 1.00 93.06 312 ASP A O 1
ATOM 2481 N N . GLU A 1 313 ? 36.374 8.584 -28.405 1.00 92.69 313 GLU A N 1
ATOM 2482 C CA . GLU A 1 313 ? 35.459 8.621 -29.557 1.00 92.69 313 GLU A CA 1
ATOM 2483 C C . GLU A 1 313 ? 35.124 7.217 -30.100 1.00 92.69 313 GLU A C 1
ATOM 2485 O O . GLU A 1 313 ? 33.994 6.970 -30.530 1.00 92.69 313 GLU A O 1
ATOM 2490 N N . ALA A 1 314 ? 36.074 6.277 -30.046 1.00 91.62 314 ALA A N 1
ATOM 2491 C CA . ALA A 1 314 ? 35.873 4.907 -30.508 1.00 91.62 314 ALA A CA 1
ATOM 2492 C C . ALA A 1 314 ? 35.015 4.107 -29.516 1.00 91.62 314 ALA A C 1
ATOM 2494 O O . ALA A 1 314 ? 34.079 3.418 -29.924 1.00 91.62 314 ALA A O 1
ATOM 2495 N N . GLU A 1 315 ? 35.280 4.244 -28.218 1.00 93.00 315 GLU A N 1
ATOM 2496 C CA . GLU A 1 315 ? 34.483 3.668 -27.137 1.00 93.00 315 GLU A CA 1
ATOM 2497 C C . GLU A 1 315 ? 33.052 4.206 -27.167 1.00 93.00 315 GLU A C 1
ATOM 2499 O O . GLU A 1 315 ? 32.101 3.430 -27.094 1.00 93.00 315 GLU A O 1
ATOM 2504 N N . MET A 1 316 ? 32.877 5.519 -27.352 1.00 94.06 316 MET A N 1
ATOM 2505 C CA . MET A 1 316 ? 31.556 6.133 -27.481 1.00 94.06 316 MET A CA 1
ATOM 2506 C C . MET A 1 316 ? 30.775 5.544 -28.661 1.00 94.06 316 MET A C 1
ATOM 2508 O O . MET A 1 316 ? 29.590 5.246 -28.511 1.00 94.06 316 MET A O 1
ATOM 2512 N N . ALA A 1 317 ? 31.416 5.344 -29.816 1.00 93.69 317 ALA A N 1
ATOM 2513 C CA . ALA A 1 317 ? 30.767 4.737 -30.975 1.00 93.69 317 ALA A CA 1
ATOM 2514 C C . ALA A 1 317 ? 30.294 3.300 -30.689 1.00 93.69 317 ALA A C 1
ATOM 2516 O O . ALA A 1 317 ? 29.168 2.951 -31.045 1.00 93.69 317 ALA A O 1
ATOM 2517 N N . ILE A 1 318 ? 31.114 2.495 -30.002 1.00 92.88 318 ILE A N 1
ATOM 2518 C CA . ILE A 1 318 ? 30.758 1.124 -29.599 1.00 92.88 318 ILE A CA 1
ATOM 2519 C C . ILE A 1 318 ? 29.585 1.140 -28.613 1.00 92.88 318 ILE A C 1
ATOM 2521 O O . ILE A 1 318 ? 28.598 0.438 -28.823 1.00 92.88 318 ILE A O 1
ATOM 2525 N N . LEU A 1 319 ? 29.652 1.977 -27.573 1.00 93.19 319 LEU A N 1
ATOM 2526 C CA . LEU A 1 319 ? 28.598 2.082 -26.561 1.00 93.19 319 LEU A CA 1
ATOM 2527 C C . LEU A 1 319 ? 27.261 2.511 -27.173 1.00 93.19 319 LEU A C 1
ATOM 2529 O O . LEU A 1 319 ? 26.214 1.992 -26.794 1.00 93.19 319 LEU A O 1
ATOM 2533 N N . LEU A 1 320 ? 27.274 3.451 -28.123 1.00 94.69 320 LEU A N 1
ATOM 2534 C CA . LEU A 1 320 ? 26.058 3.897 -28.803 1.00 94.69 320 LEU A CA 1
ATOM 2535 C C . LEU A 1 320 ? 25.468 2.821 -29.725 1.00 94.69 320 LEU A C 1
ATOM 2537 O O . LEU A 1 320 ? 24.242 2.713 -29.799 1.00 94.69 320 LEU A O 1
ATOM 2541 N N . ASP A 1 321 ? 26.300 2.021 -30.397 1.00 93.88 321 ASP A N 1
ATOM 2542 C CA . ASP A 1 321 ? 25.825 0.889 -31.201 1.00 93.88 321 ASP A CA 1
ATOM 2543 C C . ASP A 1 321 ? 25.201 -0.203 -30.317 1.00 93.88 321 ASP A C 1
ATOM 2545 O O . ASP A 1 321 ? 24.056 -0.599 -30.545 1.00 93.88 321 ASP A O 1
ATOM 2549 N N . GLU A 1 322 ? 25.886 -0.610 -29.241 1.00 92.88 322 GLU A N 1
ATOM 2550 C CA . GLU A 1 322 ? 25.359 -1.551 -28.238 1.00 92.88 322 GLU A CA 1
ATOM 2551 C C . GLU A 1 322 ? 24.022 -1.069 -27.656 1.00 92.88 322 GLU A C 1
ATOM 2553 O O . GLU A 1 322 ? 23.069 -1.840 -27.508 1.00 92.88 322 GLU A O 1
ATOM 2558 N N . LEU A 1 323 ? 23.921 0.230 -27.370 1.00 93.88 323 LEU A N 1
ATOM 2559 C CA . LEU A 1 323 ? 22.719 0.848 -26.824 1.00 93.88 323 LEU A CA 1
ATOM 2560 C C . LEU A 1 323 ? 21.538 0.807 -27.803 1.00 93.88 323 LEU A C 1
ATOM 2562 O O . LEU A 1 323 ? 20.406 0.526 -27.394 1.00 93.88 323 LEU A O 1
ATOM 2566 N N . GLU A 1 324 ? 21.774 1.048 -29.095 1.00 94.50 324 GLU A N 1
ATOM 2567 C CA . GLU A 1 324 ? 20.723 0.953 -30.111 1.00 94.50 324 GLU A CA 1
ATOM 2568 C C . GLU A 1 324 ? 20.325 -0.512 -30.356 1.00 94.50 324 GLU A C 1
ATOM 2570 O O . GLU A 1 324 ? 19.130 -0.804 -30.467 1.00 94.50 324 GLU A O 1
ATOM 2575 N N . GLN A 1 325 ? 21.269 -1.461 -30.334 1.00 93.31 325 GLN A N 1
ATOM 2576 C CA . GLN A 1 325 ? 20.947 -2.894 -30.363 1.00 93.31 325 GLN A CA 1
ATOM 2577 C C . GLN A 1 325 ? 20.048 -3.282 -29.178 1.00 93.31 325 GLN A C 1
ATOM 2579 O O . GLN A 1 325 ? 18.982 -3.883 -29.370 1.00 93.31 325 GLN A O 1
ATOM 2584 N N . TYR A 1 326 ? 20.404 -2.852 -27.965 1.00 93.50 326 TYR A N 1
ATOM 2585 C CA . TYR A 1 326 ? 19.592 -3.046 -26.766 1.00 93.50 326 TYR A CA 1
ATOM 2586 C C . TYR A 1 326 ? 18.187 -2.444 -26.922 1.00 93.50 326 TYR A C 1
ATOM 2588 O O . TYR A 1 326 ? 17.175 -3.087 -26.620 1.00 93.50 326 TYR A O 1
ATOM 2596 N N . ARG A 1 327 ? 18.078 -1.237 -27.487 1.00 95.69 327 ARG A N 1
ATOM 2597 C CA . ARG A 1 327 ? 16.788 -0.593 -27.775 1.00 95.69 327 ARG A CA 1
ATOM 2598 C C . ARG A 1 327 ? 15.914 -1.418 -28.718 1.00 95.69 327 ARG A C 1
ATOM 2600 O O . ARG A 1 327 ? 14.692 -1.479 -28.528 1.00 95.69 327 ARG A O 1
ATOM 2607 N N . GLN A 1 328 ? 16.503 -2.050 -29.733 1.00 95.38 328 GLN A N 1
ATOM 2608 C CA . GLN A 1 328 ? 15.774 -2.931 -30.649 1.00 95.38 328 GLN A CA 1
ATOM 2609 C C . GLN A 1 328 ? 15.301 -4.209 -29.952 1.00 95.38 328 GLN A C 1
ATOM 2611 O O . GLN A 1 328 ? 14.150 -4.615 -30.148 1.00 95.38 328 GLN A O 1
ATOM 2616 N N . VAL A 1 329 ? 16.119 -4.792 -29.070 1.00 95.06 329 VAL A N 1
ATOM 2617 C CA . VAL A 1 329 ? 15.702 -5.905 -28.199 1.00 95.06 329 VAL A CA 1
ATOM 2618 C C . VAL A 1 329 ? 14.484 -5.499 -27.366 1.00 95.06 329 VAL A C 1
ATOM 2620 O O . VAL A 1 329 ? 13.465 -6.194 -27.386 1.00 95.06 329 VAL A O 1
ATOM 2623 N N . GLN A 1 330 ? 14.505 -4.321 -26.733 1.00 95.94 330 GLN A N 1
ATOM 2624 C CA . GLN A 1 330 ? 13.361 -3.832 -25.953 1.00 95.94 330 GLN A CA 1
ATOM 2625 C C . GLN A 1 330 ? 12.118 -3.560 -26.811 1.00 95.94 330 GLN A C 1
ATOM 2627 O O . GLN A 1 330 ? 10.991 -3.822 -26.385 1.00 95.94 330 GLN A O 1
ATOM 2632 N N . ARG A 1 331 ? 12.281 -3.110 -28.060 1.00 96.81 331 ARG A N 1
ATOM 2633 C CA . ARG A 1 331 ? 11.166 -2.966 -29.011 1.00 96.81 331 ARG A CA 1
ATOM 2634 C C . ARG A 1 331 ? 10.518 -4.313 -29.341 1.00 96.81 331 ARG A C 1
ATOM 2636 O O . ARG A 1 331 ? 9.288 -4.392 -29.414 1.00 96.81 331 ARG A O 1
ATOM 2643 N N . ASN A 1 332 ? 11.317 -5.361 -29.518 1.00 96.44 332 ASN A N 1
ATOM 2644 C CA . ASN A 1 332 ? 10.822 -6.716 -29.756 1.00 96.44 332 ASN A CA 1
ATOM 2645 C C . ASN A 1 332 ? 10.133 -7.290 -28.511 1.00 96.44 332 ASN A C 1
ATOM 2647 O O . ASN A 1 332 ? 9.026 -7.822 -28.625 1.00 96.44 332 ASN A O 1
ATOM 2651 N N . ASN A 1 333 ? 10.711 -7.087 -27.324 1.00 95.88 333 ASN A N 1
ATOM 2652 C CA . ASN A 1 333 ? 10.105 -7.463 -26.042 1.00 95.88 333 ASN A CA 1
ATOM 2653 C C . ASN A 1 333 ? 8.748 -6.780 -25.830 1.00 95.88 333 ASN A C 1
ATOM 2655 O O . ASN A 1 333 ? 7.778 -7.428 -25.424 1.00 95.88 333 ASN A O 1
ATOM 2659 N N . TRP A 1 334 ? 8.643 -5.497 -26.182 1.00 97.38 334 TRP A N 1
ATOM 2660 C CA . TRP A 1 334 ? 7.387 -4.754 -26.130 1.00 97.38 334 TRP A CA 1
ATOM 2661 C C . TRP A 1 334 ? 6.331 -5.356 -27.066 1.00 97.38 334 TRP A C 1
ATOM 2663 O O . TRP A 1 334 ? 5.203 -5.606 -26.642 1.00 97.38 334 TRP A O 1
ATOM 2673 N N . ARG A 1 335 ? 6.687 -5.658 -28.326 1.00 97.81 335 ARG A N 1
ATOM 2674 C CA . ARG A 1 335 ? 5.768 -6.292 -29.296 1.00 97.81 335 ARG A CA 1
ATOM 2675 C C . ARG A 1 335 ? 5.298 -7.663 -28.815 1.00 97.81 335 ARG A C 1
ATOM 2677 O O . ARG A 1 335 ? 4.104 -7.948 -28.859 1.00 97.81 335 ARG A O 1
ATOM 2684 N N . ALA A 1 336 ? 6.215 -8.487 -28.312 1.00 96.94 336 ALA A N 1
ATOM 2685 C CA . ALA A 1 336 ? 5.885 -9.792 -27.749 1.00 96.94 336 ALA A CA 1
ATOM 2686 C C . ALA A 1 336 ? 4.932 -9.665 -26.549 1.00 96.94 336 ALA A C 1
ATOM 2688 O O .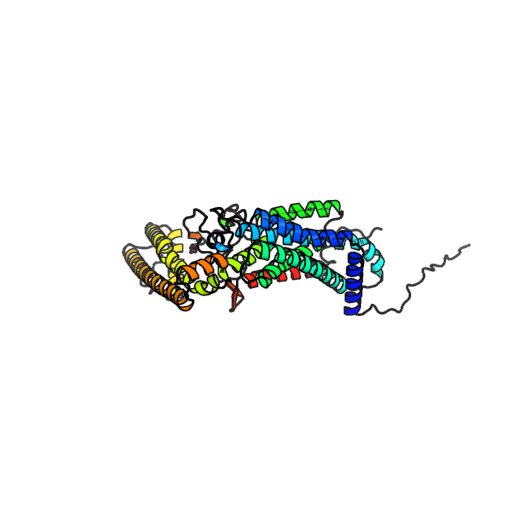 ALA A 1 336 ? 3.957 -10.408 -26.450 1.00 96.94 336 ALA A O 1
ATOM 2689 N N . SER A 1 337 ? 5.168 -8.694 -25.664 1.00 96.50 337 SER A N 1
ATOM 2690 C CA . SER A 1 337 ? 4.323 -8.444 -24.490 1.00 96.50 337 SER A CA 1
ATOM 2691 C C . SER A 1 337 ? 2.941 -7.909 -24.866 1.00 96.50 337 SER A C 1
ATOM 2693 O O . SER A 1 337 ? 1.946 -8.312 -24.263 1.00 96.50 337 SER A O 1
ATOM 2695 N N . LYS A 1 338 ? 2.850 -7.081 -25.915 1.00 97.50 338 LYS A N 1
ATOM 2696 C CA . LYS A 1 338 ? 1.571 -6.639 -26.482 1.00 97.50 338 LYS A CA 1
ATOM 2697 C C . LYS A 1 338 ? 0.770 -7.824 -27.022 1.00 97.50 338 LYS A C 1
ATOM 2699 O O . LYS A 1 338 ? -0.381 -7.987 -26.640 1.00 97.50 338 LYS A O 1
ATOM 2704 N N . ASN A 1 339 ? 1.398 -8.698 -27.807 1.00 97.50 339 ASN A N 1
ATOM 2705 C CA . ASN A 1 339 ? 0.735 -9.897 -28.323 1.00 97.50 339 ASN A CA 1
ATOM 2706 C C . ASN A 1 339 ? 0.238 -10.805 -27.185 1.00 97.50 339 ASN A C 1
ATOM 2708 O O . ASN A 1 339 ? -0.887 -11.289 -27.236 1.00 97.50 339 ASN A O 1
ATOM 2712 N N . ARG A 1 340 ? 1.030 -10.979 -26.113 1.00 96.50 340 ARG A N 1
ATOM 2713 C CA . ARG A 1 340 ? 0.592 -11.719 -24.913 1.00 96.50 340 ARG A CA 1
ATOM 2714 C C . ARG A 1 340 ? -0.632 -11.079 -24.253 1.00 96.50 340 ARG A C 1
ATOM 2716 O O . ARG A 1 340 ? -1.521 -11.802 -23.812 1.00 96.50 340 ARG A O 1
ATOM 2723 N N . LYS A 1 341 ? -0.684 -9.745 -24.167 1.00 97.00 341 LYS A N 1
ATOM 2724 C CA . LYS A 1 341 ? -1.845 -9.014 -23.637 1.00 97.00 341 LYS A CA 1
ATOM 2725 C C . LYS A 1 341 ? -3.088 -9.269 -24.490 1.00 97.00 341 LYS A C 1
ATOM 2727 O O . LYS A 1 341 ? -4.123 -9.645 -23.945 1.00 97.00 341 LYS A O 1
ATOM 2732 N N . ASP A 1 342 ? -2.965 -9.121 -25.805 1.00 97.06 342 ASP A N 1
ATOM 2733 C CA . ASP A 1 342 ? -4.060 -9.332 -26.758 1.00 97.06 342 ASP A CA 1
ATOM 2734 C C . ASP A 1 342 ? -4.555 -10.793 -26.725 1.00 97.06 342 ASP A C 1
ATOM 2736 O O . ASP A 1 342 ? -5.759 -11.051 -26.734 1.00 97.06 342 ASP A O 1
ATOM 2740 N N . ASP A 1 343 ? -3.646 -11.758 -26.561 1.00 97.25 343 ASP A N 1
ATOM 2741 C CA . ASP A 1 343 ? -3.984 -13.171 -26.367 1.00 97.25 343 ASP A CA 1
ATOM 2742 C C . ASP A 1 343 ? -4.803 -13.422 -25.098 1.00 97.25 343 ASP A C 1
ATOM 2744 O O . ASP A 1 343 ? -5.736 -14.229 -25.123 1.00 97.25 343 ASP A O 1
ATOM 2748 N N . VAL A 1 344 ? -4.464 -12.765 -23.984 1.00 96.75 344 VAL A N 1
ATOM 2749 C CA . VAL A 1 344 ? -5.235 -12.874 -22.735 1.00 96.75 344 VAL A CA 1
ATOM 2750 C C . VAL A 1 344 ? -6.630 -12.282 -22.917 1.00 96.75 344 VAL A C 1
ATOM 2752 O O . VAL A 1 344 ? -7.605 -12.927 -22.529 1.00 96.75 344 VAL A O 1
ATOM 2755 N N . LEU A 1 345 ? -6.735 -11.105 -23.546 1.00 96.94 345 LEU A N 1
ATOM 2756 C CA . LEU A 1 345 ? -8.019 -10.461 -23.836 1.00 96.94 345 LEU A CA 1
ATOM 2757 C C . LEU A 1 345 ? -8.917 -11.374 -24.679 1.00 96.94 345 LEU A C 1
ATOM 2759 O O . LEU A 1 345 ? -10.050 -11.641 -24.284 1.00 96.94 345 LEU A O 1
ATOM 2763 N N . ARG A 1 346 ? -8.380 -11.946 -25.762 1.00 97.12 346 ARG A N 1
ATOM 2764 C CA . ARG A 1 346 ? -9.097 -12.887 -26.634 1.00 97.12 346 ARG A CA 1
ATOM 2765 C C . ARG A 1 346 ? -9.521 -14.164 -25.911 1.00 97.12 346 ARG A C 1
ATOM 2767 O O . ARG A 1 346 ? -10.660 -14.600 -26.037 1.00 97.12 346 ARG A O 1
ATOM 2774 N N . LYS A 1 347 ? -8.634 -14.772 -25.114 1.00 96.69 347 LYS A N 1
ATOM 2775 C CA . LYS A 1 347 ? -8.957 -15.988 -24.336 1.00 96.69 347 LYS A CA 1
ATOM 2776 C C . LYS A 1 347 ? -10.083 -15.760 -23.329 1.00 96.69 347 LYS A C 1
ATOM 2778 O O . LYS A 1 347 ? -10.837 -16.684 -23.042 1.00 96.69 347 LYS A O 1
ATOM 2783 N N . LYS A 1 348 ? -10.175 -14.550 -22.776 1.00 96.00 348 LYS A N 1
ATOM 2784 C CA . LYS A 1 348 ? -11.230 -14.144 -21.842 1.00 96.00 348 LYS A CA 1
ATOM 2785 C C . LYS A 1 348 ? -12.491 -13.616 -22.543 1.00 96.00 348 LYS A C 1
ATOM 2787 O O . LYS A 1 348 ? -13.499 -13.419 -21.870 1.00 96.00 348 LYS A O 1
ATOM 2792 N N . GLY A 1 349 ? -12.455 -13.405 -23.862 1.00 96.19 349 GLY A N 1
ATOM 2793 C CA . GLY A 1 349 ? -13.537 -12.777 -24.626 1.00 96.19 349 GLY A CA 1
ATOM 2794 C C . GLY A 1 349 ? -13.739 -11.297 -24.288 1.00 96.19 349 GLY A C 1
ATOM 2795 O O . GLY A 1 349 ? -14.851 -10.792 -24.411 1.00 96.19 349 GLY A O 1
ATOM 2796 N N . TRP A 1 350 ? -12.696 -10.630 -23.781 1.00 96.56 350 TRP A N 1
ATOM 2797 C CA . TRP A 1 350 ? -12.681 -9.199 -23.442 1.00 96.56 350 TRP A CA 1
ATOM 2798 C C . TRP A 1 350 ? -12.191 -8.320 -24.602 1.00 96.56 350 TRP A C 1
ATOM 2800 O O . TRP A 1 350 ? -12.107 -7.102 -24.461 1.00 96.56 350 TRP A O 1
ATOM 2810 N N . ASP A 1 351 ? -11.823 -8.938 -25.723 1.00 94.75 351 ASP A N 1
ATOM 2811 C CA . ASP A 1 351 ? -11.589 -8.291 -27.014 1.00 94.75 351 ASP A CA 1
ATOM 2812 C C . ASP A 1 351 ? -12.897 -7.840 -27.683 1.00 94.75 351 ASP A C 1
ATOM 2814 O O . ASP A 1 351 ? -12.902 -6.854 -28.419 1.00 94.75 351 ASP A O 1
ATOM 2818 N N . ASP A 1 352 ? -14.006 -8.519 -27.379 1.00 96.25 352 ASP A N 1
ATOM 2819 C CA . ASP A 1 352 ? -15.351 -8.073 -27.730 1.00 96.25 352 ASP A CA 1
ATOM 2820 C C . ASP A 1 352 ? -15.669 -6.709 -27.072 1.00 96.25 352 ASP A C 1
ATOM 2822 O O . ASP A 1 352 ? -15.517 -6.577 -25.852 1.00 96.25 352 ASP A O 1
ATOM 2826 N N . PRO A 1 353 ? -16.118 -5.685 -27.828 1.00 94.19 353 PRO A N 1
ATOM 2827 C CA . PRO A 1 353 ? -16.316 -4.337 -27.295 1.00 94.19 353 PRO A CA 1
ATOM 2828 C C . PRO A 1 353 ? -17.313 -4.247 -26.136 1.00 94.19 353 PRO A C 1
ATOM 2830 O O . PRO A 1 353 ? -17.075 -3.488 -25.195 1.00 94.19 353 PRO A O 1
ATOM 2833 N N . GLU A 1 354 ? -18.410 -5.008 -26.173 1.00 94.38 354 GLU A N 1
ATOM 2834 C CA . GLU A 1 354 ? -19.438 -4.955 -25.129 1.00 94.38 354 GLU A CA 1
ATOM 2835 C C . GLU A 1 354 ? -18.940 -5.614 -23.843 1.00 94.38 354 GLU A C 1
ATOM 2837 O O . GLU A 1 354 ? -18.969 -5.002 -22.771 1.00 94.38 354 GLU A O 1
ATOM 2842 N N . LYS A 1 355 ? -18.400 -6.834 -23.947 1.00 94.06 355 LYS A N 1
ATOM 2843 C CA . LYS A 1 355 ? -17.839 -7.554 -22.793 1.00 94.06 355 LYS A CA 1
ATOM 2844 C C . LYS A 1 355 ? -16.622 -6.843 -22.213 1.00 94.06 355 LYS A C 1
ATOM 2846 O O . LYS A 1 355 ? -16.491 -6.747 -20.993 1.00 94.06 355 LYS A O 1
ATOM 2851 N N . GLY A 1 356 ? -15.749 -6.327 -23.077 1.00 93.94 356 GLY A N 1
ATOM 2852 C CA . GLY A 1 356 ? -14.559 -5.569 -22.708 1.00 93.94 356 GLY A CA 1
ATOM 2853 C C . GLY A 1 356 ? -14.895 -4.262 -21.992 1.00 93.94 356 GLY A C 1
ATOM 2854 O O . GLY A 1 356 ? -14.232 -3.909 -21.015 1.00 93.94 356 GLY A O 1
ATOM 2855 N N . LYS A 1 357 ? -15.946 -3.555 -22.424 1.00 93.62 357 LYS A N 1
ATOM 2856 C CA . LYS A 1 357 ? -16.444 -2.365 -21.726 1.00 93.62 357 LYS A CA 1
ATOM 2857 C C . LYS A 1 357 ? -17.031 -2.728 -20.361 1.00 93.62 357 LYS A C 1
ATOM 2859 O O . LYS A 1 357 ? -16.611 -2.147 -19.364 1.00 93.62 357 LYS A O 1
ATOM 2864 N N . ALA A 1 358 ? -17.912 -3.727 -20.300 1.00 94.50 358 ALA A N 1
ATOM 2865 C CA . ALA A 1 358 ? -18.569 -4.137 -19.060 1.00 94.50 358 ALA A CA 1
ATOM 2866 C C . ALA A 1 358 ? -17.569 -4.583 -17.978 1.00 94.50 358 ALA A C 1
ATOM 2868 O O . ALA A 1 358 ? -17.672 -4.169 -16.823 1.00 94.50 358 ALA A O 1
ATOM 2869 N N . ILE A 1 359 ? -16.558 -5.387 -18.338 1.00 95.50 359 ILE A N 1
ATOM 2870 C CA . ILE A 1 359 ? -15.548 -5.825 -17.364 1.00 95.50 359 ILE A CA 1
ATOM 2871 C C . ILE A 1 359 ? -14.673 -4.662 -16.885 1.00 95.50 359 ILE A C 1
ATOM 2873 O O . ILE A 1 359 ? -14.326 -4.609 -15.706 1.00 95.50 359 ILE A O 1
ATOM 2877 N N . LYS A 1 360 ? -14.345 -3.704 -17.762 1.00 94.31 360 LYS A N 1
ATOM 2878 C CA . LYS A 1 360 ? -13.583 -2.509 -17.379 1.00 94.31 360 LYS A CA 1
ATOM 2879 C C . LYS A 1 360 ? -14.380 -1.630 -16.423 1.00 94.31 360 LYS A C 1
ATOM 2881 O O . LYS A 1 360 ? -13.865 -1.291 -15.365 1.00 94.31 360 LYS A O 1
ATOM 2886 N N . GLU A 1 361 ? -15.639 -1.336 -16.741 1.00 93.88 361 GLU A N 1
ATOM 2887 C CA . GLU A 1 361 ? -16.528 -0.550 -15.875 1.00 93.88 361 GLU A CA 1
ATOM 2888 C C . GLU A 1 361 ? -16.714 -1.191 -14.492 1.00 93.88 361 GLU A C 1
ATOM 2890 O O . GLU A 1 361 ? -16.848 -0.480 -13.499 1.00 93.88 361 GLU A O 1
ATOM 2895 N N . ALA A 1 362 ? -16.654 -2.522 -14.398 1.00 95.00 362 ALA A N 1
ATOM 2896 C CA . ALA A 1 362 ? -16.775 -3.232 -13.129 1.00 95.00 362 ALA A CA 1
ATOM 2897 C C . ALA A 1 362 ? -15.452 -3.386 -12.351 1.00 95.00 362 ALA A C 1
ATOM 2899 O O . ALA A 1 362 ? -15.482 -3.435 -11.126 1.00 95.00 362 ALA A O 1
ATOM 2900 N N . GLN A 1 363 ? -14.301 -3.533 -13.019 1.00 95.88 363 GLN A N 1
ATOM 2901 C CA . GLN A 1 363 ? -13.062 -4.033 -12.388 1.00 95.88 363 GLN A CA 1
ATOM 2902 C C . GLN A 1 363 ? -11.832 -3.132 -12.566 1.00 95.88 363 GLN A C 1
ATOM 2904 O O . GLN A 1 363 ? -10.791 -3.414 -11.967 1.00 95.88 363 GLN A O 1
ATOM 2909 N N . TYR A 1 364 ? -11.907 -2.093 -13.399 1.00 95.62 364 TYR A N 1
ATOM 2910 C CA . TYR A 1 364 ? -10.758 -1.278 -13.786 1.00 95.62 364 TYR A CA 1
ATOM 2911 C C . TYR A 1 364 ? -11.072 0.211 -13.684 1.00 95.62 364 TYR A C 1
ATOM 2913 O O . TYR A 1 364 ? -11.871 0.736 -14.451 1.00 95.62 364 TYR A O 1
ATOM 2921 N N . ASN A 1 365 ? -10.395 0.898 -12.768 1.00 96.06 365 ASN A N 1
ATOM 2922 C CA . ASN A 1 365 ? -10.543 2.333 -12.565 1.00 96.06 365 ASN A CA 1
ATOM 2923 C C . ASN A 1 365 ? -9.293 3.068 -13.064 1.00 96.06 365 ASN A C 1
ATOM 2925 O O . ASN A 1 365 ? -8.210 2.880 -12.509 1.00 96.06 365 ASN A O 1
ATOM 2929 N N . GLN A 1 366 ? -9.441 3.900 -14.099 1.00 94.25 366 GLN A N 1
ATOM 2930 C CA . GLN A 1 366 ? -8.308 4.601 -14.716 1.00 94.25 366 GLN A CA 1
ATOM 2931 C C . GLN A 1 366 ? -7.630 5.568 -13.736 1.00 94.25 366 GLN A C 1
ATOM 2933 O O . GLN A 1 366 ? -6.411 5.548 -13.624 1.00 94.25 366 GLN A O 1
ATOM 2938 N N . VAL A 1 367 ? -8.402 6.339 -12.962 1.00 93.88 367 VAL A N 1
ATOM 2939 C CA . VAL A 1 367 ? -7.853 7.314 -12.001 1.00 93.88 367 VAL A CA 1
ATOM 2940 C C . VAL A 1 367 ? -6.978 6.628 -10.950 1.00 93.88 367 VAL A C 1
ATOM 2942 O O . VAL A 1 367 ? -5.904 7.114 -10.602 1.00 93.88 367 VAL A O 1
ATOM 2945 N N . LEU A 1 368 ? -7.403 5.461 -10.465 1.00 95.12 368 LEU A N 1
ATOM 2946 C CA . LEU A 1 368 ? -6.620 4.643 -9.547 1.00 95.12 368 LEU A CA 1
ATOM 2947 C C . LEU A 1 368 ? -5.340 4.118 -10.197 1.00 95.12 368 LEU A C 1
ATOM 2949 O O . LEU A 1 368 ? -4.296 4.104 -9.545 1.00 95.12 368 LEU A O 1
ATOM 2953 N N . ILE A 1 369 ? -5.405 3.703 -11.461 1.00 94.94 369 ILE A N 1
ATOM 2954 C CA . ILE A 1 369 ? -4.218 3.259 -12.190 1.00 94.94 369 ILE A CA 1
ATOM 2955 C C . ILE A 1 369 ? -3.232 4.412 -12.316 1.00 94.94 369 ILE A C 1
ATOM 2957 O O . ILE A 1 369 ? -2.098 4.232 -11.883 1.00 94.94 369 ILE A O 1
ATOM 2961 N N . ASP A 1 370 ? -3.682 5.588 -12.752 1.00 91.88 370 ASP A N 1
ATOM 2962 C CA . ASP A 1 370 ? -2.843 6.779 -12.912 1.00 91.88 370 ASP A CA 1
ATOM 2963 C C . ASP A 1 370 ? -2.165 7.195 -11.596 1.00 91.88 370 ASP A C 1
ATOM 2965 O O . ASP A 1 370 ? -1.008 7.616 -11.587 1.00 91.88 370 ASP A O 1
ATOM 2969 N N . TRP A 1 371 ? -2.857 7.042 -10.460 1.00 90.56 371 TRP A N 1
ATOM 2970 C CA . TRP A 1 371 ? -2.272 7.239 -9.129 1.00 90.56 371 TRP A CA 1
ATOM 2971 C C . TRP A 1 371 ? -1.156 6.234 -8.842 1.00 90.56 371 TRP A C 1
ATOM 2973 O O . TRP A 1 371 ? -0.081 6.598 -8.366 1.00 90.56 371 TRP A O 1
ATOM 2983 N N . THR A 1 372 ? -1.396 4.958 -9.140 1.00 92.25 372 THR A N 1
ATOM 2984 C CA . THR A 1 372 ? -0.429 3.886 -8.872 1.00 92.25 372 THR A CA 1
ATOM 2985 C C . THR A 1 372 ?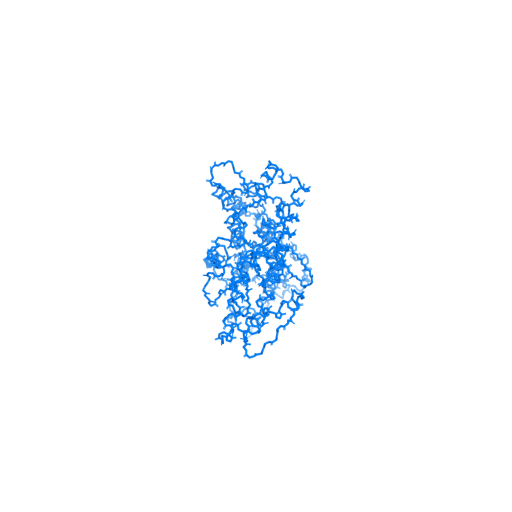 0.730 3.827 -9.865 1.00 92.25 372 THR A C 1
ATOM 2987 O O . THR A 1 372 ? 1.788 3.306 -9.520 1.00 92.25 372 THR A O 1
ATOM 2990 N N . THR A 1 373 ? 0.578 4.381 -11.067 1.00 89.19 373 THR A N 1
ATOM 2991 C CA . THR A 1 373 ? 1.647 4.543 -12.063 1.00 89.19 373 THR A CA 1
ATOM 2992 C C . THR A 1 373 ? 2.312 5.918 -11.992 1.00 89.19 373 THR A C 1
ATOM 2994 O O . THR A 1 373 ? 3.328 6.124 -12.648 1.00 89.19 373 THR A O 1
ATOM 2997 N N . GLN A 1 374 ? 1.804 6.836 -11.159 1.00 81.06 374 GLN A N 1
ATOM 2998 C CA . GLN A 1 374 ? 2.270 8.225 -11.045 1.00 81.06 374 GLN A CA 1
ATOM 2999 C C . GLN A 1 374 ? 2.178 9.004 -12.369 1.00 81.06 374 GLN A C 1
ATOM 3001 O O . GLN A 1 374 ? 2.939 9.942 -12.609 1.00 81.06 374 GLN A O 1
ATOM 3006 N N . ASP A 1 375 ? 1.218 8.654 -13.229 1.00 63.62 375 ASP A N 1
ATOM 3007 C CA . ASP A 1 375 ? 1.058 9.288 -14.541 1.00 63.62 375 ASP A CA 1
ATOM 3008 C C . ASP A 1 375 ? 0.587 10.743 -14.461 1.00 63.62 375 ASP A C 1
ATOM 3010 O O . ASP A 1 375 ? 0.874 11.528 -15.366 1.00 63.62 375 ASP A O 1
ATOM 3014 N N . GLN A 1 376 ? -0.061 11.124 -13.356 1.00 58.31 376 GLN A N 1
ATOM 3015 C CA . GLN A 1 376 ? -0.555 12.486 -13.125 1.00 58.31 376 GLN A CA 1
ATOM 3016 C C . GLN A 1 376 ? 0.546 13.484 -12.732 1.00 58.31 376 GLN A C 1
ATOM 3018 O O . GLN A 1 376 ? 0.324 14.695 -12.775 1.00 58.31 376 GLN A O 1
ATOM 3023 N N . VAL A 1 377 ? 1.736 13.009 -12.347 1.00 62.47 377 VAL A N 1
ATOM 3024 C CA . VAL A 1 377 ? 2.845 13.892 -11.975 1.00 62.47 377 VAL A CA 1
ATOM 3025 C C . VAL A 1 377 ? 3.561 14.339 -13.249 1.00 62.47 377 VAL A C 1
ATOM 3027 O O . VAL A 1 377 ? 4.100 13.523 -14.000 1.00 62.47 377 VAL A O 1
ATOM 3030 N N . LEU A 1 378 ? 3.581 15.653 -13.497 1.00 59.25 378 LEU A N 1
ATOM 3031 C CA . LEU A 1 378 ? 4.364 16.274 -14.570 1.00 59.25 378 LEU A CA 1
ATOM 3032 C C . LEU A 1 378 ? 5.861 16.171 -14.239 1.00 59.25 378 LEU A C 1
ATOM 3034 O O . LEU A 1 378 ? 6.477 17.116 -13.754 1.00 59.25 378 LEU A O 1
ATOM 3038 N N . ASN A 1 379 ? 6.440 14.997 -14.471 1.00 67.31 379 ASN A N 1
ATOM 3039 C CA . ASN A 1 379 ? 7.860 14.720 -14.308 1.00 67.31 379 ASN A CA 1
ATOM 3040 C C . ASN A 1 379 ? 8.446 14.105 -15.592 1.00 67.31 379 ASN A C 1
ATOM 3042 O O . ASN A 1 379 ? 7.723 13.692 -16.502 1.00 67.31 379 ASN A O 1
ATOM 3046 N N . GLN A 1 380 ? 9.777 14.033 -15.669 1.00 71.94 380 GLN A N 1
ATOM 3047 C CA . GLN A 1 380 ? 10.488 13.423 -16.803 1.00 71.94 380 GLN A CA 1
ATOM 3048 C C . GLN A 1 380 ? 10.242 11.901 -16.916 1.00 71.94 380 GLN A C 1
ATOM 3050 O O . GLN A 1 380 ? 10.585 11.282 -17.922 1.00 71.94 380 GLN A O 1
ATOM 3055 N N . GLY A 1 381 ? 9.619 11.285 -15.906 1.00 79.62 381 GLY A N 1
ATOM 3056 C CA . GLY A 1 381 ? 9.376 9.847 -15.824 1.00 79.62 381 GLY A CA 1
ATOM 3057 C C . GLY A 1 381 ? 10.616 9.006 -15.528 1.00 79.62 381 GLY A C 1
ATOM 3058 O O . GLY A 1 381 ? 10.563 7.786 -15.651 1.00 79.62 381 GLY A O 1
ATOM 3059 N N . PHE A 1 382 ? 11.724 9.647 -15.160 1.00 87.00 382 PHE A N 1
ATOM 3060 C CA . PHE A 1 382 ? 12.912 9.021 -14.595 1.00 87.00 382 PHE A CA 1
ATOM 3061 C C . PHE A 1 382 ? 13.616 10.000 -13.643 1.00 87.00 382 PHE A C 1
ATOM 3063 O O . PHE A 1 382 ? 13.311 11.194 -13.629 1.00 87.00 382 PHE A O 1
ATOM 3070 N N . SER A 1 383 ? 14.559 9.495 -12.850 1.00 86.12 383 SER A N 1
ATOM 3071 C CA . SER A 1 383 ? 15.492 10.295 -12.053 1.00 86.12 383 SER A CA 1
ATOM 3072 C C . SER A 1 383 ? 16.852 9.614 -12.021 1.00 86.12 383 SER A C 1
ATOM 3074 O O . SER A 1 383 ? 16.921 8.404 -11.825 1.00 86.12 383 SER A O 1
ATOM 3076 N N . VAL A 1 384 ? 17.931 10.389 -12.133 1.00 86.50 384 VAL A N 1
ATOM 3077 C CA . VAL A 1 384 ? 19.286 9.897 -11.850 1.00 86.50 384 VAL A CA 1
ATOM 3078 C C . VAL A 1 384 ? 19.526 10.032 -10.351 1.00 86.50 384 VAL A C 1
ATOM 3080 O O . VAL A 1 384 ? 19.466 11.133 -9.807 1.00 86.50 384 VAL A O 1
ATOM 3083 N N . TYR A 1 385 ? 19.723 8.918 -9.654 1.00 84.62 385 TYR A N 1
ATOM 3084 C CA . TYR A 1 385 ? 19.942 8.893 -8.210 1.00 84.62 385 TYR A CA 1
ATOM 3085 C C . TYR A 1 385 ? 20.984 7.833 -7.871 1.00 84.62 385 TYR A C 1
ATOM 3087 O O . TYR A 1 385 ? 20.859 6.692 -8.297 1.00 84.62 385 TYR A O 1
ATOM 3095 N N . GLN A 1 386 ? 22.017 8.210 -7.110 1.00 85.50 386 GLN A N 1
ATOM 3096 C CA . GLN A 1 386 ? 23.121 7.310 -6.742 1.00 85.50 386 GLN A CA 1
ATOM 3097 C C . GLN A 1 386 ? 23.764 6.604 -7.956 1.00 85.50 386 GLN A C 1
ATOM 3099 O O . GLN A 1 386 ? 24.053 5.413 -7.902 1.00 85.50 386 GLN A O 1
ATOM 3104 N N . ASN A 1 387 ? 24.006 7.352 -9.040 1.00 88.00 387 ASN A N 1
ATOM 3105 C CA . ASN A 1 387 ? 24.566 6.852 -10.305 1.00 88.00 387 ASN A CA 1
ATOM 3106 C C . ASN A 1 387 ? 23.706 5.779 -11.003 1.00 88.00 387 ASN A C 1
ATOM 3108 O O . ASN A 1 387 ? 24.238 4.973 -11.759 1.00 88.00 387 ASN A O 1
ATOM 3112 N N . GLN A 1 388 ? 22.396 5.751 -10.745 1.00 89.12 388 GLN A N 1
ATOM 3113 C CA . GLN A 1 388 ? 21.446 4.870 -11.426 1.00 89.12 388 GLN A CA 1
ATOM 3114 C C . GLN A 1 388 ? 20.282 5.670 -12.004 1.00 89.12 388 GLN A C 1
ATOM 3116 O O . GLN A 1 388 ? 19.822 6.642 -11.399 1.00 89.12 388 GLN A O 1
ATOM 3121 N N . ILE A 1 389 ? 19.782 5.245 -13.160 1.00 90.69 389 ILE A N 1
ATOM 3122 C CA . ILE A 1 389 ? 18.592 5.802 -13.799 1.00 90.69 389 ILE A CA 1
ATOM 3123 C C . ILE A 1 389 ? 17.380 5.020 -13.303 1.00 90.69 389 ILE A C 1
ATOM 3125 O O . ILE A 1 389 ? 17.085 3.908 -13.739 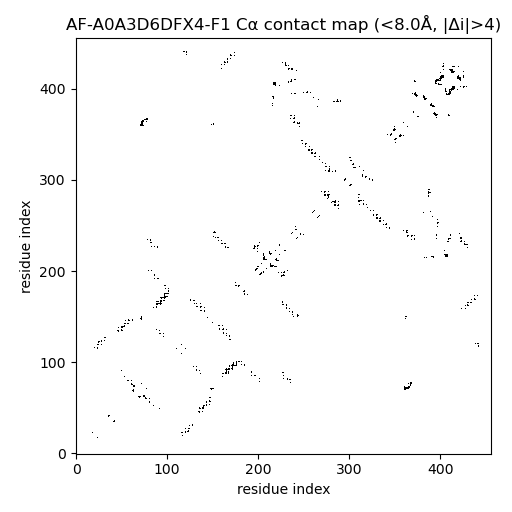1.00 90.69 389 ILE A O 1
ATOM 3129 N N . ILE A 1 390 ? 16.635 5.636 -12.394 1.00 88.38 390 ILE A N 1
ATOM 3130 C CA . ILE A 1 390 ? 15.489 5.014 -11.743 1.00 88.38 390 ILE A CA 1
ATOM 3131 C C . ILE A 1 390 ? 14.203 5.428 -12.455 1.00 88.38 390 ILE A C 1
ATOM 3133 O O . ILE A 1 390 ? 13.987 6.609 -12.737 1.00 88.38 390 ILE A O 1
ATOM 3137 N N . ASN A 1 391 ? 13.319 4.459 -12.699 1.00 88.94 391 ASN A N 1
ATOM 3138 C CA . ASN A 1 391 ? 11.971 4.732 -13.185 1.00 88.94 391 ASN A CA 1
ATOM 3139 C C . ASN A 1 391 ? 11.126 5.391 -12.080 1.00 88.94 391 ASN A C 1
ATOM 3141 O O . ASN A 1 391 ? 10.951 4.825 -10.997 1.00 88.94 391 ASN A O 1
ATOM 3145 N N . THR A 1 392 ? 10.610 6.587 -12.364 1.00 85.75 392 THR A N 1
ATOM 3146 C CA . THR A 1 392 ? 9.705 7.345 -11.479 1.00 85.75 392 THR A CA 1
ATOM 3147 C C . THR A 1 392 ? 8.265 7.362 -11.998 1.00 85.75 392 THR A C 1
ATOM 3149 O O . THR A 1 392 ? 7.426 8.098 -11.487 1.00 85.75 392 THR A O 1
ATOM 3152 N N . LYS A 1 393 ? 7.979 6.558 -13.025 1.00 86.38 393 LYS A N 1
ATOM 3153 C CA . LYS A 1 393 ? 6.644 6.233 -13.527 1.00 86.38 393 LYS A CA 1
ATOM 3154 C C . LYS A 1 393 ? 6.397 4.737 -13.422 1.00 86.38 393 LYS A C 1
ATOM 3156 O O . LYS A 1 393 ? 7.291 3.960 -13.094 1.00 86.38 393 LYS A O 1
ATOM 3161 N N . ASP A 1 394 ? 5.162 4.330 -13.686 1.00 89.88 394 ASP A N 1
ATOM 3162 C CA . ASP A 1 394 ? 4.764 2.927 -13.726 1.00 89.88 394 ASP A CA 1
ATOM 3163 C C . ASP A 1 394 ? 5.064 2.189 -12.409 1.00 89.88 394 ASP A C 1
ATOM 3165 O O . ASP A 1 394 ? 5.350 0.992 -12.406 1.00 89.88 394 ASP A O 1
ATOM 3169 N N . ALA A 1 395 ? 4.988 2.893 -11.269 1.00 91.25 395 ALA A N 1
ATOM 3170 C CA . ALA A 1 395 ? 5.352 2.354 -9.957 1.00 91.25 395 ALA A CA 1
ATOM 3171 C C . ALA A 1 395 ? 4.591 1.061 -9.608 1.00 91.25 395 ALA A C 1
ATOM 3173 O O . ALA A 1 395 ? 5.152 0.192 -8.944 1.00 91.25 395 ALA A O 1
ATOM 3174 N N . LEU A 1 396 ? 3.362 0.893 -10.110 1.00 94.06 396 LEU A N 1
ATOM 3175 C CA . LEU A 1 396 ? 2.573 -0.342 -10.039 1.00 94.06 396 LEU A CA 1
ATOM 3176 C C . LEU A 1 396 ? 3.308 -1.584 -10.565 1.00 94.06 396 LEU A C 1
ATOM 3178 O O . LEU A 1 396 ? 3.162 -2.687 -10.027 1.00 94.06 396 LEU A O 1
ATOM 3182 N N . TYR A 1 397 ? 4.106 -1.390 -11.606 1.00 94.56 397 TYR A N 1
ATOM 3183 C CA . TYR A 1 397 ? 4.841 -2.412 -12.339 1.00 94.56 397 TYR A CA 1
ATOM 3184 C C . TYR A 1 397 ? 6.325 -2.465 -11.953 1.00 94.56 397 TYR A C 1
ATOM 3186 O O . TYR A 1 397 ? 7.114 -3.134 -12.616 1.00 94.56 397 TYR A O 1
ATOM 3194 N N . ALA A 1 398 ? 6.726 -1.758 -10.895 1.00 91.81 398 ALA A N 1
ATOM 3195 C CA . ALA A 1 398 ? 8.094 -1.802 -10.408 1.00 91.81 398 ALA A CA 1
ATOM 3196 C C . ALA A 1 398 ? 8.475 -3.206 -9.912 1.00 91.81 398 ALA A C 1
ATOM 3198 O O . ALA A 1 398 ? 7.639 -3.976 -9.424 1.00 91.81 398 ALA A O 1
ATOM 3199 N N . ALA A 1 399 ? 9.771 -3.510 -9.994 1.00 90.12 399 ALA A N 1
ATOM 3200 C CA . ALA A 1 399 ? 10.313 -4.783 -9.547 1.00 90.12 399 ALA A CA 1
ATOM 3201 C C . ALA A 1 399 ? 9.994 -5.047 -8.058 1.00 90.12 399 ALA A C 1
ATOM 3203 O O . ALA A 1 399 ? 9.979 -4.124 -7.237 1.00 90.12 399 ALA A O 1
ATOM 3204 N N . PRO A 1 400 ? 9.750 -6.314 -7.674 1.00 91.25 400 PRO A N 1
ATOM 3205 C CA . PRO A 1 400 ? 9.384 -6.646 -6.308 1.00 91.25 400 PRO A CA 1
ATOM 3206 C C . PRO A 1 400 ? 10.589 -6.532 -5.372 1.00 91.25 400 PRO A C 1
ATOM 3208 O O . PRO A 1 400 ? 11.534 -7.321 -5.444 1.00 91.25 400 PRO A O 1
ATOM 3211 N N . GLU A 1 401 ? 10.489 -5.614 -4.419 1.00 91.00 401 GLU A N 1
ATOM 3212 C CA . GLU A 1 401 ? 11.457 -5.425 -3.340 1.00 91.00 401 GLU A CA 1
ATOM 3213 C C . GLU A 1 401 ? 10.853 -5.739 -1.969 1.00 91.00 401 GLU A C 1
ATOM 3215 O O . GLU A 1 401 ? 9.667 -6.066 -1.836 1.00 91.00 401 GLU A O 1
ATOM 3220 N N . TRP A 1 402 ? 11.672 -5.622 -0.922 1.00 89.12 402 TRP A N 1
ATOM 3221 C CA . TRP A 1 402 ? 11.184 -5.689 0.449 1.00 89.12 402 TRP A CA 1
ATOM 3222 C C . TRP A 1 402 ? 10.052 -4.662 0.665 1.00 89.12 402 TRP A C 1
ATOM 3224 O O . TRP A 1 402 ? 10.168 -3.537 0.167 1.00 89.12 402 TRP A O 1
ATOM 3234 N N . PRO A 1 403 ? 8.964 -4.995 1.396 1.00 84.81 403 PRO A N 1
ATOM 3235 C CA . PRO A 1 403 ? 7.749 -4.174 1.457 1.00 84.81 403 PRO A CA 1
ATOM 3236 C C . PRO A 1 403 ? 7.953 -2.667 1.701 1.00 84.81 403 PRO A C 1
ATOM 3238 O O . PRO A 1 403 ? 7.204 -1.860 1.148 1.00 84.81 403 PRO A O 1
ATOM 3241 N N . GLY A 1 404 ? 8.970 -2.275 2.477 1.00 81.94 404 GLY A N 1
ATOM 3242 C CA . GLY A 1 404 ? 9.299 -0.873 2.774 1.00 81.94 404 GLY A CA 1
ATOM 3243 C C . GLY A 1 404 ? 10.446 -0.234 1.983 1.00 81.94 404 GLY A C 1
ATOM 3244 O O . GLY A 1 404 ? 10.725 0.932 2.237 1.00 81.94 404 GLY A O 1
ATOM 3245 N N . LEU A 1 405 ? 11.124 -0.949 1.078 1.00 83.62 405 LEU A N 1
ATOM 3246 C CA . LEU A 1 405 ? 12.267 -0.403 0.323 1.00 83.62 405 LEU A CA 1
ATOM 3247 C C . LEU A 1 405 ? 11.933 -0.036 -1.130 1.00 83.62 405 LEU A C 1
ATOM 3249 O O . LEU A 1 405 ? 12.471 0.954 -1.614 1.00 83.62 405 LEU A O 1
ATOM 3253 N N . GLY A 1 406 ? 10.998 -0.751 -1.763 1.00 83.75 406 GLY A N 1
ATOM 3254 C CA . GLY A 1 406 ? 10.642 -0.512 -3.165 1.00 83.75 406 GLY A CA 1
ATOM 3255 C C . GLY A 1 406 ? 9.674 0.644 -3.409 1.00 83.75 406 GLY A C 1
ATOM 3256 O O . GLY A 1 406 ? 9.321 1.415 -2.510 1.00 83.75 406 GLY A O 1
ATOM 3257 N N . ALA A 1 407 ? 9.186 0.714 -4.650 1.00 89.00 407 ALA A N 1
ATOM 3258 C CA . ALA A 1 407 ? 8.210 1.713 -5.071 1.00 89.00 407 ALA A CA 1
ATOM 3259 C C . ALA A 1 407 ? 6.918 1.661 -4.228 1.00 89.00 407 ALA A C 1
ATOM 3261 O O . ALA A 1 407 ? 6.454 0.586 -3.827 1.00 89.00 407 ALA A O 1
ATOM 3262 N N . PHE A 1 408 ? 6.332 2.839 -3.978 1.00 87.44 408 PHE A N 1
ATOM 3263 C CA . PHE A 1 408 ? 5.182 3.019 -3.081 1.00 87.44 408 PHE A CA 1
ATOM 3264 C C . PHE A 1 408 ? 3.877 2.390 -3.579 1.00 87.44 408 PHE A C 1
ATOM 3266 O O . PHE A 1 408 ? 2.939 2.228 -2.816 1.00 87.44 408 PHE A O 1
ATOM 3273 N N . HIS A 1 409 ? 3.760 2.071 -4.860 1.00 91.50 409 HIS A N 1
ATOM 3274 C CA . HIS A 1 409 ? 2.552 1.445 -5.393 1.00 91.50 409 HIS A CA 1
ATOM 3275 C C . HIS A 1 409 ? 2.846 0.136 -6.116 1.00 91.50 409 HIS A C 1
ATOM 3277 O O . HIS A 1 409 ? 1.964 -0.383 -6.787 1.00 91.50 409 HIS A O 1
ATOM 3283 N N . ALA A 1 410 ? 4.045 -0.433 -5.933 1.00 93.25 410 ALA A N 1
ATOM 3284 C CA . ALA A 1 410 ? 4.421 -1.709 -6.534 1.00 93.25 410 ALA A CA 1
ATOM 3285 C C . ALA A 1 410 ? 3.390 -2.794 -6.219 1.00 93.25 410 ALA A C 1
ATOM 3287 O O . ALA A 1 410 ? 3.063 -3.019 -5.057 1.00 93.25 410 ALA A O 1
ATOM 3288 N N . SER A 1 411 ? 2.914 -3.496 -7.246 1.00 94.12 411 SER A N 1
ATOM 3289 C CA . SER A 1 411 ? 1.910 -4.564 -7.123 1.00 94.12 411 SER A CA 1
ATOM 3290 C C . SER A 1 411 ? 2.407 -5.783 -6.341 1.00 94.12 411 SER A C 1
ATOM 3292 O O . SER A 1 411 ? 1.621 -6.518 -5.738 1.00 94.12 411 SER A O 1
ATOM 3294 N N . LYS A 1 412 ? 3.724 -6.005 -6.327 1.00 94.62 412 LYS A N 1
ATOM 3295 C CA . LYS A 1 412 ? 4.373 -7.173 -5.729 1.00 94.62 412 LYS A CA 1
ATOM 3296 C C . LYS A 1 412 ? 5.406 -6.743 -4.690 1.00 94.62 412 LYS A C 1
ATOM 3298 O O . LYS A 1 412 ? 6.028 -5.688 -4.784 1.00 94.62 412 LYS A O 1
ATOM 3303 N N . SER A 1 413 ? 5.620 -7.601 -3.701 1.00 93.06 413 SER A N 1
ATOM 3304 C CA . SER A 1 413 ? 6.703 -7.480 -2.726 1.00 93.06 413 SER A CA 1
ATOM 3305 C C . SER A 1 413 ? 7.475 -8.786 -2.610 1.00 93.06 413 SER A C 1
ATOM 3307 O O . SER A 1 413 ? 6.954 -9.866 -2.899 1.00 93.06 413 SER A O 1
ATOM 3309 N N . ARG A 1 414 ? 8.736 -8.689 -2.196 1.00 92.44 414 ARG A N 1
ATOM 3310 C CA . ARG A 1 414 ? 9.641 -9.820 -2.012 1.00 92.44 414 ARG A CA 1
ATOM 3311 C C . ARG A 1 414 ? 10.003 -9.972 -0.539 1.00 92.44 414 ARG A C 1
ATOM 3313 O O . ARG A 1 414 ? 10.450 -9.025 0.104 1.00 92.44 414 ARG A O 1
ATOM 3320 N N . PHE A 1 415 ? 9.857 -11.184 -0.014 1.00 85.62 415 PHE A N 1
ATOM 3321 C CA . PHE A 1 415 ? 10.328 -11.551 1.318 1.00 85.62 415 PHE A CA 1
ATOM 3322 C C . PHE A 1 415 ? 11.233 -12.781 1.217 1.00 85.62 415 PHE A C 1
ATOM 3324 O O . PHE A 1 415 ? 10.778 -13.899 0.957 1.00 85.62 415 PHE A O 1
ATOM 3331 N N . GLY A 1 416 ? 12.543 -12.566 1.369 1.00 84.62 416 GLY A N 1
ATOM 3332 C CA . GLY A 1 416 ? 13.546 -13.579 1.042 1.00 84.62 416 GLY A CA 1
ATOM 3333 C C . GLY A 1 416 ? 13.461 -13.962 -0.439 1.00 84.62 416 GLY A C 1
ATOM 3334 O O . GLY A 1 416 ? 13.570 -13.103 -1.308 1.00 84.62 416 GLY A O 1
ATOM 3335 N N . GLN A 1 417 ? 13.227 -15.243 -0.724 1.00 86.19 417 GLN A N 1
ATOM 3336 C CA . GLN A 1 417 ? 13.072 -15.754 -2.093 1.00 86.19 417 GLN A CA 1
ATOM 3337 C C . GLN A 1 417 ? 11.617 -15.762 -2.594 1.00 86.19 417 GLN A C 1
ATOM 3339 O O . GLN A 1 417 ? 11.372 -16.063 -3.759 1.00 86.19 417 GLN A O 1
ATOM 3344 N N . ARG A 1 418 ? 10.631 -15.459 -1.738 1.00 90.25 418 ARG A N 1
ATOM 3345 C CA . ARG A 1 418 ? 9.211 -15.512 -2.114 1.00 90.25 418 ARG A CA 1
ATOM 3346 C C . ARG A 1 418 ? 8.726 -14.152 -2.603 1.00 90.25 418 ARG A C 1
ATOM 3348 O O . ARG A 1 418 ? 8.957 -13.141 -1.942 1.00 90.25 418 ARG A O 1
ATOM 3355 N N . VAL A 1 419 ? 8.019 -14.149 -3.732 1.00 92.75 419 VAL A N 1
ATOM 3356 C CA . VAL A 1 419 ? 7.284 -12.988 -4.254 1.00 92.75 419 VAL A CA 1
ATOM 3357 C C . VAL A 1 419 ? 5.808 -13.162 -3.915 1.00 92.75 419 VAL A C 1
ATOM 3359 O O . VAL A 1 419 ? 5.249 -14.239 -4.109 1.00 92.75 419 VAL A O 1
ATOM 3362 N N . MET A 1 420 ? 5.188 -12.113 -3.388 1.00 93.19 420 MET A N 1
ATOM 3363 C CA . MET A 1 420 ? 3.789 -12.103 -2.965 1.00 93.19 420 MET A CA 1
ATOM 3364 C C . MET A 1 420 ? 3.121 -10.776 -3.345 1.00 93.19 420 MET A C 1
ATOM 3366 O O . MET A 1 420 ? 3.833 -9.791 -3.575 1.00 93.19 420 MET A O 1
ATOM 3370 N N . PRO A 1 421 ? 1.779 -10.715 -3.395 1.00 93.94 421 PRO A N 1
ATOM 3371 C CA . PRO A 1 421 ? 1.075 -9.453 -3.582 1.00 93.94 421 PRO A CA 1
ATOM 3372 C C . PRO A 1 421 ? 1.478 -8.430 -2.515 1.00 93.94 421 PRO A C 1
ATOM 3374 O O . PRO A 1 421 ? 1.792 -8.781 -1.371 1.00 93.94 421 PRO A O 1
ATOM 3377 N N . LYS A 1 422 ? 1.514 -7.152 -2.885 1.00 92.62 422 LYS A N 1
ATOM 3378 C CA . LYS A 1 422 ? 1.962 -6.081 -1.986 1.00 92.62 422 LYS A CA 1
ATOM 3379 C C . LYS A 1 422 ? 1.063 -5.928 -0.758 1.00 92.62 422 LYS A C 1
ATOM 3381 O O . LYS A 1 422 ? 1.583 -5.677 0.330 1.00 92.62 422 LYS A O 1
ATOM 3386 N N . SER A 1 423 ? -0.240 -6.169 -0.903 1.00 92.75 423 SER A N 1
ATOM 3387 C CA . SER A 1 423 ? -1.221 -6.199 0.190 1.00 92.75 423 SER A CA 1
ATOM 3388 C C . SER A 1 423 ? -0.752 -7.062 1.373 1.00 92.75 423 SER A C 1
ATOM 3390 O O . SER A 1 423 ? -0.732 -6.595 2.513 1.00 92.75 423 SER A O 1
ATOM 3392 N N . TRP A 1 424 ? -0.242 -8.267 1.103 1.00 93.75 424 TRP A N 1
ATOM 3393 C CA . TRP A 1 424 ? 0.307 -9.175 2.116 1.00 93.75 424 TRP A CA 1
ATOM 3394 C C . TRP A 1 424 ? 1.548 -8.614 2.809 1.00 93.75 424 TRP A C 1
ATOM 3396 O O . TRP A 1 424 ? 1.647 -8.668 4.036 1.00 93.75 424 TRP A O 1
ATOM 3406 N N . GLY A 1 425 ? 2.480 -8.044 2.041 1.00 93.56 425 GLY A N 1
ATOM 3407 C CA . GLY A 1 425 ? 3.667 -7.387 2.591 1.00 93.56 425 GLY A CA 1
ATOM 3408 C C . GLY A 1 425 ? 3.304 -6.246 3.541 1.00 93.56 425 GLY A C 1
ATOM 3409 O O . GLY A 1 425 ? 3.883 -6.123 4.621 1.00 93.56 425 GLY A O 1
ATOM 3410 N N . ASN A 1 426 ? 2.284 -5.468 3.191 1.00 95.44 426 ASN A N 1
ATOM 3411 C CA . ASN A 1 426 ? 1.794 -4.371 4.017 1.00 95.44 426 ASN A CA 1
ATOM 3412 C C . ASN A 1 426 ? 1.099 -4.867 5.287 1.00 95.44 426 ASN A C 1
ATOM 3414 O O . ASN A 1 426 ? 1.350 -4.337 6.371 1.00 95.44 426 ASN A O 1
ATOM 3418 N N . TRP A 1 427 ? 0.286 -5.924 5.197 1.00 96.50 427 TRP A N 1
ATOM 3419 C CA . TRP A 1 427 ? -0.309 -6.554 6.377 1.00 96.50 427 TRP A CA 1
ATOM 3420 C C . TRP A 1 427 ? 0.756 -7.108 7.318 1.00 96.50 427 TRP A C 1
ATOM 3422 O O . TRP A 1 427 ? 0.664 -6.899 8.527 1.00 96.50 427 TRP A O 1
ATOM 3432 N N . MET A 1 428 ? 1.799 -7.755 6.789 1.00 94.75 428 MET A N 1
ATOM 3433 C CA . MET A 1 428 ? 2.917 -8.241 7.600 1.00 94.75 428 MET A CA 1
ATOM 3434 C C . MET A 1 428 ? 3.579 -7.110 8.389 1.00 94.75 428 MET A C 1
ATOM 3436 O O . MET A 1 428 ? 3.872 -7.286 9.571 1.00 94.75 428 MET A O 1
ATOM 3440 N N . VAL A 1 429 ? 3.779 -5.941 7.777 1.00 94.94 429 VAL A N 1
ATOM 3441 C CA . VAL A 1 429 ? 4.370 -4.790 8.470 1.00 94.94 429 VAL A CA 1
ATOM 3442 C C . VAL A 1 429 ? 3.411 -4.178 9.495 1.00 94.94 429 VAL A C 1
ATOM 3444 O O . VAL A 1 429 ? 3.838 -3.864 10.608 1.00 94.94 429 VAL A O 1
ATOM 3447 N N . LEU A 1 430 ? 2.116 -4.058 9.186 1.00 97.38 430 LEU A N 1
ATOM 3448 C CA . LEU A 1 430 ? 1.107 -3.577 10.140 1.00 97.38 430 LEU A CA 1
ATOM 3449 C C . LEU A 1 430 ? 1.010 -4.486 11.374 1.00 97.38 430 LEU A C 1
ATOM 3451 O O . LEU A 1 430 ? 1.038 -4.006 12.511 1.00 97.38 430 LEU A O 1
ATOM 3455 N N . TRP A 1 431 ? 0.955 -5.803 11.179 1.00 97.44 431 TRP A N 1
ATOM 3456 C CA . TRP A 1 431 ? 0.914 -6.768 12.279 1.00 97.44 431 TRP A CA 1
ATOM 3457 C C . TRP A 1 431 ? 2.254 -6.871 13.011 1.00 97.44 431 TRP A C 1
ATOM 3459 O O . TRP A 1 431 ? 2.265 -6.961 14.237 1.00 97.44 431 TRP A O 1
ATOM 3469 N N . GLY A 1 432 ? 3.381 -6.764 12.305 1.00 96.44 432 GLY A N 1
ATOM 3470 C CA . GLY A 1 432 ? 4.708 -6.650 12.911 1.00 96.44 432 GLY A CA 1
ATOM 3471 C C . GLY A 1 432 ? 4.805 -5.440 13.844 1.00 96.44 432 GLY A C 1
ATOM 3472 O O . GLY A 1 432 ? 5.170 -5.584 15.010 1.00 96.44 432 GLY A O 1
ATOM 3473 N N . THR A 1 433 ? 4.372 -4.266 13.379 1.00 95.88 433 THR A N 1
ATOM 3474 C CA . THR A 1 433 ? 4.288 -3.037 14.186 1.00 95.88 433 THR A CA 1
ATOM 3475 C C . THR A 1 433 ? 3.345 -3.212 15.379 1.00 95.88 433 THR A C 1
ATOM 3477 O O . THR A 1 433 ? 3.680 -2.846 16.506 1.00 95.88 433 THR A O 1
ATOM 3480 N N . THR A 1 434 ? 2.195 -3.855 15.167 1.00 96.88 434 THR A N 1
ATOM 3481 C CA . THR A 1 434 ? 1.227 -4.176 16.226 1.00 96.88 434 THR A CA 1
ATOM 3482 C C . THR A 1 434 ? 1.865 -5.036 17.323 1.00 96.88 434 THR A C 1
ATOM 3484 O O . THR A 1 434 ? 1.721 -4.732 18.509 1.00 96.88 434 THR A O 1
ATOM 3487 N N . LEU A 1 435 ? 2.624 -6.073 16.950 1.00 95.31 435 LEU A N 1
ATOM 3488 C CA . LEU A 1 435 ? 3.351 -6.929 17.889 1.00 95.31 435 LEU A CA 1
ATOM 3489 C C . LEU A 1 435 ? 4.452 -6.160 18.629 1.00 95.31 435 LEU A C 1
ATOM 3491 O O . LEU A 1 435 ? 4.574 -6.302 19.844 1.00 95.31 435 LEU A O 1
ATOM 3495 N N . VAL A 1 436 ? 5.208 -5.300 17.942 1.00 94.75 436 VAL A N 1
ATOM 3496 C CA . VAL A 1 436 ? 6.222 -4.432 18.571 1.00 94.75 436 VAL A CA 1
ATOM 3497 C C . VAL A 1 436 ? 5.592 -3.501 19.612 1.00 94.75 436 VAL A C 1
ATOM 3499 O O . VAL A 1 436 ? 6.124 -3.353 20.718 1.00 94.75 436 VAL A O 1
ATOM 3502 N N . PHE A 1 437 ? 4.431 -2.911 19.321 1.00 94.25 437 PHE A N 1
ATOM 3503 C CA . PHE A 1 437 ? 3.699 -2.105 20.297 1.00 94.25 437 PHE A CA 1
ATOM 3504 C C . PHE A 1 437 ? 3.183 -2.940 21.471 1.00 94.25 437 PHE A C 1
ATOM 3506 O O . PHE A 1 437 ? 3.335 -2.524 22.622 1.00 94.25 437 PHE A O 1
ATOM 3513 N N . MET A 1 438 ? 2.648 -4.141 21.226 1.00 91.88 438 MET A N 1
ATOM 3514 C CA . MET A 1 438 ? 2.257 -5.054 22.305 1.00 91.88 438 MET A CA 1
ATOM 3515 C C . MET A 1 438 ? 3.440 -5.428 23.205 1.00 91.88 438 MET A C 1
ATOM 3517 O O . MET A 1 438 ? 3.308 -5.405 24.431 1.00 91.88 438 MET A O 1
ATOM 3521 N N . LEU A 1 439 ? 4.605 -5.726 22.624 1.00 91.00 439 LEU A N 1
ATOM 3522 C CA . LEU A 1 439 ? 5.827 -6.024 23.370 1.00 91.00 439 LEU A CA 1
ATOM 3523 C C . LEU A 1 439 ? 6.275 -4.813 24.194 1.00 91.00 439 LEU A C 1
ATOM 3525 O O . LEU A 1 439 ? 6.506 -4.952 25.396 1.00 91.00 439 LEU A O 1
ATOM 3529 N N . THR A 1 440 ? 6.290 -3.616 23.606 1.00 89.44 440 THR A N 1
ATOM 3530 C CA . THR A 1 440 ? 6.595 -2.359 24.313 1.00 89.44 440 THR A CA 1
ATOM 3531 C C . THR A 1 440 ? 5.668 -2.142 25.516 1.00 89.44 440 THR A C 1
ATOM 3533 O O . THR A 1 440 ? 6.124 -1.822 26.615 1.00 89.44 440 THR A O 1
ATOM 3536 N N . LEU A 1 441 ? 4.364 -2.390 25.353 1.00 87.88 441 LEU A N 1
ATOM 3537 C CA . LEU A 1 441 ? 3.377 -2.319 26.436 1.00 87.88 441 LEU A CA 1
ATOM 3538 C C . LEU A 1 441 ? 3.580 -3.415 27.497 1.00 87.88 441 LEU A C 1
ATOM 3540 O O . LEU A 1 441 ? 3.327 -3.188 28.685 1.00 87.88 441 LEU A O 1
ATOM 3544 N N . SER A 1 442 ? 4.042 -4.603 27.099 1.00 84.25 442 SER A N 1
ATOM 3545 C CA . SER A 1 442 ? 4.354 -5.711 28.011 1.00 84.25 442 SER A CA 1
ATOM 3546 C C . SER A 1 442 ? 5.564 -5.393 28.902 1.00 84.25 442 SER A C 1
ATOM 3548 O O . SER A 1 442 ? 5.538 -5.672 30.102 1.00 84.25 442 SER A O 1
ATOM 3550 N N . LEU A 1 443 ? 6.555 -4.673 28.364 1.00 79.88 443 LEU A N 1
ATOM 3551 C CA . LEU A 1 443 ? 7.788 -4.248 29.034 1.00 79.88 443 LEU A CA 1
ATOM 3552 C C . LEU A 1 443 ? 7.599 -3.012 29.933 1.00 79.88 443 LEU A C 1
ATOM 3554 O O . LEU A 1 443 ? 8.540 -2.263 30.174 1.00 79.88 443 LEU A O 1
ATOM 3558 N N . LYS A 1 444 ? 6.395 -2.806 30.482 1.00 62.12 444 LYS A N 1
ATOM 3559 C CA . LYS A 1 444 ? 5.942 -1.645 31.281 1.00 62.12 444 LYS A CA 1
ATOM 3560 C C . LYS A 1 444 ? 6.924 -1.123 32.351 1.00 62.12 444 LYS A C 1
ATOM 3562 O O . LYS A 1 444 ? 6.802 0.030 32.768 1.00 62.12 444 LYS A O 1
ATOM 3567 N N . ASN A 1 445 ? 7.867 -1.938 32.822 1.00 54.12 445 ASN A N 1
ATOM 3568 C CA . ASN A 1 445 ? 8.888 -1.534 33.793 1.00 54.12 445 ASN A CA 1
ATOM 3569 C C . ASN A 1 445 ? 10.129 -0.857 33.171 1.00 54.12 445 ASN A C 1
ATOM 3571 O O . ASN A 1 445 ? 10.826 -0.161 33.899 1.00 54.12 445 ASN A O 1
ATOM 3575 N N . ALA A 1 446 ? 10.384 -0.990 31.865 1.00 47.12 446 ALA A N 1
ATOM 3576 C CA . ALA A 1 446 ? 11.544 -0.401 31.183 1.00 47.12 446 ALA A CA 1
ATOM 3577 C C . ALA A 1 446 ? 11.348 1.079 30.793 1.00 47.12 446 ALA A C 1
ATOM 3579 O O . ALA A 1 446 ? 12.295 1.856 30.825 1.00 47.12 446 ALA A O 1
ATOM 3580 N N . PHE A 1 447 ? 10.112 1.494 30.485 1.00 45.56 447 PHE A N 1
ATOM 3581 C CA . PHE A 1 447 ? 9.797 2.838 29.966 1.00 45.56 447 PHE A CA 1
ATOM 3582 C C . PHE A 1 447 ? 9.182 3.799 30.995 1.00 45.56 447 PHE A C 1
ATOM 3584 O O . PHE A 1 447 ? 8.694 4.875 30.641 1.00 45.56 447 PHE A O 1
ATOM 3591 N N . ARG A 1 448 ? 9.186 3.459 32.292 1.00 48.41 448 ARG A N 1
ATOM 3592 C CA . ARG A 1 448 ? 8.860 4.465 33.313 1.00 48.41 448 ARG A CA 1
ATOM 3593 C C . ARG A 1 448 ? 9.985 5.493 33.325 1.00 48.41 448 ARG A C 1
ATOM 3595 O O . ARG A 1 448 ? 11.058 5.197 33.838 1.00 48.41 448 ARG A O 1
ATOM 3602 N N . LEU A 1 449 ? 9.713 6.692 32.802 1.00 40.31 449 LEU A N 1
ATOM 3603 C CA . LEU A 1 449 ? 10.543 7.880 33.008 1.00 40.31 449 LEU A CA 1
ATOM 3604 C C . LEU A 1 449 ? 11.026 7.898 34.466 1.00 40.31 449 LEU A C 1
ATOM 3606 O O . LEU A 1 449 ? 10.223 7.923 35.409 1.00 40.31 449 LEU A O 1
ATOM 3610 N N . ARG A 1 450 ? 12.346 7.775 34.619 1.00 33.94 450 ARG A N 1
ATOM 3611 C CA . ARG A 1 450 ? 13.077 7.685 35.884 1.00 33.94 450 ARG A CA 1
ATOM 3612 C C . ARG A 1 450 ? 12.850 9.007 36.626 1.00 33.94 450 ARG A C 1
ATOM 3614 O O . ARG A 1 450 ? 13.492 10.004 36.336 1.00 33.94 450 ARG A O 1
ATOM 3621 N N . GLY A 1 451 ? 11.841 9.041 37.495 1.00 37.47 451 GLY A N 1
ATOM 3622 C CA . GLY A 1 451 ? 11.396 10.271 38.167 1.00 37.47 451 GLY A CA 1
ATOM 3623 C C . GLY A 1 451 ? 10.070 10.161 38.928 1.00 37.47 451 GLY A C 1
ATOM 3624 O O . GLY A 1 451 ? 9.763 11.010 39.760 1.00 37.47 451 GLY A O 1
ATOM 3625 N N . ARG A 1 452 ? 9.280 9.098 38.725 1.00 45.41 452 ARG A N 1
ATOM 3626 C CA . ARG A 1 452 ? 8.080 8.846 39.543 1.00 45.41 452 ARG A CA 1
ATOM 3627 C C . ARG A 1 452 ? 8.449 8.245 40.905 1.00 45.41 452 ARG A C 1
ATOM 3629 O O . ARG A 1 452 ? 8.517 7.028 41.054 1.00 45.41 452 ARG A O 1
ATOM 3636 N N . SER A 1 453 ? 8.671 9.126 41.880 1.00 35.16 453 SER A N 1
ATOM 3637 C CA . SER A 1 453 ? 8.696 8.818 43.315 1.00 35.16 453 SER A CA 1
ATOM 3638 C C . SER A 1 453 ? 7.456 8.014 43.729 1.00 35.16 453 SER A C 1
ATOM 3640 O O . SER A 1 453 ?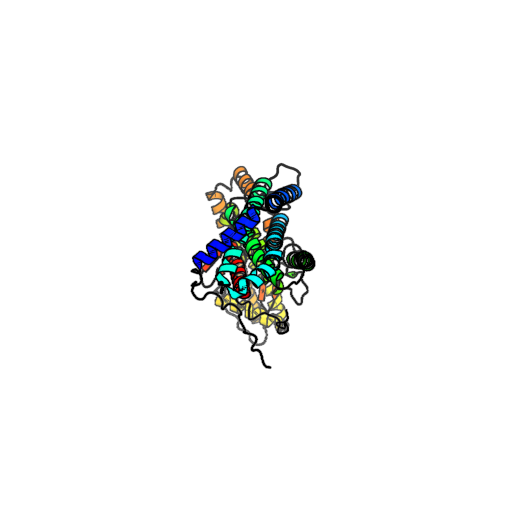 6.333 8.354 43.354 1.00 35.16 453 SER A O 1
ATOM 3642 N N . GLN A 1 454 ? 7.666 6.950 44.509 1.00 39.88 454 GLN A N 1
ATOM 3643 C CA . GLN A 1 454 ? 6.640 6.112 45.146 1.00 39.88 454 GLN A CA 1
ATOM 3644 C C . GLN A 1 454 ? 5.902 6.842 46.287 1.00 39.88 454 GLN A C 1
ATOM 3646 O O . GLN A 1 454 ? 5.730 6.286 47.368 1.00 39.88 454 GLN A O 1
ATOM 3651 N N . ARG A 1 455 ? 5.476 8.095 46.104 1.00 30.34 455 ARG A N 1
ATOM 3652 C CA . ARG A 1 455 ? 4.693 8.778 47.139 1.00 30.34 455 ARG A CA 1
ATOM 3653 C C . ARG A 1 455 ? 3.203 8.781 46.805 1.00 30.34 455 ARG A C 1
ATOM 3655 O O . ARG A 1 455 ? 2.793 9.288 45.763 1.00 30.34 455 ARG A O 1
ATOM 3662 N N . ILE A 1 456 ? 2.467 8.275 47.801 1.00 34.47 456 ILE A N 1
ATOM 3663 C CA . ILE A 1 456 ? 1.016 8.233 48.042 1.00 34.47 456 ILE A CA 1
ATOM 3664 C C . ILE A 1 456 ? 0.303 7.000 47.493 1.00 34.47 456 ILE A C 1
ATOM 3666 O O . ILE A 1 456 ? 0.007 6.910 46.277 1.00 34.47 456 ILE A O 1
#

Sequence (456 aa):
SRYSKDDNTPAAPQGLKPPSWWRQWSIQSTRDLTRKWKNRQYLLINLIEAPLLAVLLAFILRSTEDGSGYSFGQATNIPHFLFIAVIVAIFMGLTVSAEELFRDRLMRKREHNLRLNWAAYLTAKCSVLFGISAVQTLLFAMASYVILELPGQFLAYWFTLFSVAACANMFGLIISLLFNSVRVIYLAIPLFIIPQLMLGGAIVTFDQLNPSISRPSGVSPVGQVMISRWGFEALTTLYSAETEYAAALLNANESLAQSAFLRDRWHPEMVRQITQAHQGNAEALRTVAAEWNALFERGEIDVNARFEDGIDEAEMAILLDELEQYRQVQRNNWRASKNRKDDVLRKKGWDDPEKGKAIKEAQYNQVLIDWTTQDQVLNQGFSVYQNQIINTKDALYAAPEWPGLGAFHASKSRFGQRVMPKSWGNWMVLWGTTLVFMLTLSLKNAFRLRGRSQRI